Protein AF-A0A7M6DRA5-F1 (afdb_monomer_lite)

Organism: NCBI:txid252671

Structure (mmCIF, N/CA/C/O backbone):
data_AF-A0A7M6DRA5-F1
#
_entry.id   AF-A0A7M6DRA5-F1
#
loop_
_atom_site.group_PDB
_atom_site.id
_atom_site.type_symbol
_atom_site.label_atom_id
_atom_site.label_alt_id
_atom_site.label_comp_id
_atom_site.label_asym_id
_atom_site.label_entity_id
_atom_site.label_seq_id
_atom_site.pdbx_PDB_ins_code
_atom_site.Cartn_x
_atom_site.Cartn_y
_atom_site.Cartn_z
_atom_site.occupancy
_atom_site.B_iso_or_equiv
_atom_site.auth_seq_id
_atom_site.auth_comp_id
_atom_site.auth_asym_id
_atom_site.auth_atom_id
_atom_site.pdbx_PDB_model_num
ATOM 1 N N . MET A 1 1 ? 3.840 16.244 10.683 1.00 55.53 1 MET A N 1
ATOM 2 C CA . MET A 1 1 ? 4.469 17.326 9.919 1.00 55.53 1 MET A CA 1
ATOM 3 C C . MET A 1 1 ? 3.671 17.506 8.658 1.00 55.53 1 MET A C 1
ATOM 5 O O . MET A 1 1 ? 3.855 16.746 7.719 1.00 55.53 1 MET A O 1
ATOM 9 N N . ASN A 1 2 ? 2.695 18.404 8.737 1.00 60.50 2 ASN A N 1
ATOM 10 C CA . ASN A 1 2 ? 2.107 19.045 7.567 1.00 60.50 2 ASN A CA 1
ATOM 11 C C . ASN A 1 2 ? 3.083 20.134 7.062 1.00 60.50 2 ASN A C 1
ATOM 13 O O . ASN A 1 2 ? 4.109 20.373 7.701 1.00 60.50 2 ASN A O 1
ATOM 17 N N . LEU A 1 3 ? 2.779 20.778 5.933 1.00 65.69 3 LEU A N 1
ATOM 18 C CA . LEU A 1 3 ? 3.646 21.816 5.350 1.00 65.69 3 LEU A CA 1
ATOM 19 C C . LEU A 1 3 ? 3.944 22.973 6.318 1.00 65.69 3 LEU A C 1
ATOM 21 O O . LEU A 1 3 ? 5.100 23.322 6.493 1.00 65.69 3 LEU A O 1
ATOM 25 N N . GLU A 1 4 ? 2.938 23.472 7.036 1.00 67.94 4 GLU A N 1
ATOM 26 C CA . GLU A 1 4 ? 3.105 24.554 8.021 1.00 67.94 4 GLU A CA 1
ATOM 27 C C . GLU A 1 4 ? 4.068 24.164 9.156 1.00 67.94 4 GLU A C 1
ATOM 29 O O . GLU A 1 4 ? 4.905 24.948 9.575 1.00 67.94 4 GLU A O 1
ATOM 34 N N . GLN A 1 5 ? 4.028 22.907 9.604 1.00 73.56 5 GLN A N 1
ATOM 35 C CA . GLN A 1 5 ? 4.965 22.374 10.595 1.00 73.56 5 GLN A CA 1
ATOM 36 C C . GLN A 1 5 ? 6.394 22.235 10.053 1.00 73.56 5 GLN A C 1
ATOM 38 O O . GLN A 1 5 ? 7.348 22.266 10.828 1.00 73.56 5 GLN A O 1
ATOM 43 N N . VAL A 1 6 ? 6.547 22.017 8.744 1.00 76.88 6 VAL A N 1
ATOM 44 C CA . VAL A 1 6 ? 7.860 22.005 8.088 1.00 76.88 6 VAL A CA 1
ATOM 45 C C . VAL A 1 6 ? 8.382 23.434 7.959 1.00 76.88 6 VAL A C 1
ATOM 47 O O . VAL A 1 6 ? 9.545 23.664 8.274 1.00 76.88 6 VAL A O 1
ATOM 50 N N . ASP A 1 7 ? 7.522 24.390 7.611 1.00 76.62 7 ASP A N 1
ATOM 51 C CA . ASP A 1 7 ? 7.864 25.814 7.561 1.00 76.62 7 ASP A CA 1
ATOM 52 C C . ASP A 1 7 ? 8.242 26.345 8.956 1.00 76.62 7 ASP A C 1
ATOM 54 O O . ASP A 1 7 ? 9.268 27.011 9.103 1.00 76.62 7 ASP A O 1
ATOM 58 N N . ASP A 1 8 ? 7.496 25.963 10.002 1.00 81.12 8 ASP A N 1
ATOM 59 C CA . ASP A 1 8 ? 7.833 26.220 11.409 1.00 81.12 8 ASP A CA 1
ATOM 60 C C . ASP A 1 8 ? 9.238 25.697 11.732 1.00 81.12 8 ASP A C 1
ATOM 62 O O . ASP A 1 8 ? 10.050 26.392 12.343 1.00 81.12 8 ASP A O 1
ATOM 66 N N . MET A 1 9 ? 9.549 24.463 11.322 1.00 84.06 9 MET A N 1
ATOM 67 C CA . MET A 1 9 ? 10.863 23.864 11.543 1.00 84.06 9 MET A CA 1
ATOM 68 C C . MET A 1 9 ? 11.954 24.626 10.785 1.00 84.06 9 MET A C 1
ATOM 70 O O . MET A 1 9 ? 12.992 24.934 11.370 1.00 84.06 9 MET A O 1
ATOM 74 N N . PHE A 1 10 ? 11.728 24.956 9.511 1.00 85.88 10 PHE A N 1
ATOM 75 C CA . PHE A 1 10 ? 12.678 25.706 8.690 1.00 85.88 10 PHE A CA 1
ATOM 76 C C . PHE A 1 10 ? 12.960 27.080 9.285 1.00 85.88 10 PHE A C 1
ATOM 78 O O . PHE A 1 10 ? 14.121 27.480 9.378 1.00 85.88 10 PHE A O 1
ATOM 85 N N . PHE A 1 11 ? 11.923 27.763 9.764 1.00 83.44 11 PHE A N 1
ATOM 86 C CA . PHE A 1 11 ? 12.038 29.044 10.439 1.00 83.44 11 PHE A CA 1
ATOM 87 C C . PHE A 1 11 ? 12.798 28.924 11.768 1.00 83.44 11 PHE A C 1
ATOM 89 O O . PHE A 1 11 ? 13.783 29.633 11.989 1.00 83.44 11 PHE A O 1
ATOM 96 N N . MET A 1 12 ? 12.388 27.995 12.638 1.00 84.56 12 MET A N 1
ATOM 97 C CA . MET A 1 12 ? 12.963 27.826 13.977 1.00 84.56 12 MET A CA 1
ATOM 98 C C . MET A 1 12 ? 14.424 27.375 13.938 1.00 84.56 12 MET A C 1
ATOM 100 O O . MET A 1 12 ? 15.239 27.842 14.736 1.00 84.56 12 MET A O 1
ATOM 104 N N . LEU A 1 13 ? 14.769 26.495 12.996 1.00 87.06 13 LEU A N 1
ATOM 105 C CA . LEU A 1 13 ? 16.125 25.977 12.815 1.00 87.06 13 LEU A CA 1
ATOM 106 C C . LEU A 1 13 ? 16.954 26.792 11.811 1.00 87.06 13 LEU A C 1
ATOM 108 O O . LEU A 1 13 ? 18.117 26.464 11.583 1.00 87.06 13 LEU A O 1
ATOM 112 N N . LYS A 1 14 ? 16.385 27.864 11.237 1.00 86.19 14 LYS A N 1
ATOM 113 C CA . LYS A 1 14 ? 17.022 28.728 10.224 1.00 86.19 14 LYS A CA 1
ATOM 114 C C . LYS A 1 14 ? 17.593 27.924 9.049 1.00 86.19 14 LYS A C 1
ATOM 116 O O . LYS A 1 14 ? 18.722 28.160 8.615 1.00 86.19 14 LYS A O 1
ATOM 121 N N . MET A 1 15 ? 16.818 26.940 8.594 1.00 85.88 15 MET A N 1
ATOM 122 C CA . MET A 1 15 ? 17.247 25.978 7.577 1.00 85.88 15 MET A CA 1
ATOM 123 C C . MET A 1 15 ? 17.242 26.570 6.171 1.00 85.88 15 MET A C 1
ATOM 125 O O . MET A 1 15 ? 18.109 26.236 5.374 1.00 85.88 15 MET A O 1
ATOM 129 N N . ASP A 1 16 ? 16.280 27.447 5.905 1.00 84.94 16 ASP A N 1
ATOM 130 C CA . ASP A 1 16 ? 16.097 28.164 4.647 1.00 84.94 16 ASP A CA 1
ATOM 131 C C . ASP A 1 16 ? 16.639 29.596 4.828 1.00 84.94 16 ASP A C 1
ATOM 133 O O . ASP A 1 16 ? 16.008 30.456 5.455 1.00 84.94 16 ASP A O 1
ATOM 137 N N . GLN A 1 17 ? 17.882 29.830 4.392 1.00 83.56 17 GLN A N 1
ATOM 138 C CA . GLN A 1 17 ? 18.579 31.103 4.623 1.00 83.56 17 GLN A CA 1
ATOM 139 C C . GLN A 1 17 ? 18.180 32.151 3.590 1.00 83.56 17 GLN A C 1
ATOM 141 O O . GLN A 1 17 ? 18.135 33.345 3.907 1.00 83.56 17 GLN A O 1
ATOM 146 N N . ASN A 1 18 ? 17.939 31.708 2.358 1.00 86.12 18 ASN A N 1
ATOM 147 C CA . ASN A 1 18 ? 17.557 32.572 1.250 1.00 86.12 18 ASN A CA 1
ATOM 148 C C . ASN A 1 18 ? 16.042 32.887 1.242 1.00 86.12 18 ASN A C 1
ATOM 150 O O . ASN A 1 18 ? 15.636 33.826 0.555 1.00 86.12 18 ASN A O 1
ATOM 154 N N . LYS A 1 19 ? 15.254 32.198 2.082 1.00 82.62 19 LYS A N 1
ATOM 155 C CA . LYS A 1 19 ? 13.802 32.339 2.264 1.00 82.62 19 LYS A CA 1
ATOM 156 C C . LYS A 1 19 ? 13.018 32.052 0.989 1.00 82.62 19 LYS A C 1
ATOM 158 O O . LYS A 1 19 ? 12.016 32.720 0.719 1.00 82.62 19 LYS A O 1
ATOM 163 N N . ASP A 1 20 ? 13.491 31.104 0.189 1.00 82.81 20 ASP A N 1
ATOM 164 C CA . ASP A 1 20 ? 12.834 30.706 -1.055 1.00 82.81 20 ASP A CA 1
ATOM 165 C C . ASP A 1 20 ? 11.818 29.561 -0.869 1.00 82.81 20 ASP A C 1
ATOM 167 O O . ASP A 1 20 ? 11.164 29.141 -1.832 1.00 82.81 20 ASP A O 1
ATOM 171 N N . GLY A 1 21 ? 11.642 29.092 0.372 1.00 75.12 21 GLY A N 1
ATOM 172 C CA . GLY A 1 21 ? 10.752 27.997 0.743 1.00 75.12 21 GLY A CA 1
ATOM 173 C C . GLY A 1 21 ? 11.350 26.614 0.479 1.00 75.12 21 GLY A C 1
ATOM 174 O O . GLY A 1 21 ? 10.628 25.614 0.524 1.00 75.12 21 GLY A O 1
ATOM 175 N N . LYS A 1 22 ? 12.643 26.526 0.160 1.00 81.12 22 LYS A N 1
ATOM 176 C CA . LYS A 1 22 ? 13.377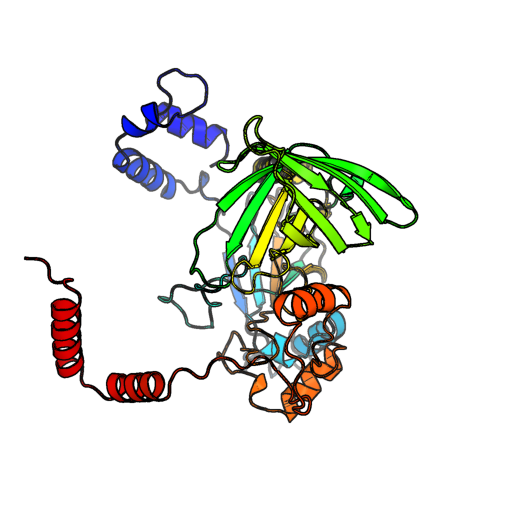 25.282 -0.073 1.00 81.12 22 LYS A CA 1
ATOM 177 C C . LYS A 1 22 ? 14.631 25.268 0.796 1.00 81.12 22 LYS A C 1
ATOM 179 O O . LYS A 1 22 ? 15.093 26.281 1.294 1.00 81.12 22 LYS A O 1
ATOM 184 N N . VAL A 1 23 ? 15.161 24.068 1.015 1.00 82.81 23 VAL A N 1
ATOM 185 C CA . VAL A 1 23 ? 16.450 23.886 1.689 1.00 82.81 23 VAL A CA 1
ATOM 186 C C . VAL A 1 23 ? 17.362 23.165 0.717 1.00 82.81 23 VAL A C 1
ATOM 188 O O . VAL A 1 23 ? 17.245 21.954 0.507 1.00 82.81 23 VAL A O 1
ATOM 191 N N . GLU A 1 24 ? 18.256 23.915 0.085 1.00 85.50 24 GLU A N 1
ATOM 192 C CA . GLU A 1 24 ? 19.232 23.347 -0.835 1.00 85.50 24 GLU A CA 1
ATOM 193 C C . GLU A 1 24 ? 20.341 22.603 -0.081 1.00 85.50 24 GLU A C 1
ATOM 195 O O . GLU A 1 24 ? 20.616 22.842 1.097 1.00 85.50 24 GLU A O 1
ATOM 200 N N . LEU A 1 25 ? 21.066 21.719 -0.775 1.00 84.44 25 LEU A N 1
ATOM 201 C CA . LEU A 1 25 ? 22.163 20.949 -0.174 1.00 84.44 25 LEU A CA 1
ATOM 202 C C . LEU A 1 25 ? 23.215 21.846 0.505 1.00 84.44 25 LEU A C 1
ATOM 204 O O . LEU A 1 25 ? 23.804 21.465 1.516 1.00 84.44 25 LEU A O 1
ATOM 208 N N . ASN A 1 26 ? 23.464 23.032 -0.051 1.00 86.31 26 ASN A N 1
ATOM 209 C CA . ASN A 1 26 ? 24.421 23.991 0.497 1.00 86.31 26 ASN A CA 1
ATOM 210 C C . ASN A 1 26 ? 23.925 24.666 1.779 1.00 86.31 26 ASN A C 1
ATOM 212 O O . ASN A 1 26 ? 24.745 25.033 2.618 1.00 86.31 26 ASN A O 1
ATOM 216 N N . GLU A 1 27 ? 22.615 24.825 1.943 1.00 85.94 27 GLU A N 1
ATOM 217 C CA . GLU A 1 27 ? 22.006 25.332 3.171 1.00 85.94 27 GLU A CA 1
ATOM 218 C C . GLU A 1 27 ? 21.953 24.231 4.223 1.00 85.94 27 GLU A C 1
ATOM 220 O O . GLU A 1 27 ? 22.410 24.442 5.344 1.00 85.94 27 GLU A O 1
ATOM 225 N N . LEU A 1 28 ? 21.554 23.016 3.828 1.00 86.19 28 LEU A N 1
ATOM 226 C CA . LEU A 1 28 ? 21.523 21.849 4.707 1.00 86.19 28 LEU A CA 1
ATOM 227 C C . LEU A 1 28 ? 22.889 21.562 5.345 1.00 86.19 28 LEU A C 1
ATOM 229 O O . LEU A 1 28 ? 22.969 21.267 6.533 1.00 86.19 28 LEU A O 1
ATOM 233 N N . LYS A 1 29 ? 23.977 21.706 4.579 1.00 85.81 29 LYS A N 1
ATOM 234 C CA . LYS A 1 29 ? 25.357 21.544 5.075 1.00 85.81 29 LYS A CA 1
ATOM 235 C C . LYS A 1 29 ? 25.753 22.544 6.164 1.00 85.81 29 LYS A C 1
ATOM 237 O O . LYS A 1 29 ? 26.705 22.280 6.891 1.00 85.81 29 LYS A O 1
ATOM 242 N N . LYS A 1 30 ? 25.081 23.694 6.252 1.00 86.06 30 LYS A N 1
ATOM 243 C CA . LYS A 1 30 ? 25.353 24.726 7.265 1.00 86.06 30 LYS A CA 1
ATOM 244 C C . LYS A 1 30 ? 24.576 24.492 8.561 1.00 86.06 30 LYS A C 1
ATOM 246 O O . LYS A 1 30 ? 24.815 25.198 9.537 1.00 86.06 30 LYS A O 1
ATOM 251 N N . ILE A 1 31 ? 23.642 23.545 8.564 1.00 83.88 31 ILE A N 1
ATOM 252 C CA . ILE A 1 31 ? 22.785 23.242 9.706 1.00 83.88 31 ILE A CA 1
ATOM 253 C C . ILE A 1 31 ? 23.450 22.154 10.538 1.00 83.88 31 ILE A C 1
ATOM 255 O O . ILE A 1 31 ? 23.893 21.129 10.021 1.00 83.88 31 ILE A O 1
ATOM 259 N N . ASP A 1 32 ? 23.470 22.351 11.851 1.00 85.75 32 ASP A N 1
ATOM 260 C CA . ASP A 1 32 ? 23.806 21.273 12.767 1.00 85.75 32 ASP A CA 1
ATOM 261 C C . ASP A 1 32 ? 22.642 20.274 12.824 1.00 85.75 32 ASP A C 1
ATOM 263 O O . ASP A 1 32 ? 21.576 20.576 13.361 1.00 85.75 32 ASP A O 1
ATOM 267 N N . LEU A 1 33 ? 22.840 19.067 12.292 1.00 84.62 33 LEU A N 1
ATOM 268 C CA . LEU A 1 33 ? 21.825 18.009 12.304 1.00 84.62 33 LEU A CA 1
ATOM 269 C C . LEU A 1 33 ? 21.374 17.634 13.728 1.00 84.62 33 LEU A C 1
ATOM 271 O O . LEU A 1 33 ? 20.251 17.153 13.902 1.00 84.62 33 LEU A O 1
ATOM 275 N N . SER A 1 34 ? 22.195 17.890 14.757 1.00 87.06 34 SER A N 1
ATOM 276 C CA . SER A 1 34 ? 21.809 17.670 16.156 1.00 87.06 34 SER A CA 1
ATOM 277 C C . SER A 1 34 ? 20.649 18.583 16.584 1.00 87.06 34 SER A C 1
ATOM 279 O O . SER A 1 34 ? 19.759 18.161 17.328 1.00 87.06 34 SER A O 1
ATOM 281 N N . SER A 1 35 ? 20.586 19.801 16.034 1.00 86.38 35 SER A N 1
ATOM 282 C CA . SER A 1 35 ? 19.512 20.763 16.303 1.00 86.38 35 SER A CA 1
ATOM 283 C C . SER A 1 35 ? 18.155 20.281 15.777 1.00 86.38 35 SER A C 1
ATOM 285 O O . SER A 1 35 ? 17.145 20.428 16.468 1.00 86.38 35 SER A O 1
ATOM 287 N N . ILE A 1 36 ? 18.142 19.601 14.622 1.00 85.81 36 ILE A N 1
ATOM 288 C CA . ILE A 1 36 ? 16.946 18.949 14.067 1.00 85.81 36 ILE A CA 1
ATOM 289 C C . ILE A 1 36 ? 16.474 17.842 15.016 1.00 85.81 36 ILE A C 1
ATOM 291 O O . ILE A 1 36 ? 15.292 17.772 15.355 1.00 85.81 36 ILE A O 1
ATOM 295 N N . GLY A 1 37 ? 17.400 17.004 15.496 1.00 84.94 37 GLY A N 1
ATOM 296 C CA . GLY A 1 37 ? 17.095 15.942 16.459 1.00 84.94 37 GLY A CA 1
ATOM 297 C C . GLY A 1 37 ? 16.479 16.472 17.758 1.00 84.94 37 GLY A C 1
ATOM 298 O O . GLY A 1 37 ? 15.483 15.926 18.241 1.00 84.94 37 GLY A O 1
ATOM 299 N N . ASN A 1 38 ? 17.016 17.572 18.290 1.00 87.69 38 ASN A N 1
ATOM 300 C CA . ASN A 1 38 ? 16.499 18.226 19.494 1.00 87.69 38 ASN A CA 1
ATOM 301 C C . ASN A 1 38 ? 15.099 18.815 19.275 1.00 87.69 38 ASN A C 1
ATOM 303 O O . ASN A 1 38 ? 14.209 18.587 20.094 1.00 87.69 38 ASN A O 1
ATOM 307 N N . TYR A 1 39 ? 14.879 19.506 18.153 1.00 86.56 39 TYR A N 1
ATOM 308 C CA . TYR A 1 39 ? 13.573 20.065 17.798 1.00 86.56 39 TYR A CA 1
ATOM 309 C C . TYR A 1 39 ? 12.499 18.978 17.677 1.00 86.56 39 TYR A C 1
ATOM 311 O O . TYR A 1 39 ? 11.447 19.057 18.311 1.00 86.56 39 TYR A O 1
ATOM 319 N N . VAL A 1 40 ? 12.792 17.897 16.946 1.00 84.62 40 VAL A N 1
ATOM 320 C CA . VAL A 1 40 ? 11.875 16.753 16.825 1.00 84.62 40 VAL A CA 1
ATOM 321 C C . VAL A 1 40 ? 11.613 16.116 18.192 1.00 84.62 40 VAL A C 1
ATOM 323 O O . VAL A 1 40 ? 10.478 15.749 18.489 1.00 84.62 40 VAL A O 1
ATOM 326 N N . THR A 1 41 ? 12.630 16.008 19.050 1.00 84.94 41 THR A N 1
ATOM 327 C CA . THR A 1 41 ? 12.470 15.459 20.405 1.00 84.94 41 THR A CA 1
ATOM 328 C C . THR A 1 41 ? 11.539 16.316 21.260 1.00 84.94 41 THR A C 1
ATOM 330 O O . THR A 1 41 ? 10.688 15.765 21.955 1.00 84.94 41 THR A O 1
ATOM 333 N N . GLN A 1 42 ? 11.627 17.644 21.172 1.00 83.94 42 GLN A N 1
ATOM 334 C CA . GLN A 1 42 ? 10.696 18.547 21.857 1.00 83.94 42 GLN A CA 1
ATOM 335 C C . GLN A 1 42 ? 9.262 18.371 21.342 1.00 83.94 42 GLN A C 1
ATOM 337 O O . GLN A 1 42 ? 8.349 18.196 22.146 1.00 83.94 42 GLN A O 1
ATOM 342 N N . LEU A 1 43 ? 9.067 18.291 20.019 1.00 80.56 43 LEU A N 1
ATOM 343 C CA . LEU A 1 43 ? 7.744 18.071 19.420 1.00 80.56 43 LEU A CA 1
ATOM 344 C C . LEU A 1 43 ? 7.079 16.759 19.857 1.00 80.56 43 LEU A C 1
ATOM 346 O O . LEU A 1 43 ? 5.857 16.694 19.943 1.00 80.56 43 LEU A O 1
ATOM 350 N N . ARG A 1 44 ? 7.854 15.708 20.158 1.00 76.38 44 ARG A N 1
ATOM 351 C CA . ARG A 1 44 ? 7.301 14.426 20.641 1.00 76.38 44 ARG A CA 1
ATOM 352 C C . ARG A 1 44 ? 6.568 14.542 21.978 1.00 76.38 44 ARG A C 1
ATOM 354 O O . ARG A 1 44 ? 5.788 13.649 22.295 1.00 76.38 44 ARG A O 1
ATOM 361 N N . HIS A 1 45 ? 6.833 15.595 22.747 1.00 78.12 45 HIS A N 1
ATOM 362 C CA . HIS A 1 45 ? 6.200 15.833 24.041 1.00 78.12 45 HIS A CA 1
ATOM 363 C C . HIS A 1 45 ? 4.907 16.651 23.928 1.00 78.12 45 HIS A C 1
ATOM 365 O O . HIS A 1 45 ? 4.225 16.803 24.935 1.00 78.12 45 HIS A O 1
ATOM 371 N N . ASP A 1 46 ? 4.559 17.156 22.737 1.00 70.94 46 ASP A N 1
ATOM 372 C CA . ASP A 1 46 ? 3.319 17.890 22.484 1.00 70.94 46 ASP A CA 1
ATOM 373 C C . ASP A 1 46 ? 2.233 16.933 21.948 1.00 70.94 46 ASP A C 1
ATOM 375 O O . ASP A 1 46 ? 2.294 16.524 20.781 1.00 70.94 46 ASP A O 1
ATOM 379 N N . PRO A 1 47 ? 1.213 16.575 22.756 1.00 64.56 47 PRO A N 1
ATOM 380 C CA . PRO A 1 47 ? 0.158 15.653 22.343 1.00 64.56 47 PRO A CA 1
ATOM 381 C C . PRO A 1 47 ? -0.660 16.155 21.149 1.00 64.56 47 PRO A C 1
ATOM 383 O O . PRO A 1 47 ? -1.168 15.339 20.383 1.00 64.56 47 PRO A O 1
ATOM 386 N N . SER A 1 48 ? -0.759 17.477 20.955 1.00 62.16 48 SER A N 1
ATOM 387 C CA . SER A 1 48 ? -1.490 18.083 19.832 1.00 62.16 48 SER A CA 1
ATOM 388 C C . SER A 1 48 ? -0.762 17.915 18.494 1.00 62.16 48 SER A C 1
ATOM 390 O O . SER A 1 48 ? -1.377 17.959 17.429 1.00 62.16 48 SER A O 1
ATOM 392 N N . ARG A 1 49 ? 0.555 17.676 18.538 1.00 64.75 49 ARG A N 1
ATOM 393 C CA . ARG A 1 49 ? 1.409 17.449 17.361 1.00 64.75 49 ARG A CA 1
ATOM 394 C C . ARG A 1 49 ? 1.541 15.959 17.022 1.00 64.75 49 ARG A C 1
ATOM 396 O O . ARG A 1 49 ? 2.163 15.614 16.010 1.00 64.75 49 ARG A O 1
ATOM 403 N N . LEU A 1 50 ? 0.974 15.061 17.836 1.00 64.50 50 LEU A N 1
ATOM 404 C CA . LEU A 1 50 ? 1.019 13.621 17.594 1.00 64.50 50 LEU A CA 1
ATOM 405 C C . LEU A 1 50 ? 0.066 13.219 16.463 1.00 64.50 50 LEU A C 1
ATOM 407 O O . LEU A 1 50 ? -1.085 13.630 16.397 1.00 64.50 50 LEU A O 1
ATOM 411 N N . ARG A 1 51 ? 0.544 12.326 15.589 1.00 60.84 51 ARG A N 1
ATOM 412 C CA . ARG A 1 51 ? -0.225 11.779 14.454 1.00 60.84 51 ARG A CA 1
ATOM 413 C C . ARG A 1 51 ? -1.457 10.956 14.864 1.00 60.84 51 ARG A C 1
ATOM 415 O O . ARG A 1 51 ? -2.282 10.649 14.010 1.00 60.84 51 ARG A O 1
ATOM 422 N N . ASN A 1 52 ? -1.549 10.558 16.130 1.00 61.50 52 ASN A N 1
ATOM 423 C CA . ASN A 1 52 ? -2.682 9.840 16.701 1.00 61.50 52 ASN A CA 1
ATOM 424 C C . ASN A 1 52 ? -3.032 10.522 18.022 1.00 61.50 52 ASN A C 1
ATOM 426 O O . ASN A 1 52 ? -2.291 10.380 18.997 1.00 61.50 52 ASN A O 1
ATOM 430 N N . VAL A 1 53 ? -4.150 11.240 18.060 1.00 58.09 53 VAL A N 1
ATOM 431 C CA . VAL A 1 53 ? -4.681 11.771 19.314 1.00 58.09 53 VAL A CA 1
ATOM 432 C C . VAL A 1 53 ? -5.354 10.610 20.052 1.00 58.09 53 VAL A C 1
ATOM 434 O O . VAL A 1 53 ? -6.414 10.145 19.647 1.00 58.09 53 VAL A O 1
ATOM 437 N N . THR A 1 54 ? -4.650 10.075 21.058 1.00 58.66 54 THR A N 1
ATOM 438 C CA . THR A 1 54 ? -5.163 9.252 22.179 1.00 58.66 54 THR A CA 1
ATOM 439 C C . THR A 1 54 ? -6.276 8.236 21.870 1.00 58.66 54 THR A C 1
ATOM 441 O O . THR A 1 54 ? -7.248 8.133 22.606 1.00 58.66 54 THR A O 1
ATOM 444 N N . VAL A 1 55 ? -6.125 7.413 20.830 1.00 67.25 55 VAL A N 1
ATOM 445 C CA . VAL A 1 55 ? -7.066 6.307 20.575 1.00 67.25 55 VAL A CA 1
ATOM 446 C C . VAL A 1 55 ? -6.821 5.180 21.581 1.00 67.25 55 VAL A C 1
ATOM 448 O O . VAL A 1 55 ? -5.753 4.562 21.583 1.00 67.25 55 VAL A O 1
ATOM 451 N N . GLU A 1 56 ? -7.817 4.884 22.412 1.00 86.06 56 GLU A N 1
ATOM 452 C CA . GLU A 1 56 ? -7.797 3.711 23.285 1.00 86.06 56 GLU A CA 1
ATOM 453 C C . GLU A 1 56 ? -8.005 2.454 22.438 1.00 86.06 56 GLU A C 1
ATOM 455 O O . GLU A 1 56 ? -8.903 2.391 21.590 1.00 86.06 56 GLU A O 1
ATOM 460 N N . SER A 1 57 ? -7.160 1.441 22.636 1.00 90.00 57 SER A N 1
ATOM 461 C CA . SER A 1 57 ? -7.269 0.194 21.884 1.00 90.00 57 SER A CA 1
ATOM 462 C C . SER A 1 57 ? -6.989 -1.034 22.734 1.00 90.00 57 SER A C 1
ATOM 464 O O . SER A 1 57 ? -6.150 -1.004 23.631 1.00 90.00 57 SER A O 1
ATOM 466 N N . GLY A 1 58 ? -7.686 -2.117 22.409 1.00 90.69 58 GLY A N 1
ATOM 467 C CA . GLY A 1 58 ? -7.493 -3.444 22.976 1.00 90.69 58 GLY A CA 1
ATOM 468 C C . GLY A 1 58 ? -7.445 -4.498 21.875 1.00 90.69 58 GLY A C 1
ATOM 469 O O . GLY A 1 58 ? -7.838 -4.241 20.735 1.00 90.69 58 GLY A O 1
ATOM 470 N N . TRP A 1 59 ? -6.961 -5.688 22.214 1.00 89.50 59 TRP A N 1
ATOM 471 C CA . TRP A 1 59 ? -6.915 -6.834 21.308 1.00 89.50 59 TRP A CA 1
ATOM 472 C C . TRP A 1 59 ? -7.688 -7.994 21.922 1.00 89.50 59 TRP A C 1
ATOM 474 O O . TRP A 1 59 ? -7.512 -8.291 23.101 1.00 89.50 59 TRP A O 1
ATOM 484 N N . VAL A 1 60 ? -8.534 -8.634 21.119 1.00 86.94 60 VAL A N 1
ATOM 485 C CA . VAL A 1 60 ? -9.388 -9.748 21.537 1.00 86.94 60 VAL A CA 1
ATOM 486 C C . VAL A 1 60 ? -9.075 -10.963 20.672 1.00 86.94 60 VAL A C 1
ATOM 488 O O . VAL A 1 60 ? -9.168 -10.906 19.442 1.00 86.94 60 VAL A O 1
ATOM 491 N N . TRP A 1 61 ? -8.697 -12.063 21.316 1.00 84.31 61 TRP A N 1
ATOM 492 C CA . TRP A 1 61 ? -8.534 -13.353 20.655 1.00 84.31 61 TRP A CA 1
ATOM 493 C C . TRP A 1 61 ? -9.905 -13.990 20.458 1.00 84.31 61 TRP A C 1
ATOM 495 O O . TRP A 1 61 ? -10.616 -14.255 21.422 1.00 84.31 61 TRP A O 1
ATOM 505 N N . ALA A 1 62 ? -10.278 -14.228 19.203 1.00 77.38 62 ALA A N 1
ATOM 506 C CA . ALA A 1 62 ? -11.581 -14.796 18.867 1.00 77.38 62 ALA A CA 1
ATOM 507 C C . ALA A 1 62 ? -11.688 -16.303 19.187 1.00 77.38 62 ALA A C 1
ATOM 509 O O . ALA A 1 62 ? -12.777 -16.862 19.096 1.00 77.38 62 ALA A O 1
ATOM 510 N N . ASP A 1 63 ? -10.575 -16.965 19.523 1.00 72.06 63 ASP A N 1
ATOM 511 C CA . ASP A 1 63 ? -10.463 -18.419 19.691 1.00 72.06 63 ASP A CA 1
ATOM 512 C C . ASP A 1 63 ? -9.984 -18.889 21.078 1.00 72.06 63 ASP A C 1
ATOM 514 O O . ASP A 1 63 ? -10.097 -20.077 21.380 1.00 72.06 63 ASP A O 1
ATOM 518 N N . GLU A 1 64 ? -9.452 -17.998 21.920 1.00 61.38 64 GLU A N 1
ATOM 519 C CA . GLU A 1 64 ? -8.846 -18.356 23.217 1.00 61.38 64 GLU A CA 1
ATOM 520 C C . GLU A 1 64 ? -9.701 -18.024 24.443 1.00 61.38 64 GLU A C 1
ATOM 522 O O . GLU A 1 64 ? -9.298 -18.344 25.560 1.00 61.38 64 GLU A O 1
ATOM 527 N N . ASP A 1 65 ? -10.874 -17.413 24.281 1.00 56.09 65 ASP A N 1
ATOM 528 C CA . ASP A 1 65 ? -11.645 -17.011 25.453 1.00 56.09 65 ASP A CA 1
ATOM 529 C C . ASP A 1 65 ? -12.443 -18.186 26.043 1.00 56.09 65 ASP A C 1
ATOM 531 O O . ASP A 1 65 ? -13.581 -18.474 25.660 1.00 56.09 65 ASP A O 1
ATOM 535 N N . ASP A 1 66 ? -11.823 -18.879 27.003 1.00 53.28 66 ASP A N 1
ATOM 536 C CA . ASP A 1 66 ? -12.452 -19.901 27.844 1.00 53.28 66 ASP A CA 1
ATOM 537 C C . ASP A 1 66 ? -13.719 -19.386 28.555 1.00 53.28 66 ASP A C 1
ATOM 539 O O . ASP A 1 66 ? -14.594 -20.191 28.884 1.00 53.28 66 ASP A O 1
ATOM 543 N N . LEU A 1 67 ? -13.862 -18.067 28.757 1.00 51.41 67 LEU A N 1
ATOM 544 C CA . LEU A 1 67 ? -15.052 -17.455 29.360 1.00 51.41 67 LEU A CA 1
ATOM 545 C C . LEU A 1 67 ? -16.216 -17.334 28.367 1.00 51.41 67 LEU A C 1
ATOM 547 O O . LEU A 1 67 ? -17.372 -17.356 28.785 1.00 51.41 67 LEU A O 1
ATOM 551 N N . LEU A 1 68 ? -15.936 -17.272 27.060 1.00 53.81 68 LEU A N 1
ATOM 552 C CA . LEU A 1 68 ? -16.957 -17.200 26.006 1.00 53.81 68 LEU A CA 1
ATOM 553 C C . LEU A 1 68 ? -17.435 -18.582 25.541 1.00 53.81 68 LEU A C 1
ATOM 555 O O . LEU A 1 68 ? -18.469 -18.681 24.882 1.00 53.81 68 LEU A O 1
ATOM 559 N N . LYS A 1 69 ? -16.741 -19.662 25.930 1.00 52.12 69 LYS A N 1
ATOM 560 C CA . LYS A 1 69 ? -17.141 -21.054 25.639 1.00 52.12 69 LYS A CA 1
ATOM 561 C C . LYS A 1 69 ? -18.480 -21.459 26.262 1.00 52.12 69 LYS A C 1
ATOM 563 O O . LYS A 1 69 ? -19.089 -22.423 25.805 1.00 52.12 69 LYS A O 1
ATOM 568 N N . TYR A 1 70 ? -18.920 -20.763 27.312 1.00 55.16 70 TYR A N 1
ATOM 569 C CA . TYR A 1 70 ? -20.154 -21.076 28.042 1.00 55.16 70 TYR A CA 1
ATOM 570 C C . TYR A 1 70 ? -21.367 -20.261 27.583 1.00 55.16 70 TYR A C 1
ATOM 572 O O . TYR A 1 70 ? -22.486 -20.528 28.028 1.00 55.16 70 TYR A O 1
ATOM 580 N N . GLU A 1 71 ? -21.186 -19.290 26.685 1.00 59.28 71 GLU A N 1
ATOM 581 C CA . GLU A 1 71 ? -22.320 -18.635 26.051 1.00 59.28 71 GLU A CA 1
ATOM 582 C C . GLU A 1 71 ? -22.894 -19.530 24.956 1.00 59.28 71 GLU A C 1
ATOM 584 O O . GLU A 1 71 ? -22.204 -19.974 24.043 1.00 59.28 71 GLU A O 1
ATOM 589 N N . LYS A 1 72 ? -24.201 -19.788 25.053 1.00 51.69 72 LYS A N 1
ATOM 590 C CA . LYS A 1 72 ? -24.931 -20.757 24.224 1.00 51.69 72 LYS A CA 1
ATOM 591 C C . LYS A 1 72 ? -24.939 -20.424 22.721 1.00 51.69 72 LYS A C 1
ATOM 593 O O . LYS A 1 72 ? -25.329 -21.293 21.957 1.00 51.69 72 LYS A O 1
ATOM 598 N N . ASN A 1 73 ? -24.531 -19.199 22.362 1.00 58.19 73 ASN A N 1
ATOM 599 C CA . ASN A 1 73 ? -24.312 -18.655 21.016 1.00 58.19 73 ASN A CA 1
ATOM 600 C C . ASN A 1 73 ? -23.172 -17.605 21.090 1.00 58.19 73 ASN A C 1
ATOM 602 O O . ASN A 1 73 ? -23.437 -16.404 20.976 1.00 58.19 73 ASN A O 1
ATOM 606 N N . GLY A 1 74 ? -21.950 -18.009 21.459 1.00 61.69 74 GLY A N 1
ATOM 607 C CA . GLY A 1 74 ? -20.872 -17.072 21.820 1.00 61.69 74 GLY A CA 1
ATOM 608 C C . GLY A 1 74 ? -20.628 -15.964 20.780 1.00 61.69 74 GLY A C 1
ATOM 609 O O . GLY A 1 74 ? -20.742 -16.186 19.577 1.00 61.69 74 GLY A O 1
ATOM 610 N N . TYR A 1 75 ? -20.255 -14.753 21.215 1.00 70.38 75 TYR A N 1
ATOM 611 C CA . TYR A 1 75 ? -20.106 -13.581 20.324 1.00 70.38 75 TYR A CA 1
ATOM 612 C C . TYR A 1 75 ? -19.174 -13.790 19.108 1.00 70.38 75 TYR A C 1
ATOM 614 O O . TYR A 1 75 ? -19.362 -13.153 18.066 1.00 70.38 75 TYR A O 1
ATOM 622 N N . PHE A 1 76 ? -18.182 -14.681 19.226 1.00 77.88 76 PHE A N 1
ATOM 623 C CA . PHE A 1 76 ? -17.236 -15.037 18.158 1.00 77.88 76 PHE A CA 1
ATOM 624 C C . PHE A 1 76 ? -17.535 -16.375 17.474 1.00 77.88 76 PHE A C 1
ATOM 626 O O . PHE A 1 76 ? -16.725 -16.841 16.669 1.00 77.88 76 PHE A O 1
ATOM 633 N N . GLU A 1 77 ? -18.697 -16.977 17.736 1.00 73.44 77 GLU A N 1
ATOM 634 C CA . GLU A 1 77 ? -19.131 -18.182 17.038 1.00 73.44 77 GLU A CA 1
ATOM 635 C C . GLU A 1 77 ? -19.079 -17.954 15.518 1.00 73.44 77 GLU A C 1
ATOM 637 O O . GLU A 1 77 ? -19.418 -16.881 14.991 1.00 73.44 77 GLU A O 1
ATOM 642 N N . ASP A 1 78 ? -18.508 -18.937 14.822 1.00 78.94 78 ASP A N 1
ATOM 643 C CA . ASP A 1 78 ? -18.266 -18.924 13.381 1.00 78.94 78 ASP A CA 1
ATOM 644 C C . ASP A 1 78 ? -17.519 -17.693 12.842 1.00 78.94 78 ASP A C 1
ATOM 646 O O . ASP A 1 78 ? -17.558 -17.425 11.642 1.00 78.94 78 ASP A O 1
ATOM 650 N N . TYR A 1 79 ? -16.817 -16.915 13.674 1.00 85.88 79 TYR A N 1
ATOM 651 C CA . TYR A 1 79 ? -16.107 -15.709 13.231 1.00 85.88 79 TYR A CA 1
ATOM 652 C C . TYR A 1 79 ? -15.126 -16.011 12.084 1.00 85.88 79 TYR A C 1
ATOM 654 O O . TYR A 1 79 ? -15.232 -15.430 11.001 1.00 85.88 79 TYR A O 1
ATOM 662 N N . HIS A 1 80 ? -14.236 -16.991 12.269 1.00 88.19 80 HIS A N 1
ATOM 663 C CA . HIS A 1 80 ? -13.288 -17.399 11.228 1.00 88.19 80 HIS A CA 1
ATOM 664 C C . HIS A 1 80 ? -13.975 -18.061 10.025 1.00 88.19 80 HIS A C 1
ATOM 666 O O . HIS A 1 80 ? -13.520 -17.892 8.895 1.00 88.19 80 HIS A O 1
ATOM 672 N N . ALA A 1 81 ? -15.086 -18.777 10.230 1.00 86.69 81 ALA A N 1
ATOM 673 C CA . ALA A 1 81 ? -15.845 -19.405 9.148 1.00 86.69 81 ALA A CA 1
ATOM 674 C C . ALA A 1 81 ? -16.559 -18.365 8.267 1.00 86.69 81 ALA A C 1
ATOM 676 O O . ALA A 1 81 ? -16.524 -18.467 7.039 1.00 86.69 81 ALA A O 1
ATOM 677 N N . ARG A 1 82 ? -17.138 -17.321 8.874 1.00 89.75 82 ARG A N 1
ATOM 678 C CA . ARG A 1 82 ? -17.740 -16.179 8.172 1.00 89.75 82 ARG A CA 1
ATOM 679 C C . ARG A 1 82 ? -16.699 -15.415 7.369 1.00 89.75 82 ARG A C 1
ATOM 681 O O . ARG A 1 82 ? -16.918 -15.173 6.187 1.00 89.75 82 ARG A O 1
ATOM 688 N N . LEU A 1 83 ? -15.547 -15.107 7.970 1.00 92.00 83 LEU A N 1
ATOM 689 C CA . LEU A 1 83 ? -14.440 -14.463 7.258 1.00 92.00 83 LEU A CA 1
ATOM 690 C C . LEU A 1 83 ? -13.917 -15.334 6.116 1.00 92.00 83 LEU A C 1
ATOM 692 O O . LEU A 1 83 ? -13.703 -14.836 5.013 1.00 92.00 83 LEU A O 1
ATOM 696 N N . SER A 1 84 ? -13.777 -16.639 6.347 1.00 90.44 84 SER A N 1
ATOM 697 C CA . SER A 1 84 ? -13.355 -17.590 5.319 1.00 90.44 84 SER A CA 1
ATOM 698 C C . SER A 1 84 ? -14.345 -17.695 4.161 1.00 90.44 84 SER A C 1
ATOM 700 O O . SER A 1 84 ? -13.936 -17.879 3.020 1.00 90.44 84 SER A O 1
ATOM 702 N N . THR A 1 85 ? -15.642 -17.588 4.441 1.00 90.56 85 THR A N 1
ATOM 703 C CA . THR A 1 85 ? -16.692 -17.622 3.415 1.00 90.56 85 THR A CA 1
ATOM 704 C C . THR A 1 85 ? -16.734 -16.314 2.633 1.00 90.56 85 THR A C 1
ATOM 706 O O . THR A 1 85 ? -16.816 -16.341 1.415 1.00 90.56 85 THR A O 1
ATOM 709 N N . LEU A 1 86 ? -16.629 -15.172 3.318 1.00 92.00 86 LEU A N 1
ATOM 710 C CA . LEU A 1 86 ? -16.673 -13.851 2.691 1.00 92.00 86 LEU A CA 1
ATOM 711 C C . LEU A 1 86 ? -15.445 -13.560 1.823 1.00 92.00 86 LEU A C 1
ATOM 713 O O . LEU A 1 86 ? -15.565 -12.927 0.784 1.00 92.00 86 LEU A O 1
ATOM 717 N N . THR A 1 87 ? -14.263 -13.966 2.284 1.00 90.88 87 THR A N 1
ATOM 718 C CA . THR A 1 87 ? -12.992 -13.652 1.608 1.00 90.88 87 THR A CA 1
ATOM 719 C C . THR A 1 87 ? -12.486 -14.775 0.718 1.00 90.88 87 THR A C 1
ATOM 721 O O . THR A 1 87 ? -11.455 -14.612 0.079 1.00 90.88 87 THR A O 1
ATOM 724 N N . GLU A 1 88 ? -13.157 -15.928 0.745 1.00 88.50 88 GLU A N 1
ATOM 725 C CA . GLU A 1 88 ? -12.736 -17.176 0.095 1.00 88.50 88 GLU A CA 1
ATOM 726 C C . GLU A 1 88 ? -11.358 -17.699 0.558 1.00 88.50 88 GLU A C 1
ATOM 728 O O . GLU A 1 88 ? -10.837 -18.696 0.063 1.00 88.50 88 GLU A O 1
ATOM 733 N N . VAL A 1 89 ? -10.784 -17.103 1.607 1.00 87.81 89 VAL A N 1
ATOM 734 C CA . VAL A 1 89 ? -9.516 -17.530 2.201 1.00 87.81 89 VAL A CA 1
ATOM 735 C C . VAL A 1 89 ? -9.758 -18.663 3.207 1.00 87.81 89 VAL A C 1
ATOM 737 O O . VAL A 1 89 ? -10.683 -18.576 4.014 1.00 87.81 89 VAL A O 1
ATOM 740 N N . PRO A 1 90 ? -8.938 -19.729 3.243 1.00 87.25 90 PRO A N 1
ATOM 741 C CA . PRO A 1 90 ? -9.047 -20.794 4.246 1.00 87.25 90 PRO A CA 1
ATOM 742 C C . PRO A 1 90 ? -9.073 -20.292 5.699 1.00 87.25 90 PRO A C 1
ATOM 744 O O . PRO A 1 90 ? -8.250 -19.460 6.083 1.00 87.25 90 PRO A O 1
ATOM 747 N N . SER A 1 91 ? -9.956 -20.860 6.534 1.00 86.69 91 SER A N 1
ATOM 748 C CA . SER A 1 91 ? -10.130 -20.448 7.942 1.00 86.69 91 SER A CA 1
ATOM 749 C C . SER A 1 91 ? -8.831 -20.490 8.746 1.00 86.69 91 SER A C 1
ATOM 751 O O . SER A 1 91 ? -8.565 -19.577 9.518 1.00 86.69 91 SER A O 1
ATOM 753 N N . ILE A 1 92 ? -7.966 -21.475 8.481 1.00 85.44 92 ILE A N 1
ATOM 754 C CA . ILE A 1 92 ? -6.668 -21.620 9.150 1.00 85.44 92 ILE A CA 1
ATOM 755 C C . ILE A 1 92 ? -5.764 -20.392 8.984 1.00 85.44 92 ILE A C 1
ATOM 757 O O . ILE A 1 92 ? -4.948 -20.116 9.855 1.00 85.44 92 ILE A O 1
ATOM 761 N N . LEU A 1 93 ? -5.878 -19.641 7.883 1.00 88.75 93 LEU A N 1
ATOM 762 C CA . LEU A 1 93 ? -5.095 -18.416 7.707 1.00 88.75 93 LEU A CA 1
ATOM 763 C C . LEU A 1 93 ? -5.651 -17.280 8.569 1.00 88.75 93 LEU A C 1
ATOM 765 O O . LEU A 1 93 ? -4.872 -16.523 9.142 1.00 88.75 93 LEU A O 1
ATOM 769 N N . TRP A 1 94 ? -6.972 -17.205 8.727 1.00 90.19 94 TRP A N 1
ATOM 770 C CA . TRP A 1 94 ? -7.626 -16.262 9.633 1.00 90.19 94 TRP A CA 1
ATOM 771 C C . TRP A 1 94 ? -7.343 -16.577 11.106 1.00 90.19 94 TRP A C 1
ATOM 773 O O . TRP A 1 94 ? -6.906 -15.692 11.832 1.00 90.19 94 TRP A O 1
ATOM 783 N N . GLU A 1 95 ? -7.485 -17.839 11.517 1.00 88.00 95 GLU A N 1
ATOM 784 C CA . GLU A 1 95 ? -7.196 -18.328 12.882 1.00 88.00 95 GLU A CA 1
ATOM 785 C C . GLU A 1 95 ? -5.754 -18.033 13.330 1.00 88.00 95 GLU A C 1
ATOM 787 O O . GLU A 1 95 ? -5.447 -17.893 14.515 1.00 88.00 95 GLU A O 1
ATOM 792 N N . MET A 1 96 ? -4.842 -17.966 12.361 1.00 88.94 96 MET A N 1
ATOM 793 C CA . MET A 1 96 ? -3.412 -17.810 12.589 1.00 88.94 96 MET A CA 1
ATOM 794 C C . MET A 1 96 ? -2.892 -16.391 12.319 1.00 88.94 96 MET A C 1
ATOM 796 O O . MET A 1 96 ? -1.673 -16.167 12.383 1.00 88.94 96 MET A O 1
ATOM 800 N N . SER A 1 97 ? -3.798 -15.466 12.005 1.00 91.88 97 SER A N 1
ATOM 801 C CA . SER A 1 97 ? -3.525 -14.041 11.830 1.00 91.88 97 SER A CA 1
ATOM 802 C C . SER A 1 97 ? -3.679 -13.270 13.146 1.00 91.88 97 SER A C 1
ATOM 804 O O . SER A 1 97 ? -3.886 -13.852 14.212 1.00 91.88 97 SER A O 1
ATOM 806 N N . GLU A 1 98 ? -3.491 -11.955 13.081 1.00 92.12 98 GLU A N 1
ATOM 807 C CA . GLU A 1 98 ? -3.603 -11.054 14.227 1.00 92.12 98 GLU A CA 1
ATOM 808 C C . GLU A 1 98 ? -4.990 -11.105 14.907 1.00 92.12 98 GLU A C 1
ATOM 810 O O . GLU A 1 98 ? -6.005 -11.239 14.216 1.00 92.12 98 GLU A O 1
ATOM 815 N N . PRO A 1 99 ? -5.059 -10.942 16.248 1.00 90.69 99 PRO A N 1
ATOM 816 C CA . PRO A 1 99 ? -6.329 -10.856 16.965 1.00 90.69 99 PRO A CA 1
ATOM 817 C C . PRO A 1 99 ? -7.164 -9.650 16.514 1.00 90.69 99 PRO A C 1
ATOM 819 O O . PRO A 1 99 ? -6.677 -8.728 15.854 1.00 90.69 99 PRO A O 1
ATOM 822 N N . LEU A 1 100 ? -8.442 -9.624 16.893 1.00 91.06 100 LEU A N 1
ATOM 823 C CA . LEU A 1 100 ? -9.323 -8.510 16.560 1.00 91.06 100 LEU A CA 1
ATOM 824 C C . LEU A 1 100 ? -8.933 -7.281 17.387 1.00 91.06 100 LEU A C 1
ATOM 826 O O . LEU A 1 100 ? -8.916 -7.329 18.616 1.00 91.06 100 LEU A O 1
ATOM 830 N N . GLN A 1 101 ? -8.632 -6.168 16.724 1.00 93.25 101 GLN A N 1
ATOM 831 C CA . GLN A 1 101 ? -8.304 -4.915 17.395 1.00 93.25 101 GLN A CA 1
ATOM 832 C C . GLN A 1 101 ? -9.574 -4.099 17.628 1.00 93.25 101 GLN A C 1
ATOM 834 O O . GLN A 1 101 ? -10.194 -3.641 16.669 1.00 93.25 101 GLN A O 1
ATOM 839 N N . ILE A 1 102 ? -9.926 -3.855 18.885 1.00 93.56 102 ILE A N 1
ATOM 840 C CA . ILE A 1 102 ? -11.012 -2.947 19.253 1.00 93.56 102 ILE A CA 1
ATOM 841 C C . ILE A 1 102 ? -10.426 -1.560 19.484 1.00 93.56 102 ILE A C 1
ATOM 843 O O . ILE A 1 102 ? -9.409 -1.424 20.164 1.00 93.56 102 ILE A O 1
ATOM 847 N N . ARG A 1 103 ? -11.045 -0.528 18.913 1.00 93.81 103 ARG A N 1
ATOM 848 C CA . ARG A 1 103 ? -10.648 0.869 19.122 1.00 93.81 103 ARG A CA 1
ATOM 849 C C . ARG A 1 103 ? -11.836 1.735 19.492 1.00 93.81 103 ARG A C 1
ATOM 851 O O . ARG A 1 103 ? -12.901 1.594 18.884 1.00 93.81 103 ARG A O 1
ATOM 858 N N . HIS A 1 104 ? -11.589 2.655 20.411 1.00 94.50 104 HIS A N 1
ATOM 859 C CA . HIS A 1 104 ? -12.498 3.703 20.842 1.00 94.50 104 HIS A CA 1
ATOM 860 C C . HIS A 1 104 ? -11.946 5.067 20.419 1.00 94.50 104 HIS A C 1
ATOM 862 O O . HIS A 1 104 ? -10.778 5.372 20.655 1.00 94.50 104 HIS A O 1
ATOM 868 N N . TYR A 1 105 ? -12.797 5.860 19.774 1.00 91.75 105 TYR A N 1
ATOM 869 C CA . TYR A 1 105 ? -12.538 7.252 19.436 1.00 91.75 105 TYR A CA 1
ATOM 870 C C . TYR A 1 105 ? -13.586 8.108 20.152 1.00 91.75 105 TYR A C 1
ATOM 872 O O . TYR A 1 105 ? -14.781 8.016 19.851 1.00 91.75 105 TYR A O 1
ATOM 880 N N . GLY A 1 106 ? -13.131 8.912 21.106 1.00 89.88 106 GLY A N 1
ATOM 881 C CA . GLY A 1 106 ? -13.916 9.966 21.735 1.00 89.88 106 GLY A CA 1
ATOM 882 C C . GLY A 1 106 ? -14.005 11.222 20.866 1.00 89.88 106 GLY A C 1
ATOM 883 O O . GLY A 1 106 ? -13.462 11.273 19.760 1.00 89.88 106 GLY A O 1
ATOM 884 N N . ALA A 1 107 ? -14.670 12.250 21.392 1.00 87.25 107 ALA A N 1
ATOM 885 C CA . ALA A 1 107 ? -14.783 13.546 20.730 1.00 87.25 107 ALA A CA 1
ATOM 886 C C . ALA A 1 107 ? -13.399 14.119 20.376 1.00 87.25 107 ALA A C 1
ATOM 888 O O . ALA A 1 107 ? -12.455 14.036 21.165 1.00 87.25 107 ALA A O 1
ATOM 889 N N . SER A 1 108 ? -13.288 14.675 19.173 1.00 83.56 108 SER A N 1
ATOM 890 C CA . SER A 1 108 ? -12.061 15.219 18.583 1.00 83.56 108 SER A CA 1
ATOM 891 C C . SER A 1 108 ? -10.902 14.237 18.367 1.00 83.56 108 SER A C 1
ATOM 893 O O . SER A 1 108 ? -9.803 14.636 17.976 1.00 83.56 108 SER A O 1
ATOM 895 N N . GLN A 1 109 ? -11.116 12.935 18.570 1.00 85.56 109 GLN A N 1
ATOM 896 C CA . GLN A 1 109 ? -10.101 11.922 18.285 1.00 85.56 109 GLN A CA 1
ATOM 897 C C . GLN A 1 109 ? -10.186 11.435 16.842 1.00 85.56 109 GLN A C 1
ATOM 899 O O . GLN A 1 109 ? -11.268 11.239 16.289 1.00 85.56 109 GLN A O 1
ATOM 904 N N . PHE A 1 110 ? -9.021 11.186 16.246 1.00 84.25 110 PHE A N 1
ATOM 905 C CA . PHE A 1 110 ? -8.870 10.746 14.862 1.00 84.25 110 PHE A CA 1
ATOM 906 C C . PHE A 1 110 ? -7.637 9.849 14.697 1.00 84.25 110 PHE A C 1
ATOM 908 O O . PHE A 1 110 ? -6.799 9.709 15.591 1.00 84.25 110 PHE A O 1
ATOM 915 N N . GLN A 1 111 ? -7.514 9.233 13.524 1.00 85.19 111 GLN A N 1
ATOM 916 C CA . GLN A 1 111 ? -6.320 8.513 13.094 1.00 85.19 111 GLN A CA 1
ATOM 917 C C . GLN A 1 111 ? -5.887 9.036 11.731 1.00 85.19 111 GLN A C 1
ATOM 919 O O . GLN A 1 111 ? -6.663 8.983 10.780 1.00 85.19 111 GLN A O 1
ATOM 924 N N . THR A 1 112 ? -4.630 9.468 11.636 1.00 81.50 112 THR A N 1
ATOM 925 C CA . THR A 1 112 ? -4.022 9.909 10.374 1.00 81.50 112 THR A CA 1
ATOM 926 C C . THR A 1 112 ? -3.850 8.778 9.364 1.00 81.50 112 THR A C 1
ATOM 928 O O . THR A 1 112 ? -3.916 7.588 9.686 1.00 81.50 112 THR A O 1
ATOM 931 N N . HIS A 1 113 ? -3.593 9.181 8.123 1.00 83.12 113 HIS A N 1
ATOM 932 C CA . HIS A 1 113 ? -3.420 8.300 6.983 1.00 83.12 113 HIS A CA 1
ATOM 933 C C . HIS A 1 113 ? -2.279 7.322 7.188 1.00 83.12 113 HIS A C 1
ATOM 935 O O . HIS A 1 113 ? -1.153 7.697 7.531 1.00 83.12 113 HIS A O 1
ATOM 941 N N . ARG A 1 114 ? -2.573 6.055 6.926 1.00 86.50 114 ARG A N 1
ATOM 942 C CA . ARG A 1 114 ? -1.598 4.976 7.001 1.00 86.50 114 ARG A CA 1
ATOM 943 C C . ARG A 1 114 ? -1.959 3.860 6.040 1.00 86.50 114 ARG A C 1
ATOM 945 O O . ARG A 1 114 ? -3.127 3.631 5.739 1.00 86.50 114 ARG A O 1
ATOM 952 N N . HIS A 1 115 ? -0.936 3.126 5.630 1.00 90.88 115 HIS A N 1
ATOM 953 C CA . HIS A 1 115 ? -1.131 1.769 5.153 1.00 90.88 115 HIS A CA 1
ATOM 954 C C . HIS A 1 115 ? -1.221 0.831 6.350 1.00 90.88 115 HIS A C 1
ATOM 956 O O . HIS A 1 115 ? -0.587 1.042 7.392 1.00 90.88 115 HIS A O 1
ATOM 962 N N . ASP A 1 116 ? -2.018 -0.222 6.205 1.00 93.12 116 ASP A N 1
ATOM 963 C CA . ASP A 1 116 ? -2.060 -1.265 7.219 1.00 93.12 116 ASP A CA 1
ATOM 964 C C . ASP A 1 116 ? -0.915 -2.266 7.064 1.00 93.12 116 ASP A C 1
ATOM 966 O O . ASP A 1 116 ? -0.616 -2.936 8.044 1.00 93.12 116 ASP A O 1
ATOM 970 N N . SER A 1 117 ? -0.240 -2.306 5.912 1.00 94.19 117 SER A N 1
ATOM 971 C CA . SER A 1 117 ? 0.888 -3.189 5.593 1.00 94.19 117 SER A CA 1
ATOM 972 C C . SER A 1 117 ? 2.085 -2.406 5.043 1.00 94.19 117 SER A C 1
ATOM 974 O O . SER A 1 117 ? 1.960 -1.236 4.685 1.00 94.19 117 SER A O 1
ATOM 976 N N . GLU A 1 118 ? 3.242 -3.056 4.958 1.00 89.50 118 GLU A N 1
ATOM 977 C CA . GLU A 1 118 ? 4.467 -2.491 4.392 1.00 89.50 118 GLU A CA 1
ATOM 978 C C . GLU A 1 118 ? 4.866 -3.186 3.086 1.00 89.50 118 GLU A C 1
ATOM 980 O O . GLU A 1 118 ? 4.665 -4.393 2.905 1.00 89.50 118 GLU A O 1
ATOM 985 N N . ALA A 1 119 ? 5.494 -2.426 2.184 1.00 83.38 119 ALA A N 1
ATOM 986 C CA . ALA A 1 119 ? 5.926 -2.921 0.882 1.00 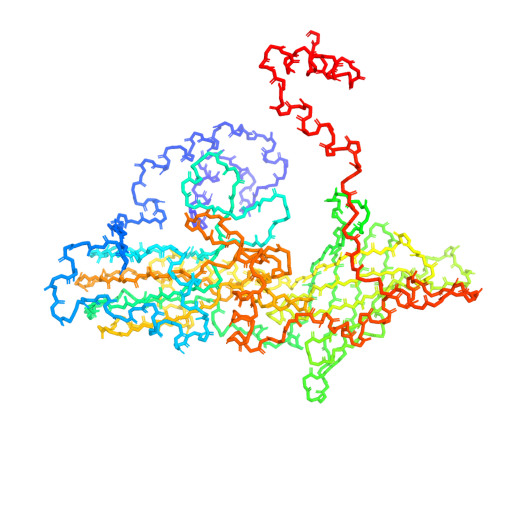83.38 119 ALA A CA 1
ATOM 987 C C . ALA A 1 119 ? 6.845 -4.160 1.002 1.00 83.38 119 ALA A C 1
ATOM 989 O O . ALA A 1 119 ? 7.680 -4.234 1.914 1.00 83.38 119 ALA A O 1
ATOM 990 N N . PRO A 1 120 ? 6.734 -5.142 0.085 1.00 81.38 120 PRO A N 1
ATOM 991 C CA . PRO A 1 120 ? 7.613 -6.304 0.081 1.00 81.38 120 PRO A CA 1
ATOM 992 C C . PRO A 1 120 ? 9.094 -5.925 0.024 1.00 81.38 120 PRO A C 1
ATOM 994 O O . PRO A 1 120 ? 9.538 -5.180 -0.848 1.00 81.38 120 PRO A O 1
ATOM 997 N N . ASN A 1 121 ? 9.880 -6.495 0.935 1.00 76.44 121 ASN A N 1
ATOM 998 C CA . ASN A 1 121 ? 11.325 -6.319 0.993 1.00 76.44 121 ASN A CA 1
ATOM 999 C C . ASN A 1 121 ? 12.000 -7.693 1.122 1.00 76.44 121 ASN A C 1
ATOM 1001 O O . ASN A 1 121 ? 11.542 -8.537 1.893 1.00 76.44 121 ASN A O 1
ATOM 1005 N N . LYS A 1 122 ? 13.063 -7.926 0.342 1.00 71.62 122 LYS A N 1
ATOM 1006 C CA . LYS A 1 122 ? 13.809 -9.196 0.342 1.00 71.62 122 LYS A CA 1
ATOM 1007 C C . LYS A 1 122 ? 14.716 -9.351 1.563 1.00 71.62 122 LYS A C 1
ATOM 1009 O O . LYS A 1 122 ? 14.929 -10.474 2.007 1.00 71.62 122 LYS A O 1
ATOM 1014 N N . ASP A 1 123 ? 15.202 -8.238 2.101 1.00 76.00 123 ASP A N 1
ATOM 1015 C CA . ASP A 1 123 ? 16.163 -8.196 3.204 1.00 76.00 123 ASP A CA 1
ATOM 1016 C C . ASP A 1 123 ? 15.470 -8.037 4.566 1.00 76.00 123 ASP A C 1
ATOM 1018 O O . ASP A 1 123 ? 16.075 -8.287 5.606 1.00 76.00 123 ASP A O 1
ATOM 1022 N N . ILE A 1 124 ? 14.195 -7.622 4.569 1.00 82.44 124 ILE A N 1
ATOM 1023 C CA . ILE A 1 124 ? 13.398 -7.402 5.782 1.00 82.44 124 ILE A CA 1
ATOM 1024 C C . ILE A 1 124 ? 12.191 -8.358 5.780 1.00 82.44 124 ILE A C 1
ATOM 1026 O O . ILE A 1 124 ? 11.245 -8.158 5.005 1.00 82.44 124 ILE A O 1
ATOM 1030 N N . PRO A 1 125 ? 12.201 -9.407 6.626 1.00 87.88 125 PRO A N 1
ATOM 1031 C CA . PRO A 1 125 ? 11.120 -10.384 6.691 1.00 87.88 125 PRO A CA 1
ATOM 1032 C C . PRO A 1 125 ? 9.870 -9.815 7.373 1.00 87.88 125 PRO A C 1
ATOM 1034 O O . PRO A 1 125 ? 9.919 -8.798 8.060 1.00 87.88 125 PRO A O 1
ATOM 1037 N N . CYS A 1 126 ? 8.742 -10.505 7.210 1.00 90.06 126 CYS A N 1
ATOM 1038 C CA . CYS A 1 126 ? 7.512 -10.189 7.931 1.00 90.06 126 CYS A CA 1
ATOM 1039 C C . CYS A 1 126 ? 7.654 -10.450 9.433 1.00 90.06 126 CYS A C 1
ATOM 1041 O O . CYS A 1 126 ? 8.225 -11.473 9.814 1.00 90.06 126 CYS A O 1
ATOM 1043 N N . CYS A 1 127 ? 7.091 -9.569 10.258 1.00 90.38 127 CYS A N 1
ATOM 1044 C CA . CYS A 1 127 ? 7.006 -9.773 11.700 1.00 90.38 127 CYS A CA 1
ATOM 1045 C C . CYS A 1 127 ? 6.088 -10.956 12.026 1.00 90.38 127 CYS A C 1
ATOM 1047 O O . CYS A 1 127 ? 5.012 -11.095 11.436 1.00 90.38 127 CYS A O 1
ATOM 1049 N N . LEU A 1 128 ? 6.507 -11.787 12.977 1.00 90.56 128 LEU A N 1
ATOM 1050 C CA . LEU A 1 128 ? 5.689 -12.828 13.588 1.00 90.56 128 LEU A CA 1
ATOM 1051 C C . LEU A 1 128 ? 5.279 -12.408 15.003 1.00 90.56 128 LEU A C 1
ATOM 1053 O O . LEU A 1 128 ? 5.834 -11.474 15.585 1.00 90.56 128 LEU A O 1
ATOM 1057 N N . TYR A 1 129 ? 4.296 -13.101 15.569 1.00 87.75 129 TYR A N 1
ATOM 1058 C CA . TYR A 1 129 ? 3.899 -12.879 16.954 1.00 87.75 129 TYR A CA 1
ATOM 1059 C C . TYR A 1 129 ? 5.091 -13.068 17.908 1.00 87.75 129 TYR A C 1
ATOM 1061 O O . TYR A 1 129 ? 5.798 -14.073 17.842 1.00 87.75 129 TYR A O 1
ATOM 1069 N N . GLY A 1 130 ? 5.308 -12.086 18.786 1.00 83.69 130 GLY A N 1
ATOM 1070 C CA . GLY A 1 130 ? 6.417 -12.073 19.744 1.00 83.69 130 GLY A CA 1
ATOM 1071 C C . GLY A 1 130 ? 7.749 -11.530 19.209 1.00 83.69 130 GLY A C 1
ATOM 1072 O O . GLY A 1 130 ? 8.700 -11.431 19.981 1.00 83.69 130 GLY A O 1
ATOM 1073 N N . ASP A 1 131 ? 7.847 -11.134 17.935 1.00 83.81 131 ASP A N 1
ATOM 1074 C CA . ASP A 1 131 ? 9.042 -10.455 17.418 1.00 83.81 131 ASP A CA 1
ATOM 1075 C C . ASP A 1 131 ? 9.088 -8.997 17.922 1.00 83.81 131 ASP A C 1
ATOM 1077 O O . ASP A 1 131 ? 8.476 -8.112 17.329 1.00 83.81 131 ASP A O 1
ATOM 1081 N N . GLN A 1 132 ? 9.795 -8.747 19.031 1.00 70.50 132 GLN A N 1
ATOM 1082 C CA . GLN A 1 132 ? 9.940 -7.402 19.620 1.00 70.50 132 GLN A CA 1
ATOM 1083 C C . GLN A 1 132 ? 11.213 -6.667 19.156 1.00 70.50 132 GLN A C 1
ATOM 1085 O O . GLN A 1 132 ? 11.143 -5.481 18.851 1.00 70.50 132 GLN A O 1
ATOM 1090 N N . ASP A 1 133 ? 12.340 -7.376 19.007 1.00 71.88 133 ASP A N 1
ATOM 1091 C CA . ASP A 1 133 ? 13.659 -6.764 18.729 1.00 71.88 133 ASP A CA 1
ATOM 1092 C C . ASP A 1 133 ? 14.256 -7.141 17.363 1.00 71.88 133 ASP A C 1
ATOM 1094 O O . ASP A 1 133 ? 15.418 -6.857 17.059 1.00 71.88 133 ASP A O 1
ATOM 1098 N N . LYS A 1 134 ? 13.481 -7.814 16.507 1.00 81.00 134 LYS A N 1
ATOM 1099 C CA . LYS A 1 134 ? 13.937 -8.182 15.163 1.00 81.00 134 LYS A CA 1
ATOM 1100 C C . LYS A 1 134 ? 13.562 -7.100 14.169 1.00 81.00 134 LYS A C 1
ATOM 1102 O O . LYS A 1 134 ? 12.420 -6.656 14.119 1.00 81.00 134 LYS A O 1
ATOM 1107 N N . LYS A 1 135 ? 14.505 -6.751 13.291 1.00 88.00 135 LYS A N 1
ATOM 1108 C CA . LYS A 1 135 ? 14.201 -5.942 12.109 1.00 88.00 135 LYS A CA 1
ATOM 1109 C C . LYS A 1 135 ? 13.246 -6.727 11.205 1.00 88.00 135 LYS A C 1
ATOM 1111 O O . LYS A 1 135 ? 13.664 -7.640 10.494 1.00 88.00 135 LYS A O 1
ATOM 1116 N N . CYS A 1 136 ? 11.973 -6.367 11.249 1.00 88.75 136 CYS A N 1
ATOM 1117 C CA . CYS A 1 136 ? 10.903 -6.974 10.474 1.00 88.75 136 CYS A CA 1
ATOM 1118 C C . CYS A 1 136 ? 9.923 -5.897 9.994 1.00 88.75 136 CYS A C 1
ATOM 1120 O O . CYS A 1 136 ? 10.009 -4.743 10.409 1.00 88.75 136 CYS A O 1
ATOM 1122 N N . ARG A 1 137 ? 9.020 -6.278 9.091 1.00 90.94 137 ARG A N 1
ATOM 1123 C CA . ARG A 1 137 ? 7.977 -5.409 8.532 1.00 90.94 137 ARG A CA 1
ATOM 1124 C C . ARG A 1 137 ? 6.590 -5.998 8.746 1.00 90.94 137 ARG A C 1
ATOM 1126 O O . ARG A 1 137 ? 6.427 -7.219 8.811 1.00 90.94 137 ARG A O 1
ATOM 1133 N N . VAL A 1 138 ? 5.574 -5.152 8.798 1.00 91.19 138 VAL A N 1
ATOM 1134 C CA . VAL A 1 138 ? 4.182 -5.595 8.897 1.00 91.19 138 VAL A CA 1
ATOM 1135 C C . VAL A 1 138 ? 3.704 -6.160 7.553 1.00 91.19 138 VAL A C 1
ATOM 1137 O O . VAL A 1 138 ? 3.861 -5.528 6.512 1.00 91.19 138 VAL A O 1
ATOM 1140 N N . CYS A 1 139 ? 3.103 -7.354 7.575 1.00 92.62 139 CYS A N 1
ATOM 1141 C CA . CYS A 1 139 ? 2.625 -8.056 6.379 1.00 92.62 139 CYS A CA 1
ATOM 1142 C C . CYS A 1 139 ? 1.162 -8.460 6.532 1.00 92.62 139 CYS A C 1
ATOM 1144 O O . CYS A 1 139 ? 0.853 -9.539 7.046 1.00 92.62 139 CYS A O 1
ATOM 1146 N N . ARG A 1 140 ? 0.259 -7.586 6.095 1.00 95.12 140 ARG A N 1
ATOM 1147 C CA . ARG A 1 140 ? -1.191 -7.788 6.160 1.00 95.12 140 ARG A CA 1
ATOM 1148 C C . ARG A 1 140 ? -1.740 -7.696 4.751 1.00 95.12 140 ARG A C 1
ATOM 1150 O O . ARG A 1 140 ? -1.731 -6.626 4.160 1.00 95.12 140 ARG A O 1
ATOM 1157 N N . TYR A 1 141 ? -2.197 -8.810 4.203 1.00 94.00 141 TYR A N 1
ATOM 1158 C CA . TYR A 1 141 ? -2.700 -8.861 2.835 1.00 94.00 141 TYR A CA 1
ATOM 1159 C C . TYR A 1 141 ? -4.067 -8.186 2.713 1.00 94.00 141 TYR A C 1
ATOM 1161 O O . TYR A 1 141 ? -4.270 -7.341 1.845 1.00 94.00 141 TYR A O 1
ATOM 1169 N N . LEU A 1 142 ? -4.967 -8.498 3.643 1.00 95.62 142 LEU A N 1
ATOM 1170 C CA . LEU A 1 142 ? -6.313 -7.944 3.708 1.00 95.62 142 LEU A CA 1
ATOM 1171 C C . LEU A 1 142 ? -6.538 -7.331 5.089 1.00 95.62 142 LEU A C 1
ATOM 1173 O O . LEU A 1 142 ? -6.114 -7.894 6.102 1.00 95.62 142 LEU A O 1
ATOM 1177 N N . SER A 1 143 ? -7.229 -6.199 5.122 1.00 97.12 143 SER A N 1
ATOM 1178 C CA . SER A 1 143 ? -7.706 -5.566 6.348 1.00 97.12 143 SER A CA 1
ATOM 1179 C C . SER A 1 143 ? -9.212 -5.366 6.271 1.00 97.12 143 SER A C 1
ATOM 1181 O O . SER A 1 143 ? -9.782 -5.186 5.193 1.00 97.12 143 SER A O 1
ATOM 1183 N N . PHE A 1 144 ? -9.861 -5.373 7.429 1.00 97.06 144 PHE A N 1
ATOM 1184 C CA . PHE A 1 144 ? -11.237 -4.921 7.535 1.00 97.06 144 PHE A CA 1
ATOM 1185 C C . PHE A 1 144 ? -11.466 -4.120 8.806 1.00 97.06 144 PHE A C 1
ATOM 1187 O O . PHE A 1 144 ? -10.760 -4.285 9.801 1.00 97.06 144 PHE A O 1
ATOM 1194 N N . THR A 1 145 ? -12.502 -3.289 8.775 1.00 96.88 145 THR A N 1
ATOM 1195 C CA . THR A 1 145 ? -13.029 -2.581 9.941 1.00 96.88 145 THR A CA 1
ATOM 1196 C C . THR A 1 145 ? -14.543 -2.723 9.974 1.00 96.88 145 THR A C 1
ATOM 1198 O O . THR A 1 145 ? -15.223 -2.422 8.995 1.00 96.88 145 THR A O 1
ATOM 1201 N N . MET A 1 146 ? -15.070 -3.146 11.119 1.00 96.50 146 MET A N 1
ATOM 1202 C CA . MET A 1 146 ? -16.492 -3.162 11.445 1.00 96.50 146 MET A CA 1
ATOM 1203 C C . MET A 1 146 ? -16.817 -2.031 12.419 1.00 96.50 146 MET A C 1
ATOM 1205 O O . MET A 1 146 ? -16.116 -1.845 13.416 1.00 96.50 146 MET A O 1
ATOM 1209 N N . PHE A 1 147 ? -17.886 -1.287 12.150 1.00 98.00 147 PHE A N 1
ATOM 1210 C CA . PHE A 1 147 ? -18.393 -0.265 13.064 1.00 98.00 147 PHE A CA 1
ATOM 1211 C C . PHE A 1 147 ? -19.318 -0.907 14.103 1.00 98.00 147 PHE A C 1
ATOM 1213 O O . PHE A 1 147 ? -20.282 -1.591 13.751 1.00 98.00 147 PHE A O 1
ATOM 1220 N N . LEU A 1 148 ? -19.025 -0.700 15.388 1.00 96.88 148 LEU A N 1
ATOM 1221 C CA . LEU A 1 148 ? -19.763 -1.322 16.497 1.00 96.88 148 LEU A CA 1
ATOM 1222 C C . LEU A 1 148 ? -20.957 -0.475 16.967 1.00 96.88 148 LEU A C 1
ATOM 1224 O O . LEU A 1 148 ? -21.839 -0.978 17.665 1.00 96.88 148 LEU A O 1
ATOM 1228 N N . ASN A 1 149 ? -21.020 0.785 16.541 1.00 97.88 149 ASN A N 1
ATOM 1229 C CA . ASN A 1 149 ? -22.113 1.713 16.798 1.00 97.88 149 ASN A CA 1
ATOM 1230 C C . ASN A 1 149 ? -22.295 2.702 15.634 1.00 97.88 149 ASN A C 1
ATOM 1232 O O . ASN A 1 149 ? -21.435 2.819 14.757 1.00 97.88 149 ASN A O 1
ATOM 1236 N N . ASP A 1 150 ? -23.430 3.398 15.644 1.00 98.00 150 ASP A N 1
ATOM 1237 C CA . ASP A 1 150 ? -23.657 4.581 14.814 1.00 98.00 150 ASP A CA 1
ATOM 1238 C C . ASP A 1 150 ? -22.945 5.786 15.447 1.00 98.00 150 ASP A C 1
ATOM 1240 O O . ASP A 1 150 ? -22.844 5.869 16.673 1.00 98.00 150 ASP A O 1
ATOM 1244 N N . VAL A 1 151 ? -22.454 6.705 14.615 1.00 96.25 151 VAL A N 1
ATOM 1245 C CA . VAL A 1 151 ? -21.812 7.958 15.045 1.00 96.25 151 VAL A CA 1
ATOM 1246 C C . VAL A 1 151 ? -22.696 9.120 14.610 1.00 96.25 151 VAL A C 1
ATOM 1248 O O . VAL A 1 151 ? -23.172 9.125 13.474 1.00 96.25 151 VAL A O 1
ATOM 1251 N N . GLU A 1 152 ? -22.929 10.074 15.511 1.00 93.81 152 GLU A N 1
ATOM 1252 C CA . GLU A 1 152 ? -23.832 11.207 15.276 1.00 93.81 152 GLU A CA 1
ATOM 1253 C C . GLU A 1 152 ? -23.260 12.157 14.219 1.00 93.81 152 GLU A C 1
ATOM 1255 O O . GLU A 1 152 ? -23.922 12.438 13.218 1.00 93.81 152 GLU A O 1
ATOM 1260 N N . GLU A 1 153 ? -22.008 12.587 14.401 1.00 92.50 153 GLU A N 1
ATOM 1261 C CA . GLU A 1 153 ? -21.315 13.456 13.452 1.00 92.50 153 GLU A CA 1
ATOM 1262 C C . GLU A 1 153 ? -19.811 13.146 13.373 1.00 92.50 153 GLU A C 1
ATOM 1264 O O . GLU A 1 153 ? -19.137 12.939 14.386 1.00 92.50 153 GLU A O 1
ATOM 1269 N N . GLY A 1 154 ? -19.274 13.148 12.151 1.00 91.06 154 GLY A N 1
ATOM 1270 C CA . GLY A 1 154 ? -17.878 12.833 11.864 1.00 91.06 154 GLY A CA 1
ATOM 1271 C C . GLY A 1 154 ? -17.570 11.336 11.954 1.00 91.06 154 GLY A C 1
ATOM 1272 O O . GLY A 1 154 ? -18.432 10.466 11.788 1.00 91.06 154 GLY A O 1
ATOM 1273 N N . GLY A 1 155 ? -16.305 11.015 12.216 1.00 91.38 155 GLY A N 1
ATOM 1274 C CA . GLY A 1 155 ? -15.849 9.649 12.428 1.00 91.38 155 GLY A CA 1
ATOM 1275 C C . GLY A 1 155 ? -15.847 8.777 11.171 1.00 91.38 155 GLY A C 1
ATOM 1276 O O . GLY A 1 155 ? -15.778 7.554 11.293 1.00 91.38 155 GLY A O 1
ATOM 1277 N N . GLU A 1 156 ? -15.914 9.326 9.960 1.00 93.62 156 GLU A N 1
ATOM 1278 C CA . GLU A 1 156 ? -15.841 8.548 8.720 1.00 93.62 156 GLU A CA 1
ATOM 1279 C C . GLU A 1 156 ? -14.555 7.708 8.609 1.00 93.62 156 GLU A C 1
ATOM 1281 O O . GLU A 1 156 ? -13.502 8.041 9.151 1.00 93.62 156 GLU A O 1
ATOM 1286 N N . LEU A 1 157 ? -14.644 6.575 7.908 1.00 93.81 157 LEU A N 1
ATOM 1287 C CA . LEU A 1 157 ? -13.480 5.888 7.344 1.00 93.81 157 LEU A CA 1
ATOM 1288 C C . LEU A 1 157 ? -13.263 6.433 5.933 1.00 93.81 157 LEU A C 1
ATOM 1290 O O . LEU A 1 157 ? -14.195 6.405 5.124 1.00 93.81 157 LEU A O 1
ATOM 1294 N N . VAL A 1 158 ? -12.064 6.924 5.637 1.00 92.50 158 VAL A N 1
ATOM 1295 C CA . VAL A 1 158 ? -11.773 7.593 4.363 1.00 92.50 158 VAL A CA 1
ATOM 1296 C C . VAL A 1 158 ? -10.601 6.957 3.636 1.00 92.50 158 VAL A C 1
ATOM 1298 O O . VAL A 1 158 ? -9.660 6.493 4.274 1.00 92.50 158 VAL A O 1
ATOM 1301 N N . PHE A 1 159 ? -10.673 6.967 2.303 1.00 93.12 159 PHE A N 1
ATOM 1302 C CA . PHE A 1 159 ? -9.613 6.524 1.395 1.00 93.12 159 PHE A CA 1
ATOM 1303 C C . PHE A 1 159 ? -9.297 7.681 0.434 1.00 93.12 159 PHE A C 1
ATOM 1305 O O . PHE A 1 159 ? -10.040 7.891 -0.531 1.00 93.12 159 PHE A O 1
ATOM 1312 N N . PRO A 1 160 ? -8.249 8.485 0.693 1.00 89.19 160 PRO A N 1
ATOM 1313 C CA . PRO A 1 160 ? -7.993 9.717 -0.056 1.00 89.19 160 PRO A CA 1
ATOM 1314 C C . PRO A 1 160 ? -7.539 9.479 -1.500 1.00 89.19 160 PRO A C 1
ATOM 1316 O O . PRO A 1 160 ? -7.662 10.383 -2.317 1.00 89.19 160 PRO A O 1
ATOM 1319 N N . LEU A 1 161 ? -7.018 8.289 -1.814 1.00 90.38 161 LEU A N 1
ATOM 1320 C CA . LEU A 1 161 ? -6.541 7.931 -3.155 1.00 90.38 161 LEU A CA 1
ATOM 1321 C C . LEU A 1 161 ? -7.539 7.081 -3.946 1.00 90.38 161 LEU A C 1
ATOM 1323 O O . LEU A 1 161 ? -7.297 6.778 -5.115 1.00 90.38 161 LEU A O 1
ATOM 1327 N N . ALA A 1 162 ? -8.674 6.719 -3.345 1.00 89.56 162 ALA A N 1
ATOM 1328 C CA . ALA A 1 162 ? -9.733 6.031 -4.065 1.00 89.56 162 ALA A CA 1
ATOM 1329 C C . ALA A 1 162 ? -10.268 6.925 -5.192 1.00 89.56 162 ALA A C 1
ATOM 1331 O O . ALA A 1 162 ? -10.435 8.127 -5.013 1.00 89.56 162 ALA A O 1
ATOM 1332 N N . ASN A 1 163 ? -10.585 6.335 -6.345 1.00 85.81 163 ASN A N 1
ATOM 1333 C CA . ASN A 1 163 ? -11.178 7.059 -7.485 1.00 85.81 163 ASN A CA 1
ATOM 1334 C C . ASN A 1 163 ? -10.352 8.268 -7.956 1.00 85.81 163 ASN A C 1
ATOM 1336 O O . ASN A 1 163 ? -10.911 9.258 -8.425 1.00 85.81 163 ASN A O 1
ATOM 1340 N N . ASN A 1 164 ? -9.026 8.179 -7.835 1.00 88.19 164 ASN A N 1
ATOM 1341 C CA . ASN A 1 164 ? -8.114 9.187 -8.357 1.00 88.19 164 ASN A CA 1
ATOM 1342 C C . ASN A 1 164 ? -8.229 9.310 -9.899 1.00 88.19 164 ASN A C 1
ATOM 1344 O O . ASN A 1 164 ? -8.665 8.369 -10.568 1.00 88.19 164 ASN A O 1
ATOM 1348 N N . PRO A 1 165 ? -7.848 10.458 -10.488 1.00 89.12 165 PRO A N 1
ATOM 1349 C CA . PRO A 1 165 ? -7.981 10.695 -11.927 1.00 89.12 165 PRO A CA 1
ATOM 1350 C C . PRO A 1 165 ? -6.971 9.917 -12.787 1.00 89.12 165 PRO A C 1
ATOM 1352 O O . PRO A 1 165 ? -7.085 9.945 -14.008 1.00 89.12 165 PRO A O 1
ATOM 1355 N N . PHE A 1 166 ? -6.015 9.214 -12.175 1.00 90.56 166 PHE A N 1
ATOM 1356 C CA . PHE A 1 166 ? -4.945 8.489 -12.861 1.00 90.56 166 PHE A CA 1
ATOM 1357 C C . PHE A 1 166 ? -5.300 7.021 -13.148 1.00 90.56 166 PHE A C 1
ATOM 1359 O O . PHE A 1 166 ? -4.440 6.252 -13.563 1.00 90.56 166 PHE A O 1
ATOM 1366 N N . LYS A 1 167 ? -6.570 6.627 -12.980 1.00 86.31 167 LYS A N 1
ATOM 1367 C CA . LYS A 1 167 ? -7.091 5.265 -13.211 1.00 86.31 167 LYS A CA 1
ATOM 1368 C C . LYS A 1 167 ? -7.064 4.777 -14.667 1.00 86.31 167 LYS A C 1
ATOM 1370 O O . LYS A 1 167 ? -7.601 3.715 -14.958 1.00 86.31 167 LYS A O 1
ATOM 1375 N N . ASP A 1 168 ? -6.470 5.540 -15.571 1.00 89.06 168 ASP A N 1
ATOM 1376 C CA . ASP A 1 168 ? -6.311 5.200 -16.980 1.00 89.06 168 ASP A CA 1
ATOM 1377 C C . ASP A 1 168 ? -4.894 5.586 -17.412 1.00 89.06 168 ASP A C 1
ATOM 1379 O O . ASP A 1 168 ? -4.590 6.775 -17.553 1.00 89.06 168 ASP A O 1
ATOM 1383 N N . ILE A 1 169 ? -4.024 4.588 -17.615 1.00 89.88 169 ILE A N 1
ATOM 1384 C CA . ILE A 1 169 ? -2.625 4.825 -17.991 1.00 89.88 169 ILE A CA 1
ATOM 1385 C C . ILE A 1 169 ? -2.499 5.632 -19.286 1.00 89.88 169 ILE A C 1
ATOM 1387 O O . ILE A 1 169 ? -1.568 6.425 -19.421 1.00 89.88 169 ILE A O 1
ATOM 1391 N N . MET A 1 170 ? -3.465 5.515 -20.206 1.00 90.62 170 MET A N 1
ATOM 1392 C CA . MET A 1 170 ? -3.437 6.226 -21.486 1.00 90.62 170 MET A CA 1
ATOM 1393 C C . MET A 1 170 ? -3.556 7.742 -21.305 1.00 90.62 170 MET A C 1
ATOM 1395 O O . MET A 1 170 ? -3.163 8.511 -22.182 1.00 90.62 170 MET A O 1
ATOM 1399 N N . LYS A 1 171 ? -4.060 8.193 -20.152 1.00 90.94 171 LYS A N 1
ATOM 1400 C CA . LYS A 1 171 ? -4.137 9.611 -19.778 1.00 90.94 171 LYS A CA 1
ATOM 1401 C C . LYS A 1 171 ? -2.933 10.083 -18.962 1.00 90.94 171 LYS A C 1
ATOM 1403 O O . LYS A 1 171 ? -2.795 11.283 -18.738 1.00 90.94 171 LYS A O 1
ATOM 1408 N N . ASN A 1 172 ? -2.028 9.183 -18.581 1.00 93.25 172 ASN A N 1
ATOM 1409 C CA . ASN A 1 172 ? -0.907 9.454 -17.678 1.00 93.25 172 ASN A CA 1
ATOM 1410 C C . ASN A 1 172 ? 0.400 9.764 -18.435 1.00 93.25 172 ASN A C 1
ATOM 1412 O O . ASN A 1 172 ? 1.483 9.298 -18.069 1.00 93.25 172 ASN A O 1
ATOM 1416 N N . SER A 1 173 ? 0.300 10.555 -19.507 1.00 94.31 173 SER A N 1
ATOM 1417 C CA . SER A 1 173 ? 1.468 11.050 -20.251 1.00 94.31 173 SER A CA 1
ATOM 1418 C C . SER A 1 173 ? 2.255 12.095 -19.448 1.00 94.31 173 SER A C 1
ATOM 1420 O O . SER A 1 173 ? 1.702 12.764 -18.576 1.00 94.31 173 SER A O 1
ATOM 1422 N N . GLY A 1 174 ? 3.539 12.257 -19.766 1.00 94.56 174 GLY A N 1
ATOM 1423 C CA . GLY A 1 174 ? 4.458 13.208 -19.142 1.00 94.56 174 GLY A CA 1
ATOM 1424 C C . GLY A 1 174 ? 5.684 12.518 -18.555 1.00 94.56 174 GLY A C 1
ATOM 1425 O O . GLY A 1 174 ? 6.142 11.496 -19.064 1.00 94.56 174 GLY A O 1
ATOM 1426 N N . GLU A 1 175 ? 6.208 13.063 -17.461 1.00 95.44 175 GLU A N 1
ATOM 1427 C CA . GLU A 1 175 ? 7.459 12.600 -16.863 1.00 95.44 175 GLU A CA 1
ATOM 1428 C C . GLU A 1 175 ? 7.265 11.331 -16.017 1.00 95.44 175 GLU A C 1
ATOM 1430 O O . GLU A 1 175 ? 6.478 11.291 -15.065 1.00 95.44 175 GLU A O 1
ATOM 1435 N N . TRP A 1 176 ? 8.036 10.298 -16.344 1.00 94.94 176 TRP A N 1
ATOM 1436 C CA . TRP A 1 176 ? 8.133 9.050 -15.600 1.00 94.94 176 TRP A CA 1
ATOM 1437 C C . TRP A 1 176 ? 9.548 8.863 -15.069 1.00 94.94 176 TRP A C 1
ATOM 1439 O O . TRP A 1 176 ? 10.552 9.116 -15.744 1.00 94.94 176 TRP A O 1
ATOM 1449 N N . HIS A 1 177 ? 9.634 8.399 -13.830 1.00 93.06 177 HIS A N 1
ATOM 1450 C CA . HIS A 1 177 ? 10.888 8.041 -13.179 1.00 93.06 177 HIS A CA 1
ATOM 1451 C C . HIS A 1 177 ? 10.984 6.537 -13.091 1.00 93.06 177 HIS A C 1
ATOM 1453 O O . HIS A 1 177 ? 9.982 5.848 -12.941 1.00 93.06 177 HIS A O 1
ATOM 1459 N N . GLY A 1 178 ? 12.191 6.003 -13.166 1.00 89.44 178 GLY A N 1
ATOM 1460 C CA . GLY A 1 178 ? 12.382 4.578 -13.015 1.00 89.44 178 GLY A CA 1
ATOM 1461 C C . GLY A 1 178 ? 13.771 4.216 -12.558 1.00 89.44 178 GLY A C 1
ATOM 1462 O O . GLY A 1 178 ? 14.682 5.039 -12.492 1.00 89.44 178 GLY A O 1
ATOM 1463 N N . TYR A 1 179 ? 13.928 2.946 -12.223 1.00 87.88 179 TYR A N 1
ATOM 1464 C CA . TYR A 1 179 ? 15.227 2.343 -12.024 1.00 87.88 179 TYR A CA 1
ATOM 1465 C C . TYR A 1 179 ? 15.237 0.908 -12.526 1.00 87.88 179 TYR A C 1
ATOM 1467 O O . TYR A 1 179 ? 14.208 0.234 -12.603 1.00 87.88 179 TYR A O 1
ATOM 1475 N N . TYR A 1 180 ? 16.433 0.414 -12.815 1.00 84.25 180 TYR A N 1
ATOM 1476 C CA . TYR A 1 180 ? 16.660 -0.997 -13.076 1.00 84.25 180 TYR A CA 1
ATOM 1477 C C . TYR A 1 180 ? 17.702 -1.588 -12.122 1.00 84.25 180 TYR A C 1
ATOM 1479 O O . TYR A 1 180 ? 18.547 -0.898 -11.550 1.00 84.25 180 TYR A O 1
ATOM 1487 N N . LEU A 1 181 ? 17.577 -2.895 -11.912 1.00 82.50 181 LEU A N 1
ATOM 1488 C CA . LEU A 1 181 ? 18.389 -3.745 -11.049 1.00 82.50 181 LEU A CA 1
ATOM 1489 C C . LEU A 1 181 ? 18.931 -4.887 -11.899 1.00 82.50 181 LEU A C 1
ATOM 1491 O O . LEU A 1 181 ? 18.149 -5.507 -12.616 1.00 82.50 181 LEU A O 1
ATOM 1495 N N . TYR A 1 182 ? 20.211 -5.229 -11.779 1.00 82.12 182 TYR A N 1
ATOM 1496 C CA . TYR A 1 182 ? 20.763 -6.417 -12.437 1.00 82.12 182 TYR A CA 1
ATOM 1497 C C . TYR A 1 182 ? 20.431 -7.685 -11.651 1.00 82.12 182 TYR A C 1
ATOM 1499 O O . TYR A 1 182 ? 20.472 -7.698 -10.422 1.00 82.12 182 TYR A O 1
ATOM 1507 N N . SER A 1 183 ? 20.197 -8.796 -12.351 1.00 77.44 183 SER A N 1
ATOM 1508 C CA . SER A 1 183 ? 19.924 -10.095 -11.719 1.00 77.44 183 SER A CA 1
ATOM 1509 C C . SER A 1 183 ? 21.071 -10.605 -10.838 1.00 77.44 183 SER A C 1
ATOM 1511 O O . SER A 1 183 ? 20.836 -11.372 -9.907 1.00 77.44 183 SER A O 1
ATOM 1513 N N . LYS A 1 184 ? 22.317 -10.213 -11.139 1.00 69.12 184 LYS A N 1
ATOM 1514 C CA . LYS A 1 184 ? 23.525 -10.713 -10.459 1.00 69.12 184 LYS A CA 1
ATOM 1515 C C . LYS A 1 184 ? 24.146 -9.742 -9.458 1.00 69.12 184 LYS A C 1
ATOM 1517 O O . LYS A 1 184 ? 25.048 -10.159 -8.737 1.00 69.12 184 LYS A O 1
ATOM 1522 N N . THR A 1 185 ? 23.708 -8.484 -9.403 1.00 57.22 185 THR A N 1
ATOM 1523 C CA . THR A 1 185 ? 24.230 -7.527 -8.419 1.00 57.22 185 THR A CA 1
ATOM 1524 C C . THR A 1 185 ? 23.263 -7.401 -7.251 1.00 57.22 185 THR A C 1
ATOM 1526 O O . THR A 1 185 ? 22.044 -7.336 -7.408 1.00 57.22 185 THR A O 1
ATOM 1529 N N . THR A 1 186 ? 23.807 -7.381 -6.040 1.00 52.62 186 THR A N 1
ATOM 1530 C CA . THR A 1 186 ? 23.029 -7.113 -4.835 1.00 52.62 186 THR A CA 1
ATOM 1531 C C . THR A 1 186 ? 22.838 -5.605 -4.701 1.00 52.62 186 THR A C 1
ATOM 1533 O O . THR A 1 186 ? 23.714 -4.900 -4.213 1.00 52.62 186 THR A O 1
ATOM 1536 N N . GLY A 1 187 ? 21.690 -5.105 -5.159 1.00 54.47 187 GLY A N 1
ATOM 1537 C CA . GLY A 1 187 ? 21.110 -3.858 -4.649 1.00 54.47 187 GLY A CA 1
ATOM 1538 C C . GLY A 1 187 ? 21.510 -2.540 -5.321 1.00 54.47 187 GLY A C 1
ATOM 1539 O O . GLY A 1 187 ? 20.951 -1.514 -4.943 1.00 54.47 187 GLY A O 1
ATOM 1540 N N . SER A 1 188 ? 22.400 -2.522 -6.320 1.00 65.75 188 SER A N 1
ATOM 1541 C CA . SER A 1 188 ? 22.677 -1.280 -7.062 1.00 65.75 188 SER A CA 1
ATOM 1542 C C . SER A 1 188 ? 21.509 -0.945 -7.995 1.00 65.75 188 SER A C 1
ATOM 1544 O O . SER A 1 188 ? 21.191 -1.725 -8.895 1.00 65.75 188 SER A O 1
ATOM 1546 N N . ARG A 1 189 ? 20.852 0.194 -7.738 1.00 77.19 189 ARG A N 1
ATOM 1547 C CA . ARG A 1 189 ? 19.783 0.763 -8.569 1.00 77.19 189 ARG A CA 1
ATOM 1548 C C . ARG A 1 189 ? 20.379 1.809 -9.498 1.00 77.19 189 ARG A C 1
ATOM 1550 O O . ARG A 1 189 ? 21.019 2.746 -9.023 1.00 77.19 189 ARG A O 1
ATOM 1557 N N . THR A 1 190 ? 20.119 1.679 -10.792 1.00 82.00 190 THR A N 1
ATOM 1558 C CA . THR A 1 190 ? 20.423 2.734 -11.763 1.00 82.00 190 THR A CA 1
ATOM 1559 C C . THR A 1 190 ? 19.132 3.438 -12.133 1.00 82.00 190 THR A C 1
ATOM 1561 O O . THR A 1 190 ? 18.227 2.798 -12.664 1.00 82.00 190 THR A O 1
ATOM 1564 N N . PHE A 1 191 ? 19.041 4.725 -11.801 1.00 84.75 191 PHE A N 1
ATOM 1565 C CA . PHE A 1 191 ? 17.855 5.546 -12.029 1.00 84.75 191 PHE A CA 1
ATOM 1566 C C . PHE A 1 191 ? 17.873 6.185 -13.416 1.00 84.75 191 PHE A C 1
ATOM 1568 O O . PHE A 1 191 ? 18.939 6.507 -13.939 1.00 84.75 191 PHE A O 1
ATOM 1575 N N . PHE A 1 192 ? 16.688 6.390 -13.977 1.00 86.50 192 PHE A N 1
ATOM 1576 C CA . PHE A 1 192 ? 16.475 7.092 -15.232 1.00 86.50 192 PHE A CA 1
ATOM 1577 C C . PHE A 1 192 ? 15.181 7.907 -15.175 1.00 86.50 192 PHE A C 1
ATOM 1579 O O . PHE A 1 192 ? 14.250 7.581 -14.435 1.00 86.50 192 PHE A O 1
ATOM 1586 N N . THR A 1 193 ? 15.130 8.944 -16.003 1.00 90.81 193 THR A N 1
ATOM 1587 C CA . THR A 1 193 ? 13.937 9.754 -16.246 1.00 90.81 193 THR A CA 1
ATOM 1588 C C . THR A 1 193 ? 13.595 9.656 -17.723 1.00 90.81 193 THR A C 1
ATOM 1590 O O . THR A 1 193 ? 14.485 9.683 -18.579 1.00 90.81 193 THR A O 1
ATOM 1593 N N . VAL A 1 194 ? 12.312 9.505 -18.018 1.00 93.81 194 VAL A N 1
ATOM 1594 C CA . VAL A 1 194 ? 11.800 9.361 -19.375 1.00 93.81 194 VAL A CA 1
ATOM 1595 C C . VAL A 1 194 ? 10.486 10.119 -19.494 1.00 93.81 194 VAL A C 1
ATOM 1597 O O . VAL A 1 194 ? 9.628 10.018 -18.624 1.00 93.81 194 VAL A O 1
ATOM 1600 N N . ASP A 1 195 ? 10.334 10.889 -20.561 1.00 96.00 195 ASP A N 1
ATOM 1601 C CA . ASP A 1 195 ? 9.058 11.497 -20.912 1.00 96.00 195 ASP A CA 1
ATOM 1602 C C . ASP A 1 195 ? 8.281 10.522 -21.804 1.00 96.00 195 ASP A C 1
ATOM 1604 O O . ASP A 1 195 ? 8.827 10.031 -22.797 1.00 96.00 195 ASP A O 1
ATOM 1608 N N . MET A 1 196 ? 7.058 10.172 -21.400 1.00 95.50 196 MET A N 1
ATOM 1609 C CA . MET A 1 196 ? 6.207 9.169 -22.043 1.00 95.50 196 MET A CA 1
ATOM 1610 C C . MET A 1 196 ? 4.922 9.805 -22.574 1.00 95.50 196 MET A C 1
ATOM 1612 O O . MET A 1 196 ? 4.227 10.531 -21.864 1.00 95.50 196 MET A O 1
ATOM 1616 N N . HIS A 1 197 ? 4.553 9.460 -23.802 1.00 95.62 197 HIS A N 1
ATOM 1617 C CA . HIS A 1 197 ? 3.319 9.888 -24.450 1.00 95.62 197 HIS A CA 1
ATOM 1618 C C . HIS A 1 197 ? 2.521 8.674 -24.907 1.00 95.62 197 HIS A C 1
ATOM 1620 O O . HIS A 1 197 ? 2.904 7.999 -25.864 1.00 95.62 197 HIS A O 1
ATOM 1626 N N . PHE A 1 198 ? 1.413 8.406 -24.223 1.00 93.81 198 PHE A N 1
ATOM 1627 C CA . PHE A 1 198 ? 0.527 7.287 -24.520 1.00 93.81 198 PHE A CA 1
ATOM 1628 C C . PHE A 1 198 ? -0.479 7.655 -25.611 1.00 93.81 198 PHE A C 1
ATOM 1630 O O . PHE A 1 198 ? -0.988 8.773 -25.669 1.00 93.81 198 PHE A O 1
ATOM 1637 N N . THR A 1 199 ? -0.764 6.693 -26.481 1.00 92.94 199 THR A N 1
ATOM 1638 C CA . THR A 1 199 ? -1.757 6.785 -27.548 1.00 92.94 199 THR A CA 1
ATOM 1639 C C . THR A 1 199 ? -2.739 5.622 -27.388 1.00 92.94 199 THR A C 1
ATOM 1641 O O . THR A 1 199 ? -2.328 4.465 -27.518 1.00 92.94 199 THR A O 1
ATOM 1644 N N . PRO A 1 200 ? -4.022 5.897 -27.091 1.00 90.00 200 PRO A N 1
ATOM 1645 C CA . PRO A 1 200 ? -5.014 4.851 -26.879 1.00 90.00 200 PRO A CA 1
ATOM 1646 C C . PRO A 1 200 ? -5.328 4.102 -28.180 1.00 90.00 200 PRO A C 1
ATOM 1648 O O . PRO A 1 200 ? -5.405 4.702 -29.254 1.00 90.00 200 PRO A O 1
ATOM 1651 N N . GLY A 1 201 ? -5.527 2.791 -28.066 1.00 84.75 201 GLY A N 1
ATOM 1652 C CA . GLY A 1 201 ? -6.041 1.902 -29.106 1.00 84.75 201 GLY A CA 1
ATOM 1653 C C . GLY A 1 201 ? -7.419 1.335 -28.740 1.00 84.75 201 GLY A C 1
ATOM 1654 O O . GLY A 1 201 ? -8.127 1.872 -27.891 1.00 84.75 201 GLY A O 1
ATOM 1655 N N . GLU A 1 202 ? -7.819 0.247 -29.400 1.00 78.62 202 GLU A N 1
ATOM 1656 C CA . GLU A 1 202 ? -9.068 -0.466 -29.093 1.00 78.62 202 GLU A CA 1
ATOM 1657 C C . GLU A 1 202 ? -8.884 -1.468 -27.937 1.00 78.62 202 GLU A C 1
ATOM 1659 O O . GLU A 1 202 ? -7.839 -2.108 -27.836 1.00 78.62 202 GLU A O 1
ATOM 1664 N N . ASN A 1 203 ? -9.924 -1.662 -27.112 1.00 71.31 203 ASN A N 1
ATOM 1665 C CA . ASN A 1 203 ? -9.994 -2.673 -26.039 1.00 71.31 203 ASN A CA 1
ATOM 1666 C C . ASN A 1 203 ? -8.836 -2.616 -25.019 1.00 71.31 203 ASN A C 1
ATOM 1668 O O . ASN A 1 203 ? -8.136 -3.607 -24.833 1.00 71.31 203 ASN A O 1
ATOM 1672 N N . ASP A 1 204 ? -8.623 -1.459 -24.382 1.00 70.88 204 ASP A N 1
ATOM 1673 C CA . ASP A 1 204 ? -7.559 -1.200 -23.386 1.00 70.88 204 ASP A CA 1
ATOM 1674 C C . ASP A 1 204 ? -6.115 -1.370 -23.900 1.00 70.88 204 ASP A C 1
ATOM 1676 O O . ASP A 1 204 ? -5.151 -1.186 -23.155 1.00 70.88 204 ASP A O 1
ATOM 1680 N N . ASN A 1 205 ? -5.943 -1.650 -25.192 1.00 84.94 205 ASN A N 1
ATOM 1681 C CA . ASN A 1 205 ? -4.639 -1.672 -25.833 1.00 84.94 205 ASN A CA 1
ATOM 1682 C C . ASN A 1 205 ? -4.204 -0.258 -26.216 1.00 84.94 205 ASN A C 1
ATOM 1684 O O . ASN A 1 205 ? -5.011 0.663 -26.347 1.00 84.94 205 ASN A O 1
ATOM 1688 N N . GLY A 1 206 ? -2.912 -0.083 -26.457 1.00 89.94 206 GLY A N 1
ATOM 1689 C CA . GLY A 1 206 ? -2.386 1.182 -26.947 1.00 89.94 206 GLY A CA 1
ATOM 1690 C C . GLY A 1 206 ? -0.910 1.111 -27.275 1.00 89.94 206 GLY A C 1
ATOM 1691 O O . GLY A 1 206 ? -0.270 0.064 -27.194 1.00 89.94 206 GLY A O 1
ATOM 1692 N N . THR A 1 207 ? -0.363 2.251 -27.659 1.00 93.25 207 THR A N 1
ATOM 1693 C CA . THR A 1 207 ? 1.068 2.419 -27.902 1.00 93.25 207 THR A CA 1
ATOM 1694 C C . THR A 1 207 ? 1.575 3.609 -27.111 1.00 93.25 207 THR A C 1
ATOM 1696 O O . THR A 1 207 ? 0.797 4.420 -26.610 1.00 93.25 207 THR A O 1
ATOM 1699 N N . PHE A 1 208 ? 2.887 3.729 -26.961 1.00 93.44 208 PHE A N 1
ATOM 1700 C CA . PHE A 1 208 ? 3.466 4.936 -26.388 1.00 93.44 208 PHE A CA 1
ATOM 1701 C C . PHE A 1 208 ? 4.786 5.270 -27.051 1.00 93.44 208 PHE A C 1
ATOM 1703 O O . PHE A 1 208 ? 5.553 4.392 -27.423 1.00 93.44 208 PHE A O 1
ATOM 1710 N N . ASN A 1 209 ? 5.065 6.558 -27.173 1.00 92.94 209 ASN A N 1
ATOM 1711 C CA . ASN A 1 209 ? 6.385 7.039 -27.540 1.00 92.94 209 ASN A CA 1
ATOM 1712 C C . ASN A 1 209 ? 7.061 7.559 -26.286 1.00 92.94 209 ASN A C 1
ATOM 1714 O O . ASN A 1 209 ? 6.407 8.159 -25.435 1.00 92.94 209 ASN A O 1
ATOM 1718 N N . ALA A 1 210 ? 8.366 7.346 -26.165 1.00 93.31 210 ALA A N 1
ATOM 1719 C CA . ALA A 1 210 ? 9.088 7.869 -25.024 1.00 93.31 210 ALA A CA 1
ATOM 1720 C C . ALA A 1 210 ? 10.520 8.248 -25.371 1.00 93.31 210 ALA A C 1
ATOM 1722 O O . ALA A 1 210 ? 11.167 7.599 -26.200 1.00 93.31 210 ALA A O 1
ATOM 1723 N N . SER A 1 211 ? 11.024 9.283 -24.709 1.00 92.69 211 SER A N 1
ATOM 1724 C CA . SER A 1 211 ? 12.407 9.724 -24.856 1.00 92.69 211 SER A CA 1
ATOM 1725 C C . SER A 1 211 ? 12.978 10.182 -23.524 1.00 92.69 211 SER A C 1
ATOM 1727 O O . SER A 1 211 ? 12.267 10.705 -22.670 1.00 92.69 211 SER A O 1
ATOM 1729 N N . GLY A 1 212 ? 14.267 9.947 -23.324 1.00 88.75 212 GLY A N 1
ATOM 1730 C CA . GLY A 1 212 ? 14.934 10.285 -22.077 1.00 88.75 212 GLY A CA 1
ATOM 1731 C C . GLY A 1 212 ? 16.427 10.474 -22.266 1.00 88.75 212 GLY A C 1
ATOM 1732 O O . GLY A 1 212 ? 16.980 10.281 -23.353 1.00 88.75 212 GLY A O 1
ATOM 1733 N N . ARG A 1 213 ? 17.088 10.870 -21.182 1.00 82.38 213 ARG A N 1
ATOM 1734 C CA . ARG A 1 213 ? 18.537 11.047 -21.134 1.00 82.38 213 ARG A CA 1
ATOM 1735 C C . ARG A 1 213 ? 19.067 10.488 -19.824 1.00 82.38 213 ARG A C 1
ATOM 1737 O O . ARG A 1 213 ? 18.503 10.723 -18.761 1.00 82.38 213 ARG A O 1
ATOM 1744 N N . GLU A 1 214 ? 20.177 9.774 -19.910 1.00 79.69 214 GLU A N 1
ATOM 1745 C CA . GLU A 1 214 ? 20.923 9.276 -18.755 1.00 79.69 214 GLU A CA 1
ATOM 1746 C C . GLU A 1 214 ? 22.433 9.356 -19.025 1.00 79.69 214 GLU A C 1
ATOM 1748 O O . GLU A 1 214 ? 22.856 9.848 -20.071 1.00 79.69 214 GLU A O 1
ATOM 1753 N N . ASN A 1 215 ? 23.260 8.847 -18.106 1.00 71.38 215 ASN A N 1
ATOM 1754 C CA . ASN A 1 215 ? 24.724 8.879 -18.234 1.00 71.38 215 ASN A CA 1
ATOM 1755 C C . ASN A 1 215 ? 25.252 8.211 -19.520 1.00 71.38 215 ASN A C 1
ATOM 1757 O O . ASN A 1 215 ? 26.339 8.550 -19.973 1.00 71.38 215 ASN A O 1
ATOM 1761 N N . GLY A 1 216 ? 24.496 7.271 -20.096 1.00 67.56 216 GLY A N 1
ATOM 1762 C CA . GLY A 1 216 ? 24.814 6.605 -21.364 1.00 67.56 216 GLY A CA 1
ATOM 1763 C C . GLY A 1 216 ? 24.410 7.380 -22.625 1.00 67.56 216 GLY A C 1
ATOM 1764 O O . GLY A 1 216 ? 24.679 6.902 -23.719 1.00 67.56 216 GLY A O 1
ATOM 1765 N N . GLY A 1 217 ? 23.771 8.548 -22.497 1.00 78.50 217 GLY A N 1
ATOM 1766 C CA . GLY A 1 217 ? 23.321 9.377 -23.617 1.00 78.50 217 GLY A CA 1
ATOM 1767 C C . GLY A 1 217 ? 21.801 9.522 -23.708 1.00 78.50 217 GLY A C 1
ATOM 1768 O O . GLY A 1 217 ? 21.051 9.143 -22.803 1.00 78.50 217 GLY A O 1
ATOM 1769 N N . GLU A 1 218 ? 21.342 10.118 -24.808 1.00 85.94 218 GLU A N 1
ATOM 1770 C CA . GLU A 1 218 ? 19.916 10.180 -25.136 1.00 85.94 218 GLU A CA 1
ATOM 1771 C C . GLU A 1 218 ? 19.414 8.829 -25.638 1.00 85.94 218 GLU A C 1
ATOM 1773 O O . GLU A 1 218 ? 20.100 8.141 -26.392 1.00 85.94 218 GLU A O 1
ATOM 1778 N N . PHE A 1 219 ? 18.192 8.467 -25.266 1.00 89.38 219 PHE A N 1
ATOM 1779 C CA . PHE A 1 219 ? 17.553 7.235 -25.707 1.00 89.38 219 PHE A CA 1
ATOM 1780 C C . PHE A 1 219 ? 16.084 7.459 -26.056 1.00 89.38 219 PHE A C 1
ATOM 1782 O O . PHE A 1 219 ? 15.458 8.434 -25.632 1.00 89.38 219 PHE A O 1
ATOM 1789 N N . VAL A 1 220 ? 15.535 6.523 -26.823 1.00 91.81 220 VAL A N 1
ATOM 1790 C CA . VAL A 1 220 ? 14.113 6.452 -27.169 1.00 91.81 220 VAL A CA 1
ATOM 1791 C C . VAL A 1 220 ? 13.579 5.050 -26.917 1.00 91.81 220 VAL A C 1
ATOM 1793 O O . VAL A 1 220 ? 14.331 4.073 -26.975 1.00 91.81 220 VAL A O 1
ATOM 1796 N N . PHE A 1 221 ? 12.280 4.950 -26.650 1.00 92.62 221 PHE A N 1
ATOM 1797 C CA . PHE A 1 221 ? 11.572 3.675 -26.652 1.00 92.62 221 PHE A CA 1
ATOM 1798 C C . PHE A 1 221 ? 10.957 3.431 -28.033 1.00 92.62 221 PHE A C 1
ATOM 1800 O O . PHE A 1 221 ? 10.297 4.304 -28.593 1.00 92.62 221 PHE A O 1
ATOM 1807 N N . ARG A 1 222 ? 11.211 2.247 -28.590 1.00 88.62 222 ARG A N 1
ATOM 1808 C CA . ARG A 1 222 ? 10.655 1.740 -29.850 1.00 88.62 222 ARG A CA 1
ATOM 1809 C C . ARG A 1 222 ? 9.788 0.518 -29.563 1.00 88.62 222 ARG A C 1
ATOM 1811 O O . ARG A 1 222 ? 9.924 -0.099 -28.508 1.00 88.62 222 ARG A O 1
ATOM 1818 N N . ASN A 1 223 ? 8.921 0.162 -30.513 1.00 87.19 223 ASN A N 1
ATOM 1819 C CA . ASN A 1 223 ? 8.054 -1.023 -30.424 1.00 87.19 223 ASN A CA 1
ATOM 1820 C C . ASN A 1 223 ? 7.258 -1.072 -29.108 1.00 87.19 223 ASN A C 1
ATOM 1822 O O . ASN A 1 223 ? 7.084 -2.125 -28.501 1.00 87.19 223 ASN A O 1
ATOM 1826 N N . ALA A 1 224 ? 6.847 0.108 -28.645 1.00 92.62 224 ALA A N 1
ATOM 1827 C CA . ALA A 1 224 ? 6.255 0.322 -27.342 1.00 92.62 224 ALA A CA 1
ATOM 1828 C C . ALA A 1 224 ? 4.736 0.127 -27.408 1.00 92.62 224 ALA A C 1
ATOM 1830 O O . ALA A 1 224 ? 4.016 0.941 -27.992 1.00 92.62 224 ALA A O 1
ATOM 1831 N N . VAL A 1 225 ? 4.269 -0.982 -26.836 1.00 92.25 225 VAL A N 1
ATOM 1832 C CA . VAL A 1 225 ? 2.881 -1.451 -26.914 1.00 92.25 225 VAL A CA 1
ATOM 1833 C C . VAL A 1 225 ? 2.338 -1.814 -25.536 1.00 92.25 225 VAL A C 1
ATOM 1835 O O . VAL A 1 225 ? 3.083 -2.248 -24.650 1.00 92.25 225 VAL A O 1
ATOM 1838 N N . ILE A 1 226 ? 1.029 -1.636 -25.382 1.00 91.00 226 ILE A N 1
ATOM 1839 C CA . ILE A 1 226 ? 0.233 -2.016 -24.217 1.00 91.00 226 ILE A CA 1
ATOM 1840 C C . ILE A 1 226 ? -0.858 -2.978 -24.687 1.00 91.00 226 ILE A C 1
ATOM 1842 O O . ILE A 1 226 ? -1.601 -2.657 -25.615 1.00 91.00 226 ILE A O 1
ATOM 1846 N N . GLU A 1 227 ? -0.935 -4.142 -24.046 1.00 87.81 227 GLU A N 1
ATOM 1847 C CA . GLU A 1 227 ? -1.913 -5.201 -24.306 1.00 87.81 227 GLU A CA 1
ATOM 1848 C C . GLU A 1 227 ? -2.588 -5.585 -22.979 1.00 87.81 227 GLU A C 1
ATOM 1850 O O . GLU A 1 227 ? -2.036 -6.356 -22.183 1.00 87.81 227 GLU A O 1
ATOM 1855 N N . GLY A 1 228 ? -3.751 -4.989 -22.698 1.00 85.69 228 GLY A N 1
ATOM 1856 C CA . GLY A 1 228 ? -4.362 -5.018 -21.366 1.00 85.69 228 GLY A CA 1
ATOM 1857 C C . GLY A 1 228 ? -3.421 -4.436 -20.302 1.00 85.69 228 GLY A C 1
ATOM 1858 O O . GLY A 1 228 ? -3.030 -3.276 -20.367 1.00 85.69 228 GLY A O 1
ATOM 1859 N N . GLU A 1 229 ? -3.011 -5.247 -19.325 1.00 85.12 229 GLU A N 1
ATOM 1860 C CA . GLU A 1 229 ? -2.046 -4.832 -18.291 1.00 85.12 229 GLU A CA 1
ATOM 1861 C C . GLU A 1 229 ? -0.582 -5.039 -18.704 1.00 85.12 229 GLU A C 1
ATOM 1863 O O . GLU A 1 229 ? 0.329 -4.691 -17.956 1.00 85.12 229 GLU A O 1
ATOM 1868 N N . THR A 1 230 ? -0.328 -5.638 -19.865 1.00 87.31 230 THR A N 1
ATOM 1869 C CA . THR A 1 230 ? 1.017 -6.017 -20.307 1.00 87.31 230 THR A CA 1
ATOM 1870 C C . THR A 1 230 ? 1.670 -4.891 -21.099 1.00 87.31 230 THR A C 1
ATOM 1872 O O . THR A 1 230 ? 1.037 -4.296 -21.964 1.00 87.31 230 THR A O 1
ATOM 1875 N N . VAL A 1 231 ? 2.953 -4.622 -20.848 1.00 90.56 231 VAL A N 1
ATOM 1876 C CA . VAL A 1 231 ? 3.729 -3.562 -21.510 1.00 90.56 231 VAL A CA 1
ATOM 1877 C C . VAL A 1 231 ? 5.010 -4.134 -22.092 1.00 90.56 231 VAL A C 1
ATOM 1879 O O . VAL A 1 231 ? 5.780 -4.792 -21.389 1.00 90.56 231 VAL A O 1
ATOM 1882 N N . LYS A 1 232 ? 5.279 -3.827 -23.360 1.00 91.94 232 LYS A N 1
ATOM 1883 C CA . LYS A 1 232 ? 6.505 -4.216 -24.072 1.00 91.94 232 LYS A CA 1
ATOM 1884 C C . LYS A 1 232 ? 7.121 -2.990 -24.720 1.00 91.94 232 LYS A C 1
ATOM 1886 O O . LYS A 1 232 ? 6.385 -2.171 -25.259 1.00 91.94 232 LYS A O 1
ATOM 1891 N N . PHE A 1 233 ? 8.443 -2.859 -24.671 1.00 93.12 233 PHE A N 1
ATOM 1892 C CA . PHE A 1 233 ? 9.171 -1.820 -25.404 1.00 93.12 233 PHE A CA 1
ATOM 1893 C C . PHE A 1 233 ? 10.661 -2.149 -25.530 1.00 93.12 233 PHE A C 1
ATOM 1895 O O . PHE A 1 233 ? 11.217 -2.944 -24.771 1.00 93.12 233 PHE A O 1
ATOM 1902 N N . GLU A 1 234 ? 11.328 -1.496 -26.476 1.00 91.19 234 GLU A N 1
ATOM 1903 C CA . GLU A 1 234 ? 12.771 -1.586 -26.687 1.00 91.19 234 GLU A CA 1
ATOM 1904 C C . GLU A 1 234 ? 13.417 -0.215 -26.480 1.00 91.19 234 GLU A C 1
ATOM 1906 O O . GLU A 1 234 ? 13.055 0.758 -27.136 1.00 91.19 234 GLU A O 1
ATOM 1911 N N . LYS A 1 235 ? 14.398 -0.119 -25.582 1.00 90.75 235 LYS A N 1
ATOM 1912 C CA . LYS A 1 235 ? 15.208 1.087 -25.390 1.00 90.75 235 LYS A CA 1
ATOM 1913 C C . LYS A 1 235 ? 16.405 1.059 -26.330 1.00 90.75 235 LYS A C 1
ATOM 1915 O O . LYS A 1 235 ? 17.214 0.131 -26.281 1.00 90.75 235 LYS A O 1
ATOM 1920 N N . VAL A 1 236 ? 16.550 2.112 -27.126 1.00 88.94 236 VAL A N 1
ATOM 1921 C CA . VAL A 1 236 ? 17.666 2.296 -28.062 1.00 88.94 236 VAL A CA 1
ATOM 1922 C C . VAL A 1 236 ? 18.295 3.664 -27.815 1.00 88.94 236 VAL A C 1
ATOM 1924 O O . VAL A 1 236 ? 17.582 4.667 -27.731 1.00 88.94 236 VAL A O 1
ATOM 1927 N N . TYR A 1 237 ? 19.621 3.713 -27.670 1.00 86.44 237 TYR A N 1
ATOM 1928 C CA . TYR A 1 237 ? 20.348 4.980 -27.578 1.00 86.44 237 TYR A CA 1
ATOM 1929 C C . TYR A 1 237 ? 20.388 5.648 -28.947 1.00 86.44 237 TYR A C 1
ATOM 1931 O O . TYR A 1 237 ? 20.575 4.977 -29.962 1.00 86.44 237 TYR A O 1
ATOM 1939 N N . LYS A 1 238 ? 20.207 6.968 -28.986 1.00 80.50 238 LYS A N 1
ATOM 1940 C CA . LYS A 1 238 ? 20.420 7.717 -30.223 1.00 80.50 238 LYS A CA 1
ATOM 1941 C C . LYS A 1 238 ? 21.909 7.644 -30.574 1.00 80.50 238 LYS A C 1
ATOM 1943 O O . LYS A 1 238 ? 22.730 7.795 -29.663 1.00 80.50 238 LYS A O 1
ATOM 1948 N N . PRO A 1 239 ? 22.266 7.428 -31.850 1.00 69.38 239 PRO A N 1
ATOM 1949 C CA . PRO A 1 239 ? 23.661 7.440 -32.254 1.00 69.38 239 PRO A CA 1
ATOM 1950 C C . PRO A 1 239 ? 24.275 8.783 -31.856 1.00 69.38 239 PRO A C 1
ATOM 1952 O O . PRO A 1 239 ? 23.731 9.846 -32.160 1.00 69.38 239 PRO A O 1
ATOM 1955 N N . SER A 1 240 ? 25.391 8.729 -31.130 1.00 56.56 240 SER A N 1
ATOM 1956 C CA . SER A 1 240 ? 26.257 9.899 -31.028 1.00 56.56 240 SER A CA 1
ATOM 1957 C C . SER A 1 240 ? 26.819 10.181 -32.424 1.00 56.56 240 SER A C 1
ATOM 1959 O O . SER A 1 240 ? 27.007 9.240 -33.197 1.00 56.56 240 SER A O 1
ATOM 1961 N N . GLU A 1 241 ? 27.127 11.438 -32.750 1.00 51.38 241 GLU A N 1
ATOM 1962 C CA . GLU A 1 241 ? 27.736 11.829 -34.039 1.00 51.38 241 GLU A CA 1
ATOM 1963 C C . GLU A 1 241 ? 29.059 11.078 -34.362 1.00 51.38 241 GLU A C 1
ATOM 1965 O O . GLU A 1 241 ? 29.629 11.278 -35.429 1.00 51.38 241 GLU A O 1
ATOM 1970 N N . ALA A 1 242 ? 29.552 10.203 -33.471 1.00 44.59 242 ALA A N 1
ATOM 1971 C CA . ALA A 1 242 ? 30.814 9.479 -33.576 1.00 44.59 242 ALA A CA 1
ATOM 1972 C C . ALA A 1 242 ? 30.719 7.952 -33.821 1.00 44.59 242 ALA A C 1
ATOM 1974 O O . ALA A 1 242 ? 31.766 7.339 -34.017 1.00 44.59 242 ALA A O 1
ATOM 1975 N N . GLU A 1 243 ? 29.542 7.309 -33.839 1.00 48.59 243 GLU A N 1
ATOM 1976 C CA . GLU A 1 243 ? 29.456 5.840 -34.016 1.00 48.59 243 GLU A CA 1
ATOM 1977 C C . GLU A 1 243 ? 28.338 5.402 -34.984 1.00 48.59 243 GLU A C 1
ATOM 1979 O O . GLU A 1 243 ? 27.343 4.789 -34.603 1.00 48.59 243 GLU A O 1
ATOM 1984 N N . GLU A 1 244 ? 28.535 5.652 -36.282 1.00 46.19 244 GLU A N 1
ATOM 1985 C CA . GLU A 1 244 ? 27.825 4.954 -37.365 1.00 46.19 244 GLU A CA 1
ATOM 1986 C C . GLU A 1 244 ? 28.478 3.587 -37.633 1.00 46.19 244 GLU A C 1
ATOM 1988 O O . GLU A 1 244 ? 29.109 3.362 -38.664 1.00 46.19 244 GLU A O 1
ATOM 1993 N N . THR A 1 245 ? 28.366 2.638 -36.703 1.00 41.84 245 THR A N 1
ATOM 1994 C CA . THR A 1 245 ? 28.660 1.233 -37.034 1.00 41.84 245 THR A CA 1
ATOM 1995 C C . THR A 1 245 ? 27.544 0.332 -36.540 1.00 41.84 245 THR A C 1
ATOM 1997 O O . THR A 1 245 ? 27.200 0.291 -35.363 1.00 41.84 245 THR A O 1
ATOM 2000 N N . GLY A 1 246 ? 26.913 -0.339 -37.503 1.00 46.38 246 GLY A N 1
ATOM 2001 C CA . GLY A 1 246 ? 25.679 -1.082 -37.323 1.00 46.38 246 GLY A CA 1
ATOM 2002 C C . GLY A 1 246 ? 25.811 -2.247 -36.349 1.00 46.38 246 GLY A C 1
ATOM 2003 O O . GLY A 1 246 ? 26.392 -3.280 -36.667 1.00 46.38 246 GLY A O 1
ATOM 2004 N N . ASN A 1 247 ? 25.198 -2.079 -35.184 1.00 46.28 247 ASN A N 1
ATOM 2005 C CA . ASN A 1 247 ? 24.326 -3.057 -34.543 1.00 46.28 247 ASN A CA 1
ATOM 2006 C C . ASN A 1 247 ? 23.622 -2.314 -33.397 1.00 46.28 247 ASN A C 1
ATOM 2008 O O . ASN A 1 247 ? 24.128 -2.274 -32.277 1.00 46.28 247 ASN A O 1
ATOM 2012 N N . GLU A 1 248 ? 22.480 -1.672 -33.675 1.00 55.25 248 GLU A N 1
ATOM 2013 C CA . GLU A 1 248 ? 21.616 -1.092 -32.634 1.00 55.25 248 GLU A CA 1
ATOM 2014 C C . GLU A 1 248 ? 21.025 -2.238 -31.791 1.00 55.25 248 GLU A C 1
ATOM 2016 O O . GLU A 1 248 ? 19.887 -2.664 -31.982 1.00 55.25 248 GLU A O 1
ATOM 2021 N N . GLN A 1 249 ? 21.815 -2.810 -30.883 1.00 66.62 249 GLN A N 1
ATOM 2022 C CA . GLN A 1 249 ? 21.359 -3.873 -29.998 1.00 66.62 249 GLN A CA 1
ATOM 2023 C C . GLN A 1 249 ? 20.506 -3.244 -28.890 1.00 66.62 249 GLN A C 1
ATOM 2025 O O . GLN A 1 249 ? 21.010 -2.823 -27.850 1.00 66.62 249 GLN A O 1
ATOM 2030 N N . GLY A 1 250 ? 19.205 -3.120 -29.160 1.00 79.44 250 GLY A N 1
ATOM 2031 C CA . GLY A 1 250 ? 18.227 -2.547 -28.239 1.00 79.44 250 GLY A CA 1
ATOM 2032 C C . GLY A 1 250 ? 18.090 -3.358 -26.950 1.00 79.44 250 GLY A C 1
ATOM 2033 O O . GLY A 1 250 ? 18.166 -4.589 -26.948 1.00 79.44 250 GLY A O 1
ATOM 2034 N N . ILE A 1 251 ? 17.876 -2.657 -25.838 1.00 89.06 251 ILE A N 1
ATOM 2035 C CA . ILE A 1 251 ? 17.560 -3.274 -24.548 1.00 89.06 251 ILE A CA 1
ATOM 2036 C C . ILE A 1 251 ? 16.055 -3.534 -24.527 1.00 89.06 251 ILE A C 1
ATOM 2038 O O . ILE A 1 251 ? 15.267 -2.602 -24.681 1.00 89.06 251 ILE A O 1
ATOM 2042 N N . ARG A 1 252 ? 15.647 -4.783 -24.325 1.00 90.69 252 ARG A N 1
ATOM 2043 C CA . ARG A 1 252 ? 14.239 -5.181 -24.291 1.00 90.69 252 ARG A CA 1
ATOM 2044 C C . ARG A 1 252 ? 13.672 -5.066 -22.895 1.00 90.69 252 ARG A C 1
ATOM 2046 O O . ARG A 1 252 ? 14.356 -5.373 -21.918 1.00 90.69 252 ARG A O 1
ATOM 2053 N N . TYR A 1 253 ? 12.417 -4.647 -22.829 1.00 91.62 253 TYR A N 1
ATOM 2054 C CA . TYR A 1 253 ? 11.655 -4.507 -21.605 1.00 91.62 253 TYR A CA 1
ATOM 2055 C C . TYR A 1 253 ? 10.302 -5.173 -21.764 1.00 91.62 253 TYR A C 1
ATOM 2057 O O . TYR A 1 253 ? 9.614 -5.013 -22.773 1.00 91.62 253 TYR A O 1
ATOM 2065 N N . HIS A 1 254 ? 9.924 -5.886 -20.714 1.00 90.31 254 HIS A N 1
ATOM 2066 C CA . HIS A 1 254 ? 8.627 -6.512 -20.596 1.00 90.31 254 HIS A CA 1
ATOM 2067 C C . HIS A 1 254 ? 8.126 -6.347 -19.167 1.00 90.31 254 HIS A C 1
ATOM 2069 O O . HIS A 1 254 ? 8.808 -6.780 -18.238 1.00 90.31 254 HIS A O 1
ATOM 2075 N N . GLY A 1 255 ? 6.947 -5.765 -18.968 1.00 88.69 255 GLY A N 1
ATOM 2076 C CA . GLY A 1 255 ? 6.375 -5.596 -17.638 1.00 88.69 255 GLY A CA 1
ATOM 2077 C C . GLY A 1 255 ? 4.856 -5.592 -17.593 1.00 88.69 255 GLY A C 1
ATOM 2078 O O . GLY A 1 255 ? 4.183 -5.793 -18.598 1.00 88.69 255 GLY A O 1
ATOM 2079 N N . LYS A 1 256 ? 4.340 -5.353 -16.390 1.00 86.00 256 LYS A N 1
ATOM 2080 C CA . LYS A 1 256 ? 2.920 -5.190 -16.091 1.00 86.00 256 LYS A CA 1
ATOM 2081 C C . LYS A 1 256 ? 2.662 -3.798 -15.530 1.00 86.00 256 LYS A C 1
ATOM 2083 O O . LYS A 1 256 ? 3.489 -3.267 -14.778 1.00 86.00 256 LYS A O 1
ATOM 2088 N N . ILE A 1 257 ? 1.516 -3.239 -15.885 1.00 87.88 257 ILE A N 1
ATOM 2089 C CA . ILE A 1 257 ? 0.968 -2.012 -15.313 1.00 87.88 257 ILE A CA 1
ATOM 2090 C C . ILE A 1 257 ? 0.474 -2.318 -13.901 1.00 87.88 257 ILE A C 1
ATOM 2092 O O . ILE A 1 257 ? -0.201 -3.314 -13.666 1.00 87.88 257 ILE A O 1
ATOM 2096 N N . ILE A 1 258 ? 0.812 -1.450 -12.954 1.00 84.94 258 ILE A N 1
ATOM 2097 C CA . ILE A 1 258 ? 0.371 -1.505 -11.562 1.00 84.94 258 ILE A CA 1
ATOM 2098 C C . ILE A 1 258 ? -0.289 -0.164 -11.259 1.00 84.94 258 ILE A C 1
ATOM 2100 O O . ILE A 1 258 ? 0.306 0.890 -11.485 1.00 84.94 258 ILE A O 1
ATOM 2104 N N . GLU A 1 259 ? -1.540 -0.199 -10.796 1.00 83.06 259 GLU A N 1
ATOM 2105 C CA . GLU A 1 259 ? -2.321 1.001 -10.445 1.00 83.06 259 GLU A CA 1
ATOM 2106 C C . GLU A 1 259 ? -2.367 2.073 -11.541 1.00 83.06 259 GLU A C 1
ATOM 2108 O O . GLU A 1 259 ? -2.495 3.259 -11.245 1.00 83.06 259 GLU A O 1
ATOM 2113 N N . GLN A 1 260 ? -2.208 1.677 -12.810 1.00 88.06 260 GLN A N 1
ATOM 2114 C CA . GLN A 1 260 ? -2.249 2.570 -13.977 1.00 88.06 260 GLN A CA 1
ATOM 2115 C C . GLN A 1 260 ? -1.169 3.673 -13.989 1.00 88.06 260 GLN A C 1
ATOM 2117 O O . GLN A 1 260 ? -1.091 4.477 -14.914 1.00 88.06 260 GLN A O 1
ATOM 2122 N N . THR A 1 261 ? -0.293 3.700 -12.986 1.00 88.81 261 THR A N 1
ATOM 2123 C CA . THR A 1 261 ? 0.670 4.779 -12.710 1.00 88.81 261 THR A CA 1
ATOM 2124 C C . THR A 1 261 ? 2.073 4.253 -12.457 1.00 88.81 261 THR A C 1
ATOM 2126 O O . THR A 1 261 ? 3.012 5.032 -12.301 1.00 88.81 261 THR A O 1
ATOM 2129 N N . GLN A 1 262 ? 2.231 2.933 -12.421 1.00 90.75 262 GLN A N 1
ATOM 2130 C CA . GLN A 1 262 ? 3.492 2.242 -12.231 1.00 90.75 262 GLN A CA 1
ATOM 2131 C C . GLN A 1 262 ? 3.616 1.121 -13.263 1.00 90.75 262 GLN A C 1
ATOM 2133 O O . GLN A 1 262 ? 2.620 0.550 -13.702 1.00 90.75 262 GLN A O 1
ATOM 2138 N N . ILE A 1 263 ? 4.845 0.787 -13.646 1.00 90.31 263 ILE A N 1
ATOM 2139 C CA . ILE A 1 263 ? 5.143 -0.362 -14.503 1.00 90.31 263 ILE A CA 1
ATOM 2140 C C . ILE A 1 263 ? 6.321 -1.112 -13.890 1.00 90.31 263 ILE A C 1
ATOM 2142 O O . ILE A 1 263 ? 7.352 -0.519 -13.563 1.00 90.31 263 ILE A O 1
ATOM 2146 N N . MET A 1 264 ? 6.185 -2.428 -13.743 1.00 87.38 264 MET A N 1
ATOM 2147 C CA . MET A 1 264 ? 7.239 -3.291 -13.210 1.00 87.38 264 MET A CA 1
ATOM 2148 C C . MET A 1 264 ? 7.448 -4.506 -14.101 1.00 87.38 264 MET A C 1
ATOM 2150 O O . MET A 1 264 ? 6.486 -5.095 -14.584 1.00 87.38 264 MET A O 1
ATOM 2154 N N . GLY A 1 265 ? 8.697 -4.934 -14.268 1.00 86.94 265 GLY A N 1
ATOM 2155 C CA . GLY A 1 265 ? 8.975 -6.116 -15.072 1.00 86.94 265 GLY A CA 1
ATOM 2156 C C . GLY A 1 265 ? 10.445 -6.483 -15.194 1.00 86.94 265 GLY A C 1
ATOM 2157 O O . GLY A 1 265 ? 11.259 -6.179 -14.315 1.00 86.94 265 GLY A O 1
ATOM 2158 N N . TYR A 1 266 ? 10.774 -7.141 -16.300 1.00 87.25 266 TYR A N 1
ATOM 2159 C CA . TYR A 1 266 ? 12.107 -7.599 -16.665 1.00 87.25 266 TYR A CA 1
ATOM 2160 C C . TYR A 1 266 ? 12.709 -6.766 -17.790 1.00 87.25 266 TYR A C 1
ATOM 2162 O O . TYR A 1 266 ? 12.005 -6.248 -18.655 1.00 87.25 266 TYR A O 1
ATOM 2170 N N . TRP A 1 267 ? 14.035 -6.670 -17.781 1.00 89.62 267 TRP A N 1
ATOM 2171 C CA . TRP A 1 267 ? 14.805 -6.095 -18.876 1.00 89.62 267 TRP A CA 1
ATOM 2172 C C . TRP A 1 267 ? 15.963 -7.017 -19.256 1.00 89.62 267 TRP A C 1
ATOM 2174 O O . TRP A 1 267 ? 16.498 -7.730 -18.396 1.00 89.62 267 TRP A O 1
ATOM 2184 N N . TRP A 1 268 ? 16.360 -7.009 -20.528 1.00 90.31 268 TRP A N 1
ATOM 2185 C CA . TRP A 1 268 ? 17.502 -7.777 -21.014 1.00 90.31 268 TRP A CA 1
ATOM 2186 C C . TRP A 1 268 ? 18.115 -7.225 -22.295 1.00 90.31 268 TRP A C 1
ATOM 2188 O O . TRP A 1 268 ? 17.476 -6.514 -23.063 1.00 90.31 268 TRP A O 1
ATOM 2198 N N . VAL A 1 269 ? 19.372 -7.593 -22.537 1.00 87.31 269 VAL A N 1
ATOM 2199 C CA . VAL A 1 269 ? 20.040 -7.396 -23.826 1.00 87.31 269 VAL A CA 1
ATOM 2200 C C . VAL A 1 269 ? 20.016 -8.729 -24.584 1.00 87.31 269 VAL A C 1
ATOM 2202 O O . VAL A 1 269 ? 20.620 -9.696 -24.099 1.00 87.31 269 VAL A O 1
ATOM 2205 N N . PRO A 1 270 ? 19.345 -8.819 -25.749 1.00 83.31 270 PRO A N 1
ATOM 2206 C CA . PRO A 1 270 ? 19.278 -10.048 -26.541 1.00 83.31 270 PRO A CA 1
ATOM 2207 C C . PRO A 1 270 ? 20.667 -10.631 -26.806 1.00 83.31 270 PRO A C 1
ATOM 2209 O O . PRO A 1 270 ? 21.596 -9.897 -27.126 1.00 83.31 270 PRO A O 1
ATOM 2212 N N . GLY A 1 271 ? 20.848 -11.944 -26.650 1.00 79.31 271 GLY A N 1
ATOM 2213 C CA . GLY A 1 271 ? 22.149 -12.599 -26.847 1.00 79.31 271 GLY A CA 1
ATOM 2214 C C . GLY A 1 271 ? 23.177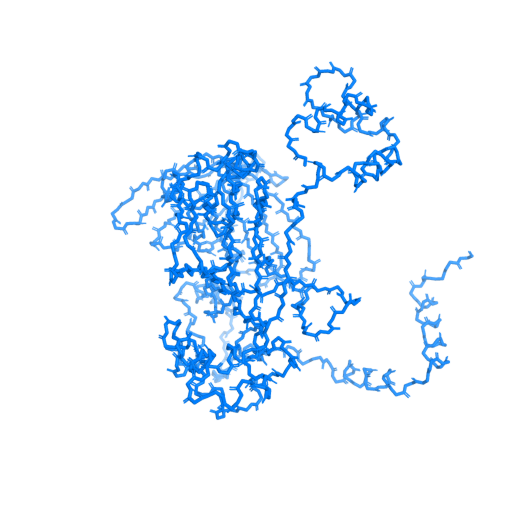 -12.388 -25.724 1.00 79.31 271 GLY A C 1
ATOM 2215 O O . GLY A 1 271 ? 24.266 -12.962 -25.788 1.00 79.31 271 GLY A O 1
ATOM 2216 N N . ASN A 1 272 ? 22.858 -11.632 -24.664 1.00 79.94 272 ASN A N 1
ATOM 2217 C CA . ASN A 1 272 ? 23.747 -11.434 -23.518 1.00 79.94 272 ASN A CA 1
ATOM 2218 C C . ASN A 1 272 ? 23.162 -12.004 -22.214 1.00 79.94 272 ASN A C 1
ATOM 2220 O O . ASN A 1 272 ? 22.433 -11.350 -21.469 1.00 79.94 272 ASN A O 1
ATOM 2224 N N . GLN A 1 273 ? 23.594 -13.217 -21.859 1.00 77.69 273 GLN A N 1
ATOM 2225 C CA . GLN A 1 273 ? 23.092 -13.958 -20.690 1.00 77.69 273 GLN A CA 1
ATOM 2226 C C . GLN A 1 273 ? 23.377 -13.303 -19.326 1.00 77.69 273 GLN A C 1
ATOM 2228 O O . GLN A 1 273 ? 22.872 -13.759 -18.296 1.00 77.69 273 GLN A O 1
ATOM 2233 N N . ARG A 1 274 ? 24.255 -12.293 -19.271 1.00 80.12 274 ARG A N 1
ATOM 2234 C CA . ARG A 1 274 ? 24.620 -11.599 -18.025 1.00 80.12 274 ARG A CA 1
ATOM 2235 C C . ARG A 1 274 ? 23.946 -10.234 -17.889 1.00 80.12 274 ARG A C 1
ATOM 2237 O O . ARG A 1 274 ? 23.868 -9.741 -16.766 1.00 80.12 274 ARG A O 1
ATOM 2244 N N . MET A 1 275 ? 23.460 -9.663 -18.988 1.00 84.44 275 MET A N 1
ATOM 2245 C CA . MET A 1 275 ? 22.827 -8.346 -19.038 1.00 84.44 275 MET A CA 1
ATOM 2246 C C . MET A 1 275 ? 21.311 -8.502 -19.002 1.00 84.44 275 MET A C 1
ATOM 2248 O O . MET A 1 275 ? 20.632 -8.424 -20.021 1.00 84.44 275 MET A O 1
ATOM 2252 N N . ASN A 1 276 ? 20.796 -8.787 -17.811 1.00 86.50 276 ASN A N 1
ATOM 2253 C CA . ASN A 1 276 ? 19.367 -8.854 -17.548 1.00 86.50 276 ASN A CA 1
ATOM 2254 C C . ASN A 1 276 ? 19.066 -8.493 -16.099 1.00 86.50 276 ASN A C 1
ATOM 2256 O O . ASN A 1 276 ? 19.953 -8.485 -15.232 1.00 86.50 276 ASN A O 1
ATOM 2260 N N . GLY A 1 277 ? 17.794 -8.234 -15.834 1.00 85.62 277 GLY A N 1
ATOM 2261 C CA . GLY A 1 277 ? 17.361 -7.854 -14.512 1.00 85.62 277 GLY A CA 1
ATOM 2262 C C . GLY A 1 277 ? 15.903 -7.454 -14.433 1.00 85.62 277 GLY A C 1
ATOM 2263 O O . GLY A 1 277 ? 15.087 -7.856 -15.256 1.00 85.62 277 GLY A O 1
ATOM 2264 N N . ARG A 1 278 ? 15.583 -6.668 -13.405 1.00 84.81 278 ARG A N 1
ATOM 2265 C CA . ARG A 1 278 ? 14.237 -6.142 -13.157 1.00 84.81 278 ARG A CA 1
ATOM 2266 C C . ARG A 1 278 ? 14.228 -4.631 -13.272 1.00 84.81 278 ARG A C 1
ATOM 2268 O O . ARG A 1 278 ? 15.227 -4.001 -12.930 1.00 84.81 278 ARG A O 1
ATOM 2275 N N . PHE A 1 279 ? 13.118 -4.062 -13.710 1.00 88.12 279 PHE A N 1
ATOM 2276 C CA . PHE A 1 279 ? 12.909 -2.620 -13.729 1.00 88.12 279 PHE A CA 1
ATOM 2277 C C . PHE A 1 279 ? 11.608 -2.256 -13.020 1.00 88.12 279 PHE A C 1
ATOM 2279 O O . PHE A 1 279 ? 10.704 -3.083 -12.880 1.00 88.12 279 PHE A O 1
ATOM 2286 N N . PHE A 1 280 ? 11.549 -1.015 -12.561 1.00 87.69 280 PHE A N 1
ATOM 2287 C CA . PHE A 1 280 ? 10.363 -0.391 -12.003 1.00 87.69 280 PHE A CA 1
ATOM 2288 C C . PHE A 1 280 ? 10.341 1.066 -12.453 1.00 87.69 280 PHE A C 1
ATOM 2290 O O . PHE A 1 280 ? 11.375 1.731 -12.390 1.00 87.69 280 PHE A O 1
ATOM 2297 N N . MET A 1 281 ? 9.191 1.554 -12.897 1.00 91.50 281 MET A N 1
ATOM 2298 C CA . MET A 1 281 ? 8.969 2.959 -13.223 1.00 91.50 281 MET A CA 1
ATOM 2299 C C . MET A 1 281 ? 7.612 3.432 -12.706 1.00 91.50 281 MET A C 1
ATOM 2301 O O . MET A 1 281 ? 6.708 2.619 -12.520 1.00 91.50 281 MET A O 1
ATOM 2305 N N . TRP A 1 282 ? 7.483 4.730 -12.457 1.00 93.00 282 TRP A N 1
ATOM 2306 C CA . TRP A 1 282 ? 6.281 5.370 -11.937 1.00 93.00 282 TRP A CA 1
ATOM 2307 C C . TRP A 1 282 ? 6.088 6.766 -12.531 1.00 93.00 282 TRP A C 1
ATOM 2309 O O . TRP A 1 282 ? 7.047 7.442 -12.909 1.00 93.00 282 TRP A O 1
ATOM 2319 N N . ASN A 1 283 ? 4.832 7.193 -12.597 1.00 94.75 283 ASN A N 1
ATOM 2320 C CA . ASN A 1 283 ? 4.435 8.508 -13.070 1.00 94.75 283 ASN A CA 1
ATOM 2321 C C . ASN A 1 283 ? 4.694 9.581 -11.996 1.00 94.75 283 ASN A C 1
ATOM 2323 O O . ASN A 1 283 ? 4.229 9.465 -10.857 1.00 94.75 283 ASN A O 1
ATOM 2327 N N . ARG A 1 284 ? 5.406 10.651 -12.365 1.00 93.12 284 ARG A N 1
ATOM 2328 C CA . ARG A 1 284 ? 5.781 11.727 -11.435 1.00 93.12 284 ARG A CA 1
ATOM 2329 C C . ARG A 1 284 ? 4.587 12.572 -10.988 1.00 93.12 284 ARG A C 1
ATOM 2331 O O . ARG A 1 284 ? 4.507 12.965 -9.826 1.00 93.12 284 ARG A O 1
ATOM 2338 N N . GLU A 1 285 ? 3.648 12.849 -11.887 1.00 92.69 285 GLU A N 1
ATOM 2339 C CA . GLU A 1 285 ? 2.459 13.643 -11.555 1.00 92.69 285 GLU A CA 1
ATOM 2340 C C . GLU A 1 285 ? 1.569 12.916 -10.539 1.00 92.69 285 GLU A C 1
ATOM 2342 O O . GLU A 1 285 ? 1.081 13.533 -9.590 1.00 92.69 285 GLU A O 1
ATOM 2347 N N . PHE A 1 286 ? 1.433 11.594 -10.662 1.00 90.62 286 PHE A N 1
ATOM 2348 C CA . PHE A 1 286 ? 0.747 10.774 -9.670 1.00 90.62 286 PHE A CA 1
ATOM 2349 C C . PHE A 1 286 ? 1.472 10.758 -8.319 1.00 90.62 286 PHE A C 1
ATOM 2351 O O . PHE A 1 286 ? 0.823 10.851 -7.276 1.00 90.62 286 PHE A O 1
ATOM 2358 N N . GLU A 1 287 ? 2.806 10.682 -8.300 1.00 87.94 287 GLU A N 1
ATOM 2359 C CA . GLU A 1 287 ? 3.589 10.784 -7.059 1.00 87.94 287 GLU A CA 1
ATOM 2360 C C . GLU A 1 287 ? 3.290 12.104 -6.326 1.00 87.94 287 GLU A C 1
ATOM 2362 O O . GLU A 1 287 ? 2.967 12.109 -5.136 1.00 87.94 287 GLU A O 1
ATOM 2367 N N . ILE A 1 288 ? 3.299 13.226 -7.050 1.00 86.06 288 ILE A N 1
ATOM 2368 C CA . ILE A 1 288 ? 2.984 14.547 -6.491 1.00 86.06 288 ILE A CA 1
ATOM 2369 C C . ILE A 1 288 ? 1.520 14.616 -6.034 1.00 86.06 288 ILE A C 1
ATOM 2371 O O . ILE A 1 288 ? 1.231 15.100 -4.934 1.00 86.06 288 ILE A O 1
ATOM 2375 N N . TYR A 1 289 ? 0.588 14.149 -6.868 1.00 89.75 289 TYR A N 1
ATOM 2376 C CA . TYR A 1 289 ? -0.840 14.122 -6.559 1.00 89.75 289 TYR A CA 1
ATOM 2377 C C . TYR A 1 289 ? -1.123 13.308 -5.296 1.00 89.75 289 TYR A C 1
ATOM 2379 O O . TYR A 1 289 ? -1.796 13.797 -4.388 1.00 89.75 289 TYR A O 1
ATOM 2387 N N . SER A 1 290 ? -0.585 12.092 -5.217 1.00 86.38 290 SER A N 1
ATOM 2388 C CA . SER A 1 290 ? -0.826 11.175 -4.107 1.00 86.38 290 SER A CA 1
ATOM 2389 C C . SER A 1 290 ? -0.271 11.729 -2.795 1.00 86.38 290 SER A C 1
ATOM 2391 O O . SER A 1 290 ? -0.986 11.750 -1.792 1.00 86.38 290 SER A O 1
ATOM 2393 N N . ALA A 1 291 ? 0.942 12.291 -2.809 1.00 82.19 291 ALA A N 1
ATOM 2394 C CA . ALA A 1 291 ? 1.520 12.963 -1.650 1.00 82.19 291 ALA A CA 1
ATOM 2395 C C . ALA A 1 291 ? 0.647 14.136 -1.166 1.00 82.19 291 ALA A C 1
ATOM 2397 O O . ALA A 1 291 ? 0.378 14.261 0.032 1.00 82.19 291 ALA A O 1
ATOM 2398 N N . ARG A 1 292 ? 0.147 14.969 -2.091 1.00 82.38 292 ARG A N 1
ATOM 2399 C CA . ARG A 1 292 ? -0.748 16.094 -1.769 1.00 82.38 292 ARG A CA 1
ATOM 2400 C C . ARG A 1 292 ? -2.091 15.630 -1.220 1.00 82.38 292 ARG A C 1
ATOM 2402 O O . ARG A 1 292 ? -2.557 16.200 -0.239 1.00 82.38 292 ARG A O 1
ATOM 2409 N N . ALA A 1 293 ? -2.706 14.618 -1.826 1.00 81.62 293 ALA A N 1
ATOM 2410 C CA . ALA A 1 293 ? -3.986 14.080 -1.375 1.00 81.62 293 ALA A CA 1
ATOM 2411 C C . ALA A 1 293 ? -3.883 13.532 0.058 1.00 81.62 293 ALA A C 1
ATOM 2413 O O . ALA A 1 293 ? -4.751 13.797 0.890 1.00 81.62 293 ALA A O 1
ATOM 2414 N N . VAL A 1 294 ? -2.785 12.842 0.377 1.00 79.38 294 VAL A N 1
ATOM 2415 C CA . VAL A 1 294 ? -2.512 12.332 1.727 1.00 79.38 294 VAL A CA 1
ATOM 2416 C C . VAL A 1 294 ? -2.241 13.464 2.724 1.00 79.38 294 VAL A C 1
ATOM 2418 O O . VAL A 1 294 ? -2.793 13.438 3.825 1.00 79.38 294 VAL A O 1
ATOM 2421 N N . ASP A 1 295 ? -1.439 14.475 2.369 1.00 74.88 295 ASP A N 1
ATOM 2422 C CA . ASP A 1 295 ? -1.194 15.631 3.250 1.00 74.88 295 ASP A CA 1
ATOM 2423 C C . ASP A 1 295 ? -2.475 16.424 3.525 1.00 74.88 295 ASP A C 1
ATOM 2425 O O . ASP A 1 295 ? -2.787 16.716 4.680 1.00 74.88 295 ASP A O 1
ATOM 2429 N N . GLN A 1 296 ? -3.255 16.721 2.481 1.00 72.38 296 GLN A N 1
ATOM 2430 C CA . GLN A 1 296 ? -4.540 17.405 2.620 1.00 72.38 296 GLN A CA 1
ATOM 2431 C C . GLN A 1 296 ? -5.477 16.622 3.526 1.00 72.38 296 GLN A C 1
ATOM 2433 O O . GLN A 1 296 ? -6.110 17.215 4.396 1.00 72.38 296 GLN A O 1
ATOM 2438 N N . SER A 1 297 ? -5.539 15.300 3.353 1.00 68.50 297 SER A N 1
ATOM 2439 C CA . SER A 1 297 ? -6.444 14.462 4.125 1.00 68.50 297 SER A CA 1
ATOM 2440 C C . SER A 1 297 ? -6.015 14.304 5.596 1.00 68.50 297 SER A C 1
ATOM 2442 O O . SER A 1 297 ? -6.861 14.107 6.461 1.00 68.50 297 SER A O 1
ATOM 2444 N N . ASN A 1 298 ? -4.727 14.476 5.920 1.00 66.69 298 ASN A N 1
ATOM 2445 C CA . ASN A 1 298 ? -4.218 14.483 7.301 1.00 66.69 298 ASN A CA 1
ATOM 2446 C C . ASN A 1 298 ? -4.579 15.736 8.122 1.00 66.69 298 ASN A C 1
ATOM 2448 O O . ASN A 1 298 ? -4.295 15.763 9.319 1.00 66.69 298 ASN A O 1
ATOM 2452 N N . ARG A 1 299 ? -5.163 16.772 7.511 1.00 66.00 299 ARG A N 1
ATOM 2453 C CA . ARG A 1 299 ? -5.675 17.965 8.213 1.00 66.00 299 ARG A CA 1
ATOM 2454 C C . ARG A 1 299 ? -7.119 17.705 8.667 1.00 66.00 299 ARG A C 1
ATOM 2456 O O . ARG A 1 299 ? -7.809 16.941 8.000 1.00 66.00 299 ARG A O 1
ATOM 2463 N N . ASN A 1 300 ? -7.614 18.358 9.727 1.00 56.72 300 ASN A N 1
ATOM 2464 C CA . ASN A 1 300 ? -8.994 18.145 10.220 1.00 56.72 300 ASN A CA 1
ATOM 2465 C C . ASN A 1 300 ? -10.054 18.338 9.110 1.00 56.72 300 ASN A C 1
ATOM 2467 O O . ASN A 1 300 ? -11.004 17.569 8.999 1.00 56.72 300 ASN A O 1
ATOM 2471 N N . GLU A 1 301 ? -9.842 19.290 8.195 1.00 56.69 301 GLU A N 1
ATOM 2472 C CA . GLU A 1 301 ? -10.705 19.515 7.019 1.00 56.69 301 GLU A CA 1
ATOM 2473 C C . GLU A 1 301 ? -10.570 18.451 5.912 1.00 56.69 301 GLU A C 1
ATOM 2475 O O . GLU A 1 301 ? -11.416 18.328 5.021 1.00 56.69 301 GLU A O 1
ATOM 2480 N N . GLY A 1 302 ? -9.477 17.697 5.936 1.00 58.75 302 GLY A N 1
ATOM 2481 C CA . GLY A 1 302 ? -9.065 16.737 4.923 1.00 58.75 302 GLY A CA 1
ATOM 2482 C C . GLY A 1 302 ? -10.009 15.553 4.755 1.00 58.75 302 GLY A C 1
ATOM 2483 O O . GLY A 1 302 ? -10.158 15.005 3.660 1.00 58.75 302 GLY A O 1
ATOM 2484 N N . CYS A 1 303 ? -10.713 15.214 5.828 1.00 69.94 303 CYS A N 1
ATOM 2485 C CA . CYS A 1 303 ? -11.766 14.215 5.848 1.00 69.94 303 CYS A CA 1
ATOM 2486 C C . CYS A 1 303 ? -12.959 14.565 4.960 1.00 69.94 303 CYS A C 1
ATOM 2488 O O . CYS A 1 303 ? -13.533 13.684 4.323 1.00 69.94 303 CYS A O 1
ATOM 2490 N N . LEU A 1 304 ? -13.310 15.849 4.843 1.00 68.00 304 LEU A N 1
ATOM 2491 C CA . LEU A 1 304 ? -14.438 16.287 4.019 1.00 68.00 304 LEU A CA 1
ATOM 2492 C C . LEU A 1 304 ? -14.145 16.159 2.520 1.00 68.00 304 LEU A C 1
ATOM 2494 O O . LEU A 1 304 ? -15.073 15.943 1.737 1.00 68.00 304 LEU A O 1
ATOM 2498 N N . LYS A 1 305 ? -12.872 16.266 2.126 1.00 76.12 305 LYS A N 1
ATOM 2499 C CA . LYS A 1 305 ? -12.425 16.315 0.724 1.00 76.12 305 LYS A CA 1
ATOM 2500 C C . LYS A 1 305 ? -11.982 14.959 0.169 1.00 76.12 305 LYS A C 1
ATOM 2502 O O . LYS A 1 305 ? -11.735 14.861 -1.029 1.00 76.12 305 LYS A O 1
ATOM 2507 N N . ALA A 1 306 ? -11.899 13.921 1.005 1.00 83.19 306 ALA A N 1
ATOM 2508 C CA . ALA A 1 306 ? -11.536 12.585 0.547 1.00 83.19 306 ALA A CA 1
ATOM 2509 C C . ALA A 1 306 ? -12.550 12.062 -0.499 1.00 83.19 306 ALA A C 1
ATOM 2511 O O . ALA A 1 306 ? -13.762 12.192 -0.276 1.00 83.19 306 ALA A O 1
ATOM 2512 N N . PRO A 1 307 ? -12.096 11.450 -1.612 1.00 87.38 307 PRO A N 1
ATOM 2513 C CA . PRO A 1 307 ? -12.991 10.972 -2.669 1.00 87.38 307 PRO A CA 1
ATOM 2514 C C . PRO A 1 307 ? -13.938 9.858 -2.215 1.00 87.38 307 PRO A C 1
ATOM 2516 O O . PRO A 1 307 ? -15.100 9.828 -2.618 1.00 87.38 307 PRO A O 1
ATOM 2519 N N . LEU A 1 308 ? -13.461 8.946 -1.360 1.00 91.88 308 LEU A N 1
ATOM 2520 C CA . LEU A 1 308 ? -14.272 7.886 -0.767 1.00 91.88 308 LEU A CA 1
ATOM 2521 C C . LEU A 1 308 ? -14.367 8.079 0.744 1.00 91.88 308 LEU A C 1
ATOM 2523 O O . LEU A 1 308 ? -13.359 8.066 1.454 1.00 91.88 308 LEU A O 1
ATOM 2527 N N . LYS A 1 309 ? -15.605 8.216 1.225 1.00 91.56 309 LYS A N 1
ATOM 2528 C CA . LYS A 1 309 ? -15.939 8.427 2.635 1.00 91.56 309 LYS A CA 1
ATOM 2529 C C . LYS A 1 309 ? -17.035 7.466 3.048 1.00 91.56 309 LYS A C 1
ATOM 2531 O O . LYS A 1 309 ? -18.088 7.395 2.415 1.00 91.56 309 LYS A O 1
ATOM 2536 N N . ILE A 1 310 ? -16.796 6.735 4.125 1.00 95.31 310 ILE A N 1
ATOM 2537 C CA . ILE A 1 310 ? -17.711 5.720 4.624 1.00 95.31 310 ILE A CA 1
ATOM 2538 C C . ILE A 1 310 ? -18.159 6.129 6.019 1.00 95.31 310 ILE A C 1
ATOM 2540 O O . ILE A 1 310 ? -17.391 6.061 6.979 1.00 95.31 310 ILE A O 1
ATOM 2544 N N . LYS A 1 311 ? -19.430 6.527 6.121 1.00 95.25 311 LYS A N 1
ATOM 2545 C CA . LYS A 1 311 ? -20.052 6.850 7.405 1.00 95.25 311 LYS A CA 1
ATOM 2546 C C . LYS A 1 311 ? -20.155 5.607 8.297 1.00 95.25 311 LYS A C 1
ATOM 2548 O O . LYS A 1 311 ? -20.574 4.554 7.789 1.00 95.25 311 LYS A O 1
ATOM 2553 N N . PRO A 1 312 ? -19.808 5.714 9.593 1.00 96.88 312 PRO A N 1
ATOM 2554 C CA . PRO A 1 312 ? -20.007 4.641 10.552 1.00 96.88 312 PRO A CA 1
ATOM 2555 C C . PRO A 1 312 ? -21.486 4.301 10.672 1.00 96.88 312 PRO A C 1
ATOM 2557 O O . PRO A 1 312 ? -22.325 5.176 10.871 1.00 96.88 312 PRO A O 1
ATOM 2560 N N . LYS A 1 313 ? -21.794 3.016 10.538 1.00 97.44 313 LYS A N 1
ATOM 2561 C CA . LYS A 1 313 ? -23.124 2.479 10.805 1.00 97.44 313 LYS A CA 1
ATOM 2562 C C . LYS A 1 313 ? -22.966 1.128 11.474 1.00 97.44 313 LYS A C 1
ATOM 2564 O O . LYS A 1 313 ? -22.252 0.278 10.942 1.00 97.44 313 LYS A O 1
ATOM 2569 N N . LYS A 1 314 ? -23.618 0.923 12.612 1.00 97.81 314 LYS A N 1
ATOM 2570 C CA . LYS A 1 314 ? -23.530 -0.292 13.415 1.00 97.81 314 LYS A CA 1
ATOM 2571 C C . LYS A 1 314 ? -23.718 -1.539 12.548 1.00 97.81 314 LYS A C 1
ATOM 2573 O O . LYS A 1 314 ? -24.676 -1.646 11.786 1.00 97.81 314 LYS A O 1
ATOM 2578 N N . GLY A 1 315 ? -22.781 -2.477 12.667 1.00 94.88 315 GLY A N 1
ATOM 2579 C CA . GLY A 1 315 ? -22.772 -3.743 11.931 1.00 94.88 315 GLY A CA 1
ATOM 2580 C C . GLY A 1 315 ? -22.246 -3.652 10.495 1.00 94.88 315 GLY A C 1
ATOM 2581 O O . GLY A 1 315 ? -22.024 -4.687 9.871 1.00 94.88 315 GLY A O 1
ATOM 2582 N N . LYS A 1 316 ? -21.995 -2.451 9.955 1.00 97.50 316 LYS A N 1
ATOM 2583 C CA . LYS A 1 316 ? -21.348 -2.303 8.647 1.00 97.50 316 LYS A CA 1
ATOM 2584 C C . LYS A 1 316 ? -19.865 -2.646 8.771 1.00 97.50 316 LYS A C 1
ATOM 2586 O O . LYS A 1 316 ? -19.157 -2.064 9.593 1.00 97.50 316 LYS A O 1
ATOM 2591 N N . ALA A 1 317 ? -19.402 -3.553 7.916 1.00 95.88 317 ALA A N 1
ATOM 2592 C CA . ALA A 1 317 ? -17.999 -3.909 7.770 1.00 95.88 317 ALA A CA 1
ATOM 2593 C C . ALA A 1 317 ? -17.473 -3.477 6.397 1.00 95.88 317 ALA A C 1
ATOM 2595 O O . ALA A 1 317 ? -18.181 -3.559 5.393 1.00 95.88 317 ALA A O 1
ATOM 2596 N N . VAL A 1 318 ? -16.237 -2.991 6.369 1.00 97.56 318 VAL A N 1
ATOM 2597 C CA . VAL A 1 318 ? -15.528 -2.554 5.162 1.00 97.56 318 VAL A CA 1
ATOM 2598 C C . VAL A 1 318 ? -14.254 -3.373 5.057 1.00 97.56 318 VAL A C 1
ATOM 2600 O O . VAL A 1 318 ? -13.498 -3.420 6.023 1.00 97.56 318 VAL A O 1
ATOM 2603 N N . PHE A 1 319 ? -14.029 -3.990 3.900 1.00 97.06 319 PHE A N 1
ATOM 2604 C CA . PHE A 1 319 ? -12.867 -4.821 3.594 1.00 97.06 319 PHE A CA 1
ATOM 2605 C C . PHE A 1 319 ? -12.062 -4.170 2.473 1.00 97.06 319 PHE A C 1
ATOM 2607 O O . PHE A 1 319 ? -12.647 -3.583 1.561 1.00 97.06 319 PHE A O 1
ATOM 2614 N N . TRP A 1 320 ? -10.738 -4.279 2.531 1.00 96.56 320 TRP A N 1
ATOM 2615 C CA . TRP A 1 320 ? -9.852 -3.832 1.459 1.00 96.56 320 TRP A CA 1
ATOM 2616 C C . TRP A 1 320 ? -8.557 -4.650 1.432 1.00 96.56 320 TRP A C 1
ATOM 2618 O O . TRP A 1 320 ? -8.095 -5.168 2.454 1.00 96.56 320 TRP A O 1
ATOM 2628 N N . TYR A 1 321 ? -7.958 -4.750 0.246 1.00 95.25 321 TYR A N 1
ATOM 2629 C CA . TYR A 1 321 ? -6.672 -5.409 0.033 1.00 95.25 321 TYR A CA 1
ATOM 2630 C C . TYR A 1 321 ? -5.543 -4.385 0.123 1.00 95.25 321 TYR A C 1
ATOM 2632 O O . TYR A 1 321 ? -5.549 -3.381 -0.587 1.00 95.25 321 TYR A O 1
ATOM 2640 N N . ASN A 1 322 ? -4.560 -4.643 0.985 1.00 95.50 322 ASN A N 1
ATOM 2641 C CA . ASN A 1 322 ? -3.400 -3.766 1.164 1.00 95.50 322 ASN A CA 1
ATOM 2642 C C . ASN A 1 322 ? -2.307 -4.014 0.113 1.00 95.50 322 ASN A C 1
ATOM 2644 O O . ASN A 1 322 ? -1.345 -3.254 0.056 1.00 95.50 322 ASN A O 1
ATOM 2648 N N . HIS A 1 323 ? -2.414 -5.082 -0.676 1.00 91.81 323 HIS A N 1
ATOM 2649 C CA . HIS A 1 323 ? -1.446 -5.458 -1.702 1.00 91.81 323 HIS A CA 1
ATOM 2650 C C . HIS A 1 323 ? -2.159 -5.910 -2.970 1.00 91.81 323 HIS A C 1
ATOM 2652 O O . HIS A 1 323 ? -3.207 -6.552 -2.893 1.00 91.81 323 HIS A O 1
ATOM 2658 N N . HIS A 1 324 ? -1.535 -5.637 -4.111 1.00 86.50 324 HIS A N 1
ATOM 2659 C CA . HIS A 1 324 ? -1.875 -6.282 -5.377 1.00 86.50 324 HIS A CA 1
ATOM 2660 C C . HIS A 1 324 ? -1.379 -7.726 -5.386 1.00 86.50 324 HIS A C 1
ATOM 2662 O O . HIS A 1 324 ? -0.555 -8.118 -4.553 1.00 86.50 324 HIS A O 1
ATOM 2668 N N . LEU A 1 325 ? -1.863 -8.523 -6.332 1.00 82.19 325 LEU A N 1
ATOM 2669 C CA . LEU A 1 325 ? -1.261 -9.822 -6.607 1.00 82.19 325 LEU A CA 1
ATOM 2670 C C . LEU A 1 325 ? 0.087 -9.624 -7.300 1.00 82.19 325 LEU A C 1
ATOM 2672 O O . LEU A 1 325 ? 0.292 -8.691 -8.076 1.00 82.19 325 LEU A O 1
ATOM 2676 N N . ASN A 1 326 ? 1.041 -10.485 -6.976 1.00 73.00 326 ASN A N 1
ATOM 2677 C CA . ASN A 1 326 ? 2.277 -10.580 -7.721 1.00 73.00 326 ASN A CA 1
ATOM 2678 C C . ASN A 1 326 ? 1.985 -11.354 -9.013 1.00 73.00 326 ASN A C 1
ATOM 2680 O O . ASN A 1 326 ? 1.689 -12.544 -8.913 1.00 73.00 326 ASN A O 1
ATOM 2684 N N . PRO A 1 327 ? 2.136 -10.743 -10.200 1.00 63.00 327 PRO A N 1
ATOM 2685 C CA . PRO A 1 327 ? 1.818 -11.413 -11.462 1.00 63.00 327 PRO A CA 1
ATOM 2686 C C . PRO A 1 327 ? 2.686 -12.655 -11.719 1.00 63.00 327 PRO A C 1
ATOM 2688 O O . PRO A 1 327 ? 2.322 -13.518 -12.496 1.00 63.00 327 PRO A O 1
ATOM 2691 N N . LEU A 1 328 ? 3.838 -12.783 -11.050 1.00 60.94 328 LEU A N 1
ATOM 2692 C CA . LEU A 1 328 ? 4.763 -13.899 -11.276 1.00 60.94 328 LEU A CA 1
ATOM 2693 C C . LEU A 1 328 ? 4.351 -15.203 -10.582 1.00 60.94 328 LEU A C 1
ATOM 2695 O O . LEU A 1 328 ? 4.869 -16.265 -10.927 1.00 60.94 328 LEU A O 1
ATOM 2699 N N . ASN A 1 329 ? 3.556 -15.121 -9.512 1.00 66.81 329 ASN A N 1
ATOM 2700 C CA . ASN A 1 329 ? 3.261 -16.286 -8.674 1.00 66.81 329 ASN A CA 1
ATOM 2701 C C . ASN A 1 329 ? 1.916 -16.232 -7.939 1.00 66.81 329 ASN A C 1
ATOM 2703 O O . ASN A 1 329 ? 1.716 -17.031 -7.028 1.00 66.81 329 ASN A O 1
ATOM 2707 N N . ASP A 1 330 ? 1.042 -15.279 -8.267 1.00 72.25 330 ASP A N 1
ATOM 2708 C CA . ASP A 1 330 ? -0.286 -15.087 -7.663 1.00 72.25 330 ASP A CA 1
ATOM 2709 C C . ASP A 1 330 ? -0.289 -14.944 -6.131 1.00 72.25 330 ASP A C 1
ATOM 2711 O O . ASP A 1 330 ? -1.300 -15.146 -5.457 1.00 72.25 330 ASP A O 1
ATOM 2715 N N . MET A 1 331 ? 0.854 -14.564 -5.553 1.00 80.44 331 MET A N 1
ATOM 2716 C CA . MET A 1 331 ? 0.997 -14.299 -4.121 1.00 80.44 331 MET A CA 1
ATOM 2717 C C . MET A 1 331 ? 0.970 -12.796 -3.829 1.00 80.44 331 MET A C 1
ATOM 2719 O O . MET A 1 331 ? 0.651 -11.975 -4.681 1.00 80.44 331 MET A O 1
ATOM 2723 N N . VAL A 1 332 ? 1.311 -12.408 -2.598 1.00 83.69 332 VAL A N 1
ATOM 2724 C CA . VAL A 1 332 ? 1.362 -11.001 -2.177 1.00 83.69 332 VAL A CA 1
ATOM 2725 C C . VAL A 1 332 ? 2.372 -10.218 -3.023 1.00 83.69 332 VAL A C 1
ATOM 2727 O O . VAL A 1 332 ? 3.579 -10.468 -2.962 1.00 83.69 332 VAL A O 1
ATOM 2730 N N . GLY A 1 333 ? 1.870 -9.254 -3.787 1.00 82.06 333 GLY A N 1
ATOM 2731 C CA . GLY A 1 333 ? 2.631 -8.361 -4.649 1.00 82.06 333 GLY A CA 1
ATOM 2732 C C . GLY A 1 333 ? 2.905 -6.988 -4.028 1.00 82.06 333 GLY A C 1
ATOM 2733 O O . GLY A 1 333 ? 2.965 -6.844 -2.797 1.00 82.06 333 GLY A O 1
ATOM 2734 N N . PRO A 1 334 ? 3.136 -5.968 -4.875 1.00 83.06 334 PRO A N 1
ATOM 2735 C CA . PRO A 1 334 ? 3.363 -4.590 -4.448 1.00 83.06 334 PRO A CA 1
ATOM 2736 C C . PRO A 1 334 ? 2.271 -4.068 -3.507 1.00 83.06 334 PRO A C 1
ATOM 2738 O O . PRO A 1 334 ? 1.141 -4.557 -3.501 1.00 83.06 334 PRO A O 1
ATOM 2741 N N . LEU A 1 335 ? 2.633 -3.087 -2.679 1.00 88.31 335 LEU A N 1
ATOM 2742 C CA . LEU A 1 335 ? 1.678 -2.402 -1.809 1.00 88.31 335 LEU A CA 1
ATOM 2743 C C . LEU A 1 335 ? 0.617 -1.704 -2.672 1.00 88.31 335 LEU A C 1
ATOM 2745 O O . LEU A 1 335 ? 0.967 -1.103 -3.681 1.00 88.31 335 LEU A O 1
ATOM 2749 N N . ASN A 1 336 ? -0.647 -1.775 -2.261 1.00 90.50 336 ASN A N 1
ATOM 2750 C CA . ASN A 1 336 ? -1.729 -1.024 -2.883 1.00 90.50 336 ASN A CA 1
ATOM 2751 C C . ASN A 1 336 ? -1.753 0.401 -2.304 1.00 90.50 336 ASN A C 1
ATOM 2753 O O . ASN A 1 336 ? -2.100 0.591 -1.132 1.00 90.50 336 ASN A O 1
ATOM 2757 N N . HIS A 1 337 ? -1.370 1.401 -3.094 1.00 87.88 337 HIS A N 1
ATOM 2758 C CA . HIS A 1 337 ? -1.363 2.797 -2.677 1.00 87.88 337 HIS A CA 1
ATOM 2759 C C . HIS A 1 337 ? -2.786 3.342 -2.492 1.00 87.88 337 HIS A C 1
ATOM 2761 O O . HIS A 1 337 ? -3.019 4.101 -1.550 1.00 87.88 337 HIS A O 1
ATOM 2767 N N . GLU A 1 338 ? -3.770 2.886 -3.280 1.00 90.00 338 GLU A N 1
ATOM 2768 C CA . GLU A 1 338 ? -5.179 3.282 -3.105 1.00 90.00 338 GLU A CA 1
ATOM 2769 C C . GLU A 1 338 ? -5.777 2.808 -1.768 1.00 90.00 338 GLU A C 1
ATOM 2771 O O . GLU A 1 338 ? -6.753 3.382 -1.284 1.00 90.00 338 GLU A O 1
ATOM 2776 N N . ALA A 1 339 ? -5.166 1.800 -1.132 1.00 92.62 339 ALA A N 1
ATOM 2777 C CA . ALA A 1 339 ? -5.578 1.271 0.167 1.00 92.62 339 ALA A CA 1
ATOM 2778 C C . ALA A 1 339 ? -5.115 2.113 1.369 1.00 92.62 339 ALA A C 1
ATOM 2780 O O . ALA A 1 339 ? -5.322 1.702 2.515 1.00 92.62 339 ALA A O 1
ATOM 2781 N N . ILE A 1 340 ? -4.470 3.265 1.152 1.00 90.75 340 ILE A N 1
ATOM 2782 C CA . ILE A 1 340 ? -4.197 4.192 2.252 1.00 90.75 340 ILE A CA 1
ATOM 2783 C C . ILE A 1 340 ? -5.522 4.691 2.835 1.00 90.75 340 ILE A C 1
ATOM 2785 O O . ILE A 1 340 ? -6.432 5.069 2.099 1.00 90.75 340 ILE A O 1
ATOM 2789 N N . PHE A 1 341 ? -5.643 4.689 4.161 1.00 91.69 341 PHE A N 1
ATOM 2790 C CA . PHE A 1 341 ? -6.890 5.059 4.825 1.00 91.69 341 PHE A CA 1
ATOM 2791 C C . PHE A 1 341 ? -6.649 5.827 6.122 1.00 91.69 341 PHE A C 1
ATOM 2793 O O . PHE A 1 341 ? -5.557 5.780 6.695 1.00 91.69 341 PHE A O 1
ATOM 2800 N N . ALA A 1 342 ? -7.694 6.502 6.597 1.00 88.88 342 ALA A N 1
ATOM 2801 C CA . ALA A 1 342 ? -7.725 7.215 7.870 1.00 88.88 342 ALA A CA 1
ATOM 2802 C C . ALA A 1 342 ? -9.093 7.093 8.551 1.00 88.88 342 ALA A C 1
ATOM 2804 O O . ALA A 1 342 ? -10.106 6.807 7.907 1.00 88.88 342 ALA A O 1
ATOM 2805 N N . HIS A 1 343 ? -9.123 7.331 9.864 1.00 89.81 343 HIS A N 1
ATOM 2806 C CA . HIS A 1 343 ? -10.372 7.520 10.601 1.00 89.81 343 HIS A CA 1
ATOM 2807 C C . HIS A 1 343 ? -10.494 8.998 10.946 1.00 89.81 343 HIS A C 1
ATOM 2809 O O . HIS A 1 343 ? -9.633 9.537 11.639 1.00 89.81 343 HIS A O 1
ATOM 2815 N N . CYS A 1 344 ? -11.564 9.624 10.479 1.00 88.81 344 CYS A N 1
ATOM 2816 C CA . CYS A 1 344 ? -11.825 11.034 10.697 1.00 88.81 344 CYS A CA 1
ATOM 2817 C C . CYS A 1 344 ? -12.120 11.371 12.149 1.00 88.81 344 CYS A C 1
ATOM 2819 O O . CYS A 1 344 ? -12.473 10.495 12.943 1.00 88.81 344 CYS A O 1
ATOM 2821 N N . GLU A 1 345 ? -11.977 12.659 12.449 1.00 87.75 345 GLU A N 1
ATOM 2822 C CA . GLU A 1 345 ? -12.349 13.246 13.728 1.00 87.75 345 GLU A CA 1
ATOM 2823 C C . GLU A 1 345 ? -13.814 12.947 14.048 1.00 87.75 345 GLU A C 1
ATOM 2825 O O . GLU A 1 345 ? -14.689 13.079 13.189 1.00 87.75 345 GLU A O 1
ATOM 2830 N N . VAL A 1 346 ? -14.078 12.490 15.271 1.00 89.88 346 VAL A N 1
ATOM 2831 C CA . VAL A 1 346 ? -15.443 12.362 15.789 1.00 89.88 346 VAL A CA 1
ATOM 2832 C C . VAL A 1 346 ? -15.879 13.733 16.295 1.00 89.88 346 VAL A C 1
ATOM 2834 O O . VAL A 1 346 ? -15.408 14.183 17.338 1.00 89.88 346 VAL A O 1
ATOM 2837 N N . ASN A 1 347 ? -16.780 14.386 15.565 1.00 90.12 347 ASN A N 1
ATOM 2838 C CA . ASN A 1 347 ? -17.282 15.712 15.930 1.00 90.12 347 ASN A CA 1
ATOM 2839 C C . ASN A 1 347 ? -18.315 15.614 17.060 1.00 90.12 347 ASN A C 1
ATOM 2841 O O . ASN A 1 347 ? -18.329 16.448 17.962 1.00 90.12 347 ASN A O 1
ATOM 2845 N N . GLN A 1 348 ? -19.162 14.578 17.027 1.00 92.56 348 GLN A N 1
ATOM 2846 C CA . GLN A 1 348 ? -20.205 14.363 18.025 1.00 92.56 348 GLN A CA 1
ATOM 2847 C C . GLN A 1 348 ? -20.413 12.870 18.324 1.00 92.56 348 GLN A C 1
ATOM 2849 O O . GLN A 1 348 ? -20.521 12.037 17.419 1.00 92.56 348 GLN A O 1
ATOM 2854 N N . GLY A 1 349 ? -20.493 12.539 19.617 1.00 93.38 349 GLY A N 1
ATOM 2855 C CA . GLY A 1 349 ? -20.667 11.176 20.120 1.00 93.38 349 GLY A CA 1
ATOM 2856 C C . GLY A 1 349 ? -19.345 10.429 20.319 1.00 93.38 349 GLY A C 1
ATOM 2857 O O . GLY A 1 349 ? -18.316 11.019 20.644 1.00 93.38 349 GLY A O 1
ATOM 2858 N N . VAL A 1 350 ? -19.387 9.107 20.154 1.00 95.00 350 VAL A N 1
ATOM 2859 C CA . VAL A 1 350 ? -18.220 8.215 20.254 1.00 95.00 350 VAL A CA 1
ATOM 2860 C C . VAL A 1 350 ? -18.235 7.218 19.106 1.00 95.00 350 VAL A C 1
ATOM 2862 O O . VAL A 1 350 ? -19.300 6.851 18.613 1.00 95.00 350 VAL A O 1
ATOM 2865 N N . LYS A 1 351 ? -17.068 6.726 18.697 1.00 95.56 351 LYS A N 1
ATOM 2866 C CA . LYS A 1 351 ? -16.940 5.702 17.657 1.00 95.56 351 LYS A CA 1
ATOM 2867 C C . LYS A 1 351 ? -16.192 4.492 18.190 1.00 95.56 351 LYS A C 1
ATOM 2869 O O . LYS A 1 351 ? -15.048 4.591 18.621 1.00 95.56 351 LYS A O 1
ATOM 2874 N N . TRP A 1 352 ? -16.815 3.331 18.052 1.00 97.19 352 TRP A N 1
ATOM 2875 C CA . TRP A 1 352 ? -16.227 2.033 18.332 1.00 97.19 352 TRP A CA 1
ATOM 2876 C C . TRP A 1 352 ? -16.031 1.252 17.041 1.00 97.19 352 TRP A C 1
ATOM 2878 O O . TRP A 1 352 ? -16.932 1.133 16.204 1.00 97.19 352 TRP A O 1
ATOM 2888 N N . THR A 1 353 ? -14.837 0.694 16.877 1.00 96.75 353 THR A N 1
ATOM 2889 C CA . THR A 1 353 ? -14.497 -0.133 15.717 1.00 96.75 353 THR A CA 1
ATOM 2890 C C . THR A 1 353 ? -13.827 -1.424 16.135 1.00 96.75 353 THR A C 1
ATOM 2892 O O . THR A 1 353 ? -13.061 -1.433 17.094 1.00 96.75 353 THR A O 1
ATOM 2895 N N . ALA A 1 354 ? -14.088 -2.483 15.379 1.00 95.31 354 ALA A N 1
ATOM 2896 C CA . ALA A 1 354 ? -13.367 -3.741 15.449 1.00 95.31 354 ALA A CA 1
ATOM 2897 C C . ALA A 1 354 ? -12.650 -3.981 14.118 1.00 95.31 354 ALA A C 1
ATOM 2899 O O . ALA A 1 354 ? -13.306 -4.088 13.081 1.00 95.31 354 ALA A O 1
ATOM 2900 N N . SER A 1 355 ? -11.322 -4.058 14.137 1.00 95.38 355 SER A N 1
ATOM 2901 C CA . SER A 1 355 ? -10.505 -4.230 12.936 1.00 95.38 355 SER A CA 1
ATOM 2902 C C . SER A 1 355 ? -9.742 -5.546 12.973 1.00 95.38 355 SER A C 1
ATOM 2904 O O . SER A 1 355 ? -9.011 -5.810 13.927 1.00 95.38 355 SER A O 1
ATOM 2906 N N . GLY A 1 356 ? -9.870 -6.347 11.920 1.00 94.81 356 GLY A N 1
ATOM 2907 C CA . GLY A 1 356 ? -9.118 -7.588 11.742 1.00 94.81 356 GLY A CA 1
ATOM 2908 C C . GLY A 1 356 ? -8.175 -7.494 10.550 1.00 94.81 356 GLY A C 1
ATOM 2909 O O . GLY A 1 356 ? -8.412 -6.728 9.611 1.00 94.81 356 GLY A O 1
ATOM 2910 N N . ARG A 1 357 ? -7.091 -8.271 10.592 1.00 95.69 357 ARG A N 1
ATOM 2911 C CA . ARG A 1 357 ? -6.118 -8.366 9.501 1.00 95.69 357 ARG A CA 1
ATOM 2912 C C . ARG A 1 357 ? -5.834 -9.811 9.166 1.00 95.69 357 ARG A C 1
ATOM 2914 O O . ARG A 1 357 ? -5.671 -10.625 10.063 1.00 95.69 357 ARG A O 1
ATOM 2921 N N . LEU A 1 358 ? -5.721 -10.086 7.876 1.00 94.69 358 LEU A N 1
ATOM 2922 C CA . LEU A 1 358 ? -5.246 -11.353 7.353 1.00 94.69 358 LEU A CA 1
ATOM 2923 C C . LEU A 1 358 ? -3.762 -11.230 7.011 1.00 94.69 358 LEU A C 1
ATOM 2925 O O . LEU A 1 358 ? -3.376 -10.431 6.152 1.00 94.69 358 LEU A O 1
ATOM 2929 N N . ASN A 1 359 ? -2.927 -12.049 7.638 1.00 92.88 359 ASN A N 1
ATOM 2930 C CA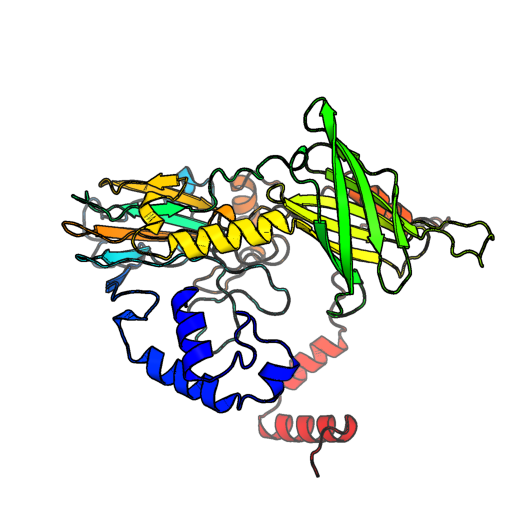 . ASN A 1 359 ? -1.502 -12.118 7.347 1.00 92.88 359 ASN A CA 1
ATOM 2931 C C . ASN A 1 359 ? -1.228 -13.242 6.338 1.00 92.88 359 ASN A C 1
ATOM 2933 O O . ASN A 1 359 ? -1.450 -14.416 6.626 1.00 92.88 359 ASN A O 1
ATOM 2937 N N . ILE A 1 360 ? -0.683 -12.892 5.170 1.00 89.00 360 ILE A N 1
ATOM 2938 C CA . ILE A 1 360 ? -0.133 -13.861 4.211 1.00 89.00 360 ILE A CA 1
ATOM 2939 C C . ILE A 1 360 ? 1.373 -13.620 4.137 1.00 89.00 360 ILE A C 1
ATOM 2941 O O . ILE A 1 360 ? 1.824 -12.568 3.685 1.00 89.00 360 ILE A O 1
ATOM 2945 N N . ILE A 1 361 ? 2.157 -14.579 4.638 1.00 87.69 361 ILE A N 1
ATOM 2946 C CA . ILE A 1 361 ? 3.609 -14.443 4.784 1.00 87.69 361 ILE A CA 1
ATOM 2947 C C . ILE A 1 361 ? 4.309 -15.545 3.993 1.00 87.69 361 ILE A C 1
ATOM 2949 O O . ILE A 1 361 ? 4.349 -16.695 4.422 1.00 87.69 361 ILE A O 1
ATOM 2953 N N . GLY A 1 362 ? 4.939 -15.187 2.879 1.00 80.62 362 GLY A N 1
ATOM 2954 C CA . GLY A 1 362 ? 5.792 -16.094 2.114 1.00 80.62 362 GLY A CA 1
ATOM 2955 C C . GLY A 1 362 ? 5.574 -16.008 0.608 1.00 80.62 362 GLY A C 1
ATOM 2956 O O . GLY A 1 362 ? 4.943 -15.074 0.124 1.00 80.62 362 GLY A O 1
ATOM 2957 N N . ASP A 1 363 ? 6.164 -16.958 -0.112 1.00 71.38 363 ASP A N 1
ATOM 2958 C CA . ASP A 1 363 ? 6.210 -17.023 -1.578 1.00 71.38 363 ASP A CA 1
ATOM 2959 C C . ASP A 1 363 ? 5.176 -17.984 -2.174 1.00 71.38 363 ASP A C 1
ATOM 2961 O O . ASP A 1 363 ? 5.145 -18.154 -3.389 1.00 71.38 363 ASP A O 1
ATOM 2965 N N . GLY A 1 364 ? 4.345 -18.610 -1.338 1.00 66.81 364 GLY A N 1
ATOM 2966 C CA . GLY A 1 364 ? 3.327 -19.565 -1.764 1.00 66.81 364 GLY A CA 1
ATOM 2967 C C . GLY A 1 364 ? 3.903 -20.945 -2.039 1.00 66.81 364 GLY A C 1
ATOM 2968 O O . GLY A 1 364 ? 3.328 -21.917 -1.590 1.00 66.81 364 GLY A O 1
ATOM 2969 N N . GLU A 1 365 ? 5.072 -21.054 -2.667 1.00 64.50 365 GLU A N 1
ATOM 2970 C CA . GLU A 1 365 ? 5.648 -22.337 -3.091 1.00 64.50 365 GLU A CA 1
ATOM 2971 C C . GLU A 1 365 ? 6.426 -23.067 -1.987 1.00 64.50 365 GLU A C 1
ATOM 2973 O O . GLU A 1 365 ? 6.213 -24.248 -1.710 1.00 64.50 365 GLU A O 1
ATOM 2978 N N . LEU A 1 366 ? 7.369 -22.372 -1.350 1.00 65.44 366 LEU A N 1
ATOM 2979 C CA . LEU A 1 366 ? 8.251 -22.943 -0.332 1.00 65.44 366 LEU A CA 1
ATOM 2980 C C . LEU A 1 366 ? 7.827 -22.505 1.064 1.00 65.44 366 LEU A C 1
ATOM 2982 O O . LEU A 1 366 ? 8.116 -23.189 2.053 1.00 65.44 366 LEU A O 1
ATOM 2986 N N . LYS A 1 367 ? 7.180 -21.341 1.164 1.00 76.75 367 LYS A N 1
ATOM 2987 C CA . LYS A 1 367 ? 6.821 -20.692 2.417 1.00 76.75 367 LYS A CA 1
ATOM 2988 C C . LYS A 1 367 ? 5.412 -20.119 2.340 1.00 76.75 367 LYS A C 1
ATOM 2990 O O . LYS A 1 367 ? 5.132 -19.219 1.558 1.00 76.75 367 LYS A O 1
ATOM 2995 N N . LEU A 1 368 ? 4.585 -20.562 3.277 1.00 83.88 368 LEU A N 1
ATOM 2996 C CA . LEU A 1 368 ? 3.356 -19.903 3.696 1.00 83.88 368 LEU A CA 1
ATOM 2997 C C . LEU A 1 368 ? 3.312 -19.977 5.223 1.00 83.88 368 LEU A C 1
ATOM 2999 O O . LEU A 1 368 ? 2.842 -20.953 5.807 1.00 83.88 368 LEU A O 1
ATOM 3003 N N . ARG A 1 369 ? 3.931 -18.994 5.876 1.00 86.12 369 ARG A N 1
ATOM 3004 C CA . ARG A 1 369 ? 4.071 -18.937 7.329 1.00 86.12 369 ARG A CA 1
ATOM 3005 C C . ARG A 1 369 ? 2.862 -18.272 7.962 1.00 86.12 369 ARG A C 1
ATOM 3007 O O . ARG A 1 369 ? 2.384 -17.240 7.509 1.00 86.12 369 ARG A O 1
ATOM 3014 N N . THR A 1 370 ? 2.421 -18.840 9.069 1.00 85.94 370 THR A N 1
ATOM 3015 C CA . THR A 1 370 ? 1.420 -18.224 9.938 1.00 85.94 370 THR A CA 1
ATOM 3016 C C . THR A 1 370 ? 2.030 -17.105 10.774 1.00 85.94 370 THR A C 1
ATOM 3018 O O . THR A 1 370 ? 3.111 -17.316 11.327 1.00 85.94 370 THR A O 1
ATOM 3021 N N . TRP A 1 371 ? 1.327 -15.988 10.968 1.00 91.06 371 TRP A N 1
ATOM 3022 C CA . TRP A 1 371 ? 1.795 -14.898 11.832 1.00 91.06 371 TRP A CA 1
ATOM 3023 C C . TRP A 1 371 ? 1.968 -15.342 13.294 1.00 91.06 371 TRP A C 1
ATOM 3025 O O . TRP A 1 371 ? 3.032 -15.132 13.875 1.00 91.06 371 TRP A O 1
ATOM 3035 N N . ARG A 1 372 ? 0.978 -16.043 13.866 1.00 85.38 372 ARG A N 1
ATOM 3036 C CA . ARG A 1 372 ? 0.948 -16.389 15.301 1.00 85.38 372 ARG A CA 1
ATOM 3037 C C . ARG A 1 372 ? 2.030 -17.368 15.771 1.00 85.38 372 ARG A C 1
ATOM 3039 O O . ARG A 1 372 ? 2.518 -17.255 16.887 1.00 85.38 372 ARG A O 1
ATOM 3046 N N . ARG A 1 373 ? 2.382 -18.370 14.958 1.00 77.44 373 ARG A N 1
ATOM 3047 C CA . ARG A 1 373 ? 3.336 -19.439 15.343 1.00 77.44 373 ARG A CA 1
ATOM 3048 C C . ARG A 1 373 ? 4.554 -19.553 14.429 1.00 77.44 373 ARG A C 1
ATOM 3050 O O . ARG A 1 373 ? 5.403 -20.410 14.647 1.00 77.44 373 ARG A O 1
ATOM 3057 N N . GLY A 1 374 ? 4.615 -18.778 13.345 1.00 80.06 374 GLY A N 1
ATOM 3058 C CA . GLY A 1 374 ? 5.658 -18.915 12.322 1.00 80.06 374 GLY A CA 1
ATOM 3059 C C . GLY A 1 374 ? 5.657 -20.247 11.562 1.00 80.06 374 GLY A C 1
ATOM 3060 O O . GLY A 1 374 ? 6.544 -20.477 10.738 1.00 80.06 374 GLY A O 1
ATOM 3061 N N . THR A 1 375 ? 4.684 -21.130 11.816 1.00 82.25 375 THR A N 1
ATOM 3062 C CA . THR A 1 375 ? 4.589 -22.456 11.206 1.00 82.25 375 THR A CA 1
ATOM 3063 C C . THR A 1 375 ? 4.436 -22.328 9.699 1.00 82.25 375 THR A C 1
ATOM 3065 O O . THR A 1 375 ? 3.559 -21.613 9.219 1.00 82.25 375 THR A O 1
ATOM 3068 N N . ASN A 1 376 ? 5.281 -23.036 8.950 1.00 84.38 376 ASN A N 1
ATOM 3069 C CA . ASN A 1 376 ? 5.173 -23.096 7.502 1.00 84.38 376 ASN A CA 1
ATOM 3070 C C . ASN A 1 376 ? 4.119 -24.131 7.093 1.00 84.38 376 ASN A C 1
ATOM 3072 O O . ASN A 1 376 ? 4.345 -25.336 7.218 1.00 84.38 376 ASN A O 1
ATOM 3076 N N . LEU A 1 377 ? 2.985 -23.660 6.579 1.00 80.94 377 LEU A N 1
ATOM 3077 C CA . LEU A 1 377 ? 1.875 -24.503 6.135 1.00 80.94 377 LEU A CA 1
ATOM 3078 C C . LEU A 1 377 ? 2.229 -25.346 4.899 1.00 80.94 377 LEU A C 1
ATOM 3080 O O . LEU A 1 377 ? 1.571 -26.353 4.648 1.00 80.94 377 LEU A O 1
ATOM 3084 N N . MET A 1 378 ? 3.308 -25.000 4.188 1.00 75.62 378 MET A N 1
ATOM 3085 C CA . MET A 1 378 ? 3.779 -25.726 3.003 1.00 75.62 378 MET A CA 1
ATOM 3086 C C . MET A 1 378 ? 4.492 -27.050 3.311 1.00 75.62 378 MET A C 1
ATOM 3088 O O . MET A 1 378 ? 4.713 -27.847 2.403 1.00 75.62 378 MET A O 1
ATOM 3092 N N . HIS A 1 379 ? 4.843 -27.335 4.571 1.00 77.50 379 HIS A N 1
ATOM 3093 C CA . HIS A 1 379 ? 5.474 -28.616 4.926 1.00 77.50 379 HIS A CA 1
ATOM 3094 C C . HIS A 1 379 ? 4.507 -29.810 4.910 1.00 77.50 379 HIS A C 1
ATOM 3096 O O . HIS A 1 379 ? 4.946 -30.946 4.739 1.00 77.50 379 HIS A O 1
ATOM 3102 N N . ASP A 1 380 ? 3.201 -29.578 5.048 1.00 74.75 380 ASP A N 1
ATOM 3103 C CA . ASP A 1 380 ? 2.181 -30.627 5.008 1.00 74.75 380 ASP A CA 1
ATOM 3104 C C . ASP A 1 380 ? 1.451 -30.592 3.659 1.00 74.75 380 ASP A C 1
ATOM 3106 O O . ASP A 1 380 ? 0.560 -29.770 3.438 1.00 74.75 380 ASP A O 1
ATOM 3110 N N . ARG A 1 381 ? 1.799 -31.520 2.756 1.00 70.44 381 ARG A N 1
ATOM 3111 C CA . ARG A 1 381 ? 1.209 -31.604 1.405 1.00 70.44 381 ARG A CA 1
ATOM 3112 C C . ARG A 1 381 ? -0.319 -31.724 1.412 1.00 70.44 381 ARG A C 1
ATOM 3114 O O . ARG A 1 381 ? -0.976 -31.225 0.502 1.00 70.44 381 ARG A O 1
ATOM 3121 N N . LYS A 1 382 ? -0.915 -32.371 2.421 1.00 75.19 382 LYS A N 1
ATOM 3122 C CA . LYS A 1 382 ? -2.373 -32.557 2.494 1.00 75.19 382 LYS A CA 1
ATOM 3123 C C . LYS A 1 382 ? -3.074 -31.261 2.894 1.00 75.19 382 LYS A C 1
ATOM 3125 O O . LYS A 1 382 ? -4.142 -30.968 2.356 1.00 75.19 382 LYS A O 1
ATOM 3130 N N . LYS A 1 383 ? -2.490 -30.493 3.822 1.00 70.44 383 LYS A N 1
ATOM 3131 C CA . LYS A 1 383 ? -2.976 -29.148 4.178 1.00 70.44 383 LYS A CA 1
ATOM 3132 C C . LYS A 1 383 ? -2.775 -28.168 3.032 1.00 70.44 383 LYS A C 1
ATOM 3134 O O . LYS A 1 383 ? -3.713 -27.456 2.696 1.00 70.44 383 LYS A O 1
ATOM 3139 N N . MET A 1 384 ? -1.607 -28.208 2.400 1.00 72.00 384 MET A N 1
ATOM 3140 C CA . MET A 1 384 ? -1.272 -27.403 1.231 1.00 72.00 384 MET A CA 1
ATOM 3141 C C . MET A 1 384 ? -2.321 -27.576 0.127 1.00 72.00 384 MET A C 1
ATOM 3143 O O . MET A 1 384 ? -2.980 -26.608 -0.239 1.00 72.00 384 MET A O 1
ATOM 3147 N N . ARG A 1 385 ? -2.615 -28.814 -0.289 1.00 72.06 385 ARG A N 1
ATOM 3148 C CA . ARG A 1 385 ? -3.618 -29.068 -1.336 1.00 72.06 385 ARG A CA 1
ATOM 3149 C C . ARG A 1 385 ? -5.006 -28.513 -0.997 1.00 72.06 385 ARG A C 1
ATOM 3151 O O . ARG A 1 385 ? -5.687 -28.005 -1.877 1.00 72.06 385 ARG A O 1
ATOM 3158 N N . LYS A 1 386 ? -5.428 -28.588 0.271 1.00 74.31 386 LYS A N 1
ATOM 3159 C CA . LYS A 1 386 ? -6.711 -28.016 0.723 1.00 74.31 386 LYS A CA 1
ATOM 3160 C C . LYS A 1 386 ? -6.724 -26.486 0.687 1.00 74.31 386 LYS A C 1
ATOM 3162 O O . LYS A 1 386 ? -7.769 -25.908 0.411 1.00 74.31 386 LYS A O 1
ATOM 3167 N N . ILE A 1 387 ? -5.595 -25.850 1.004 1.00 74.75 387 ILE A N 1
ATOM 3168 C CA . ILE A 1 387 ? -5.437 -24.392 0.945 1.00 74.75 387 ILE A CA 1
ATOM 3169 C C . ILE A 1 387 ? -5.552 -23.931 -0.511 1.00 74.75 387 ILE A C 1
ATOM 3171 O O . ILE A 1 387 ? -6.414 -23.111 -0.802 1.00 74.75 387 ILE A O 1
ATOM 3175 N N . TYR A 1 388 ? -4.777 -24.530 -1.419 1.00 70.44 388 TYR A N 1
ATOM 3176 C CA . TYR A 1 388 ? -4.800 -24.204 -2.851 1.00 70.44 388 TYR A CA 1
ATOM 3177 C C . TYR A 1 388 ? -6.175 -24.417 -3.490 1.00 70.44 388 TYR A C 1
ATOM 3179 O O . TYR A 1 388 ? -6.729 -23.494 -4.078 1.00 70.44 388 TYR A O 1
ATOM 3187 N N . GLN A 1 389 ? -6.799 -25.578 -3.251 1.00 71.62 389 GLN A N 1
ATOM 3188 C CA . GLN A 1 389 ? -8.151 -25.870 -3.747 1.00 71.62 389 GLN A CA 1
ATOM 3189 C C . GLN A 1 389 ? -9.182 -24.798 -3.381 1.00 71.62 389 GLN A C 1
ATOM 3191 O O . GLN A 1 389 ? -10.110 -24.562 -4.146 1.00 71.62 389 GLN A O 1
ATOM 3196 N N . ARG A 1 390 ? -9.047 -24.179 -2.204 1.00 71.25 390 ARG A N 1
ATOM 3197 C CA . ARG A 1 390 ? -9.987 -23.162 -1.728 1.00 71.25 390 ARG A CA 1
ATOM 3198 C C . ARG A 1 390 ? -9.611 -21.748 -2.159 1.00 71.25 390 ARG A C 1
ATOM 3200 O O . ARG A 1 390 ? -10.511 -20.953 -2.364 1.00 71.25 390 ARG A O 1
ATOM 3207 N N . LEU A 1 391 ? -8.326 -21.466 -2.367 1.00 68.38 391 LEU A N 1
ATOM 3208 C CA . LEU A 1 391 ? -7.858 -20.223 -2.988 1.00 68.38 391 LEU A CA 1
ATOM 3209 C C . LEU A 1 391 ? -8.143 -20.165 -4.502 1.00 68.38 391 LEU A C 1
ATOM 3211 O O . LEU A 1 391 ? -7.692 -19.236 -5.160 1.00 68.38 391 LEU A O 1
ATOM 3215 N N . GLY A 1 392 ? -8.828 -21.166 -5.072 1.00 56.88 392 GLY A N 1
ATOM 3216 C CA . GLY A 1 392 ? -9.117 -21.232 -6.508 1.00 56.88 392 GLY A CA 1
ATOM 3217 C C . GLY A 1 392 ? -7.874 -21.443 -7.376 1.00 56.88 392 GLY A C 1
ATOM 3218 O O . GLY A 1 392 ? -7.950 -21.341 -8.596 1.00 56.88 392 GLY A O 1
ATOM 3219 N N . THR A 1 393 ? -6.735 -21.758 -6.761 1.00 49.84 393 THR A N 1
ATOM 3220 C CA . THR A 1 393 ? -5.456 -21.966 -7.435 1.00 49.84 393 THR A CA 1
ATOM 3221 C C . THR A 1 393 ? -5.181 -23.467 -7.522 1.00 49.84 393 THR A C 1
ATOM 3223 O O . THR A 1 393 ? -5.306 -24.211 -6.546 1.00 49.84 393 THR A O 1
ATOM 3226 N N . ASN A 1 394 ? -4.815 -23.962 -8.707 1.00 50.44 394 ASN A N 1
ATOM 3227 C CA . ASN A 1 394 ? -4.181 -25.279 -8.797 1.00 50.44 394 ASN A CA 1
ATOM 3228 C C . ASN A 1 394 ? -2.841 -25.228 -8.030 1.00 50.44 394 ASN A C 1
ATOM 3230 O O . ASN A 1 394 ? -2.305 -24.139 -7.825 1.00 50.44 394 ASN A O 1
ATOM 3234 N N . GLU A 1 395 ? -2.278 -26.374 -7.601 1.00 48.31 395 GLU A N 1
ATOM 3235 C CA . GLU A 1 395 ? -0.853 -26.390 -7.205 1.00 48.31 395 GLU A CA 1
ATOM 3236 C C . GLU A 1 395 ? -0.076 -25.637 -8.293 1.00 48.31 395 GLU A C 1
ATOM 3238 O O . GLU A 1 395 ? -0.325 -25.931 -9.469 1.00 48.31 395 GLU A O 1
ATOM 3243 N N . PRO A 1 396 ? 0.787 -24.663 -7.950 1.00 44.84 396 PRO A N 1
ATOM 3244 C CA . PRO A 1 396 ? 1.384 -23.786 -8.938 1.00 44.84 396 PRO A CA 1
ATOM 3245 C C . PRO A 1 396 ? 2.263 -24.631 -9.856 1.00 44.84 396 PRO A C 1
ATOM 3247 O O . PRO A 1 396 ? 3.429 -24.906 -9.583 1.00 44.84 396 PRO A O 1
ATOM 3250 N N . LYS A 1 397 ? 1.703 -25.056 -10.986 1.00 44.19 397 LYS A N 1
ATOM 3251 C CA . LYS A 1 397 ? 2.480 -25.110 -12.206 1.00 44.19 397 LYS A CA 1
ATOM 3252 C C . LYS A 1 397 ? 2.619 -23.651 -12.561 1.00 44.19 397 LYS A C 1
ATOM 3254 O O . LYS A 1 397 ? 1.636 -23.041 -12.958 1.00 44.19 397 LYS A O 1
ATOM 3259 N N . ARG A 1 398 ? 3.799 -23.084 -12.327 1.00 45.19 398 ARG A N 1
ATOM 3260 C CA . ARG A 1 398 ? 4.146 -21.778 -12.872 1.00 45.19 398 ARG A CA 1
ATOM 3261 C C . ARG A 1 398 ? 3.914 -21.853 -14.380 1.00 45.19 398 ARG A C 1
ATOM 3263 O O . ARG A 1 398 ? 4.745 -22.396 -15.107 1.00 45.19 398 ARG A O 1
ATOM 3270 N N . GLU A 1 399 ? 2.758 -21.392 -14.833 1.00 46.56 399 GLU A N 1
ATOM 3271 C CA . GLU A 1 399 ? 2.525 -21.159 -16.243 1.00 46.56 399 GLU A CA 1
ATOM 3272 C C . GLU A 1 399 ? 3.330 -19.910 -16.556 1.00 46.56 399 GLU A C 1
ATOM 3274 O O . GLU A 1 399 ? 2.979 -18.802 -16.173 1.00 46.56 399 GLU A O 1
ATOM 3279 N N . ILE A 1 400 ? 4.507 -20.129 -17.138 1.00 52.78 400 ILE A N 1
ATOM 3280 C CA . ILE A 1 400 ? 5.318 -19.063 -17.711 1.00 52.78 400 ILE A CA 1
ATOM 3281 C C . ILE A 1 400 ? 4.400 -18.369 -18.721 1.00 52.78 400 ILE A C 1
ATOM 3283 O O . ILE A 1 400 ? 4.080 -18.973 -19.754 1.00 52.78 400 ILE A O 1
ATOM 3287 N N . GLU A 1 401 ? 3.933 -17.158 -18.385 1.00 54.66 401 GLU A N 1
ATOM 3288 C CA . GLU A 1 401 ? 3.121 -16.339 -19.287 1.00 54.66 401 GLU A CA 1
ATOM 3289 C C . GLU A 1 401 ? 3.842 -16.273 -20.640 1.00 54.66 401 GLU A C 1
ATOM 3291 O O . GLU A 1 401 ? 5.074 -16.306 -20.694 1.00 54.66 401 GLU A O 1
ATOM 3296 N N . GLU A 1 402 ? 3.099 -16.243 -21.748 1.00 56.53 402 GLU A N 1
ATOM 3297 C CA . GLU A 1 402 ? 3.673 -16.368 -23.098 1.00 56.53 402 GLU A CA 1
ATOM 3298 C C . GLU A 1 402 ? 4.852 -15.415 -23.329 1.00 56.53 402 GLU A C 1
ATOM 3300 O O . GLU A 1 402 ? 5.843 -15.787 -23.943 1.00 56.53 402 GLU A O 1
ATOM 3305 N N . TYR A 1 403 ? 4.817 -14.240 -22.708 1.00 55.56 403 TYR A N 1
ATOM 3306 C CA . TYR A 1 403 ? 5.894 -13.271 -22.781 1.00 55.56 403 TYR A CA 1
ATOM 3307 C C . TYR A 1 403 ? 7.134 -13.547 -21.922 1.00 55.56 403 TYR A C 1
ATOM 3309 O O . TYR A 1 403 ? 8.218 -13.037 -22.209 1.00 55.56 403 TYR A O 1
ATOM 3317 N N . GLU A 1 404 ? 7.006 -14.295 -20.825 1.00 60.44 404 GLU A N 1
ATOM 3318 C CA . GLU A 1 404 ? 8.167 -14.719 -20.049 1.00 60.44 404 GLU A CA 1
ATOM 3319 C C . GLU A 1 404 ? 8.955 -15.753 -20.854 1.00 60.44 404 GLU A C 1
ATOM 3321 O O . GLU A 1 404 ? 10.173 -15.847 -20.695 1.00 60.44 404 GLU A O 1
ATOM 3326 N N . LYS A 1 405 ? 8.281 -16.489 -21.754 1.00 67.75 405 LYS A N 1
ATOM 3327 C CA . LYS A 1 405 ? 8.941 -17.407 -22.685 1.00 67.75 405 LYS A CA 1
ATOM 3328 C C . LYS A 1 405 ? 9.918 -16.653 -23.572 1.00 67.75 405 LYS A C 1
ATOM 3330 O O . LYS A 1 405 ? 11.059 -17.081 -23.616 1.00 67.75 405 LYS A O 1
ATOM 3335 N N . ASP A 1 406 ? 9.547 -15.507 -24.144 1.00 68.19 406 ASP A N 1
ATOM 3336 C CA . ASP A 1 406 ? 10.458 -14.697 -24.971 1.00 68.19 406 ASP A CA 1
ATOM 3337 C C . ASP A 1 406 ? 11.731 -14.309 -24.200 1.00 68.19 406 ASP A C 1
ATOM 3339 O O . ASP A 1 406 ? 12.852 -14.512 -24.669 1.00 68.19 406 ASP A O 1
ATOM 3343 N N . PHE A 1 407 ? 11.578 -13.826 -22.960 1.00 69.31 407 PHE A N 1
ATOM 3344 C CA . PHE A 1 407 ? 12.714 -13.521 -22.085 1.00 69.31 407 PHE A CA 1
ATOM 3345 C C . PHE A 1 407 ? 13.594 -14.757 -21.834 1.00 69.31 407 PHE A C 1
ATOM 3347 O O . PHE A 1 407 ? 14.822 -14.690 -21.953 1.00 69.31 407 PHE A O 1
ATOM 3354 N N . TYR A 1 408 ? 12.987 -15.893 -21.478 1.00 71.06 408 TYR A N 1
ATOM 3355 C CA . TYR A 1 408 ? 13.717 -17.123 -21.178 1.00 71.06 408 TYR A CA 1
ATOM 3356 C C . TYR A 1 408 ? 14.373 -17.731 -22.426 1.00 71.06 408 TYR A C 1
ATOM 3358 O O . TYR A 1 408 ? 15.529 -18.152 -22.357 1.00 71.06 408 TYR A O 1
ATOM 3366 N N . GLU A 1 409 ? 13.688 -17.751 -23.563 1.00 75.88 409 GLU A N 1
ATOM 3367 C CA . GLU A 1 409 ? 14.181 -18.256 -24.842 1.00 75.88 409 GLU A CA 1
ATOM 3368 C C . GLU A 1 409 ? 15.344 -17.413 -25.360 1.00 75.88 409 GLU A C 1
ATOM 3370 O O . GLU A 1 409 ? 16.355 -17.965 -25.783 1.00 75.88 409 GLU A O 1
ATOM 3375 N N . GLU A 1 410 ? 15.284 -16.088 -25.254 1.00 72.88 410 GLU A N 1
ATOM 3376 C CA . GLU A 1 410 ? 16.353 -15.214 -25.748 1.00 72.88 410 GLU A CA 1
ATOM 3377 C C . GLU A 1 410 ? 17.584 -15.180 -24.841 1.00 72.88 410 GLU A C 1
ATOM 3379 O O . GLU A 1 410 ? 18.715 -15.020 -25.315 1.00 72.88 410 GLU A O 1
ATOM 3384 N N . ILE A 1 411 ? 17.394 -15.353 -23.532 1.00 72.31 411 ILE A N 1
ATOM 3385 C CA . ILE A 1 411 ? 18.501 -15.455 -22.578 1.00 72.31 411 ILE A CA 1
ATOM 3386 C C . ILE A 1 411 ? 19.136 -16.854 -22.600 1.00 72.31 411 ILE A C 1
ATOM 3388 O O . ILE A 1 411 ? 20.356 -16.976 -22.438 1.00 72.31 411 ILE A O 1
ATOM 3392 N N . HIS A 1 412 ? 18.358 -17.922 -22.795 1.00 69.38 412 HIS A N 1
ATOM 3393 C CA . HIS A 1 412 ? 18.841 -19.306 -22.672 1.00 69.38 412 HIS A CA 1
ATOM 3394 C C . HIS A 1 412 ? 18.983 -20.065 -24.007 1.00 69.38 412 HIS A C 1
ATOM 3396 O O . HIS A 1 412 ? 19.610 -21.128 -24.041 1.00 69.38 412 HIS A O 1
ATOM 3402 N N . GLY A 1 413 ? 18.486 -19.527 -25.119 1.00 52.16 413 GLY A N 1
ATOM 3403 C CA . GLY A 1 413 ? 18.437 -20.180 -26.427 1.00 52.16 413 GLY A CA 1
ATOM 3404 C C . GLY A 1 413 ? 19.694 -20.016 -27.285 1.00 52.16 413 GLY A C 1
ATOM 3405 O O . GLY A 1 413 ? 19.813 -19.076 -28.063 1.00 52.16 413 GLY A O 1
ATOM 3406 N N . LYS A 1 414 ? 20.613 -20.986 -27.176 1.00 44.09 414 LYS A N 1
ATOM 3407 C CA . LYS A 1 414 ? 21.278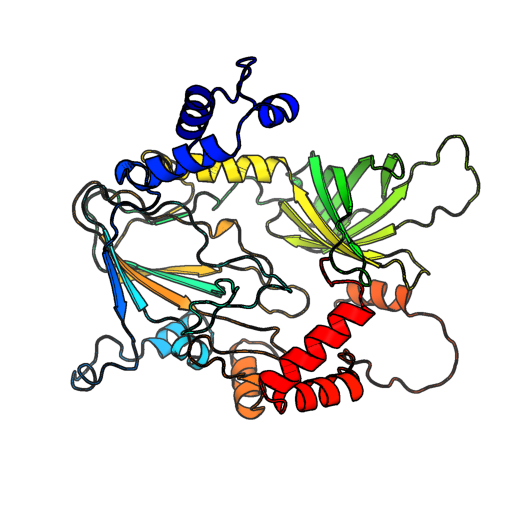 -21.729 -28.279 1.00 44.09 414 LYS A CA 1
ATOM 3408 C C . LYS A 1 414 ? 22.404 -22.605 -27.711 1.00 44.09 414 LYS A C 1
ATOM 3410 O O . LYS A 1 414 ? 23.544 -22.170 -27.567 1.00 44.09 414 LYS A O 1
ATOM 3415 N N . LYS A 1 415 ? 22.101 -23.884 -27.480 1.00 39.12 415 LYS A N 1
ATOM 3416 C CA . LYS A 1 415 ? 23.031 -24.996 -27.733 1.00 39.12 415 LYS A CA 1
ATOM 3417 C C . LYS A 1 415 ? 22.243 -26.126 -28.383 1.00 39.12 415 LYS A C 1
ATOM 3419 O O . LYS A 1 415 ? 21.456 -26.800 -27.734 1.00 39.12 415 LYS A O 1
ATOM 3424 N N . THR A 1 416 ? 22.456 -26.307 -29.680 1.00 38.06 416 THR A N 1
ATOM 3425 C CA . THR A 1 416 ? 22.140 -27.552 -30.376 1.00 38.06 416 THR A CA 1
ATOM 3426 C C . THR A 1 416 ? 22.996 -28.661 -29.776 1.00 38.06 416 THR A C 1
ATOM 3428 O O . THR A 1 416 ? 24.223 -28.616 -29.864 1.00 38.06 416 THR A O 1
ATOM 3431 N N . GLY A 1 417 ? 22.353 -29.637 -29.156 1.00 32.41 417 GLY A N 1
ATOM 3432 C CA . GLY A 1 417 ? 22.994 -30.835 -28.638 1.00 32.41 417 GLY A CA 1
ATOM 3433 C C . GLY A 1 417 ? 21.996 -31.585 -27.780 1.00 32.41 417 GLY A C 1
ATOM 3434 O O . GLY A 1 417 ? 21.595 -31.071 -26.743 1.00 32.41 417 GLY A O 1
ATOM 3435 N N . ASN A 1 418 ? 21.565 -32.748 -28.270 1.00 37.59 418 ASN A N 1
ATOM 3436 C CA . ASN A 1 418 ? 20.701 -33.695 -27.576 1.00 37.59 418 ASN A CA 1
ATOM 3437 C C . ASN A 1 418 ? 21.034 -33.775 -26.084 1.00 37.59 418 ASN A C 1
ATOM 3439 O O . ASN A 1 418 ? 22.047 -34.357 -25.719 1.00 37.59 418 ASN A O 1
ATOM 3443 N N . ASP A 1 419 ? 20.137 -33.261 -25.254 1.00 32.56 419 ASP A N 1
ATOM 3444 C CA . ASP A 1 419 ? 19.843 -33.848 -23.961 1.00 32.56 419 ASP A CA 1
ATOM 3445 C C . ASP A 1 419 ? 18.389 -33.532 -23.628 1.00 32.56 419 ASP A C 1
ATOM 3447 O O . ASP A 1 419 ? 17.936 -32.388 -23.669 1.00 32.56 419 ASP A O 1
ATOM 3451 N N . SER A 1 420 ? 17.646 -34.601 -23.362 1.00 31.66 420 SER A N 1
ATOM 3452 C CA . SER A 1 420 ? 16.265 -34.619 -22.894 1.00 31.66 420 SER A CA 1
ATOM 3453 C C . SER A 1 420 ? 15.950 -33.454 -21.955 1.00 31.66 420 SER A C 1
ATOM 3455 O O . SER A 1 420 ? 16.681 -33.238 -20.984 1.00 31.66 420 SER A O 1
ATOM 3457 N N . ALA A 1 421 ? 14.830 -32.772 -22.210 1.00 36.56 421 ALA A N 1
ATOM 3458 C CA . ALA A 1 421 ? 14.240 -31.773 -21.333 1.00 36.56 421 ALA A CA 1
ATOM 3459 C C . ALA A 1 421 ? 14.094 -32.327 -19.905 1.00 36.56 421 ALA A C 1
ATOM 3461 O O . ALA A 1 421 ? 13.130 -33.013 -19.568 1.00 36.56 421 ALA A O 1
ATOM 3462 N N . LYS A 1 422 ? 15.087 -32.047 -19.058 1.00 31.97 422 LYS A N 1
ATOM 3463 C CA . LYS A 1 422 ? 14.969 -32.156 -17.611 1.00 31.97 422 LYS A CA 1
ATOM 3464 C C . LYS A 1 422 ? 14.529 -30.799 -17.107 1.00 31.97 422 LYS A C 1
ATOM 3466 O O . LYS A 1 422 ? 15.346 -29.890 -17.008 1.00 31.97 422 LYS A O 1
ATOM 3471 N N . ASP A 1 423 ? 13.231 -30.721 -16.839 1.00 34.06 423 ASP A N 1
ATOM 3472 C CA . ASP A 1 423 ? 12.609 -29.967 -15.754 1.00 34.06 423 ASP A CA 1
ATOM 3473 C C . ASP A 1 423 ? 13.584 -29.027 -15.023 1.00 34.06 423 ASP A C 1
ATOM 3475 O O . ASP A 1 423 ? 14.228 -29.383 -14.029 1.00 34.06 423 ASP A O 1
ATOM 3479 N N . SER A 1 424 ? 13.743 -27.820 -15.567 1.00 30.14 424 SER A N 1
ATOM 3480 C CA . SER A 1 424 ? 14.378 -26.711 -14.870 1.00 30.14 424 SER A CA 1
ATOM 3481 C C . SER A 1 424 ? 13.318 -25.981 -14.057 1.00 30.14 424 SER A C 1
ATOM 3483 O O . SER A 1 424 ? 13.115 -24.777 -14.214 1.00 30.14 424 SER A O 1
ATOM 3485 N N . GLY A 1 425 ? 12.667 -26.706 -13.144 1.00 27.61 425 GLY A N 1
ATOM 3486 C CA . GLY A 1 425 ? 12.187 -26.091 -11.920 1.00 27.61 425 GLY A CA 1
ATOM 3487 C C . GLY A 1 425 ? 13.321 -25.238 -11.362 1.00 27.61 425 GLY A C 1
ATOM 3488 O O . GLY A 1 425 ? 14.487 -25.650 -11.397 1.00 27.61 425 GLY A O 1
ATOM 3489 N N . TYR A 1 426 ? 12.995 -24.022 -10.931 1.00 27.45 426 TYR A N 1
ATOM 3490 C CA . TYR A 1 426 ? 13.914 -23.114 -10.259 1.00 27.45 426 TYR A CA 1
ATOM 3491 C C . TYR A 1 426 ? 14.751 -23.908 -9.247 1.00 27.45 426 TYR A C 1
ATOM 3493 O O . TYR A 1 426 ? 14.314 -24.204 -8.135 1.00 27.45 426 TYR A O 1
ATOM 3501 N N . LYS A 1 427 ? 15.976 -24.291 -9.624 1.00 28.20 427 LYS A N 1
ATOM 3502 C CA . LYS A 1 427 ? 16.929 -24.826 -8.666 1.00 28.20 427 LYS A CA 1
ATOM 3503 C C . LYS A 1 427 ? 17.362 -23.622 -7.865 1.00 28.20 427 LYS A C 1
ATOM 3505 O O . LYS A 1 427 ? 18.305 -22.921 -8.232 1.00 28.20 427 LYS A O 1
ATOM 3510 N N . TYR A 1 428 ? 16.653 -23.396 -6.760 1.00 33.03 428 TYR A N 1
ATOM 3511 C CA . TYR A 1 428 ? 17.231 -22.772 -5.587 1.00 33.03 428 TYR A CA 1
ATOM 3512 C C . TYR A 1 428 ? 18.626 -23.374 -5.472 1.00 33.03 428 TYR A C 1
ATOM 3514 O O . TYR A 1 428 ? 18.766 -24.593 -5.327 1.00 33.03 428 TYR A O 1
ATOM 3522 N N . LYS A 1 429 ? 19.660 -22.560 -5.697 1.00 32.12 429 LYS A N 1
ATOM 3523 C CA . LYS A 1 429 ? 21.034 -23.017 -5.555 1.00 32.12 429 LYS A CA 1
ATOM 3524 C C . LYS A 1 429 ? 21.096 -23.497 -4.114 1.00 32.12 429 LYS A C 1
ATOM 3526 O O . LYS A 1 429 ? 20.994 -22.666 -3.212 1.00 32.12 429 LYS A O 1
ATOM 3531 N N . GLN A 1 430 ? 21.121 -24.819 -3.903 1.00 34.41 430 GLN A N 1
ATOM 3532 C CA . GLN A 1 430 ? 21.311 -25.382 -2.575 1.00 34.41 430 GLN A CA 1
ATOM 3533 C C . GLN A 1 430 ? 22.489 -24.608 -2.005 1.00 34.41 430 GLN A C 1
ATOM 3535 O O . GLN A 1 430 ? 23.541 -24.516 -2.650 1.00 34.41 430 GLN A O 1
ATOM 3540 N N . SER A 1 431 ? 22.264 -23.945 -0.869 1.00 42.62 431 SER A N 1
ATOM 3541 C CA . SER A 1 431 ? 23.348 -23.442 -0.037 1.00 42.62 431 SER A CA 1
ATOM 3542 C C . SER A 1 431 ? 24.409 -24.527 -0.060 1.00 42.62 431 SER A C 1
ATOM 3544 O O . SER A 1 431 ? 24.071 -25.664 0.273 1.00 42.62 431 SER A O 1
ATOM 3546 N N . SER A 1 432 ? 25.602 -24.206 -0.574 1.00 50.91 432 SER A N 1
ATOM 3547 C CA . SER A 1 432 ? 26.704 -25.162 -0.707 1.00 50.91 432 SER A CA 1
ATOM 3548 C C . SER A 1 432 ? 26.707 -26.082 0.513 1.00 50.91 432 SER A C 1
ATOM 3550 O O . SER A 1 432 ? 26.530 -25.578 1.623 1.00 50.91 432 SER A O 1
ATOM 3552 N N . ASN A 1 433 ? 26.891 -27.394 0.347 1.00 55.06 433 ASN A N 1
ATOM 3553 C CA . ASN A 1 433 ? 27.004 -28.309 1.492 1.00 55.06 433 ASN A CA 1
ATOM 3554 C C . ASN A 1 433 ? 28.027 -27.784 2.518 1.00 55.06 433 ASN A C 1
ATOM 3556 O O . ASN A 1 433 ? 27.860 -27.995 3.712 1.00 55.06 433 ASN A O 1
ATOM 3560 N N . ALA A 1 434 ? 29.014 -27.000 2.064 1.00 50.59 434 ALA A N 1
ATOM 3561 C CA . ALA A 1 434 ? 29.931 -26.263 2.921 1.00 50.59 434 ALA A CA 1
ATOM 3562 C C . ALA A 1 434 ? 29.254 -25.172 3.772 1.00 50.59 434 ALA A C 1
ATOM 3564 O O . ALA A 1 434 ? 29.588 -25.054 4.935 1.00 50.59 434 ALA A O 1
ATOM 3565 N N . LEU A 1 435 ? 28.298 -24.397 3.246 1.00 50.66 435 LEU A N 1
ATOM 3566 C CA . LEU A 1 435 ? 27.566 -23.358 3.987 1.00 50.66 435 LEU A CA 1
ATOM 3567 C C . LEU A 1 435 ? 26.568 -23.956 4.993 1.00 50.66 435 LEU A C 1
ATOM 3569 O O . LEU A 1 435 ? 26.402 -23.410 6.078 1.00 50.66 435 LEU A O 1
ATOM 3573 N N . GLN A 1 436 ? 25.926 -25.081 4.658 1.00 55.38 436 GLN A N 1
ATOM 3574 C CA . GLN A 1 436 ? 25.101 -25.822 5.624 1.00 55.38 436 GLN A CA 1
ATOM 3575 C C . GLN A 1 436 ? 25.954 -26.470 6.714 1.00 55.38 436 GLN A C 1
ATOM 3577 O O . GLN A 1 436 ? 25.615 -26.341 7.886 1.00 55.38 436 GLN A O 1
ATOM 3582 N N . ALA A 1 437 ? 27.079 -27.091 6.351 1.00 58.97 437 ALA A N 1
ATOM 3583 C CA . ALA A 1 437 ? 28.033 -27.624 7.318 1.00 58.97 437 ALA A CA 1
ATOM 3584 C C . ALA A 1 437 ? 28.618 -26.514 8.204 1.00 58.97 437 ALA A C 1
ATOM 3586 O O . ALA A 1 437 ? 28.727 -26.703 9.408 1.00 58.97 437 ALA A O 1
ATOM 3587 N N . LEU A 1 438 ? 28.920 -25.341 7.635 1.00 62.53 438 LEU A N 1
ATOM 3588 C CA . LEU A 1 438 ? 29.403 -24.182 8.384 1.00 62.53 438 LEU A CA 1
ATOM 3589 C C . LEU A 1 438 ? 28.336 -23.659 9.350 1.00 62.53 438 LEU A C 1
ATOM 3591 O O . LEU A 1 438 ? 28.661 -23.383 10.492 1.00 62.53 438 LEU A O 1
ATOM 3595 N N . ASN A 1 439 ? 27.071 -23.560 8.927 1.00 59.22 439 ASN A N 1
ATOM 3596 C CA . ASN A 1 439 ? 25.981 -23.143 9.815 1.00 59.22 439 ASN A CA 1
ATOM 3597 C C . ASN A 1 439 ? 25.752 -24.136 10.957 1.00 59.22 439 ASN A C 1
ATOM 3599 O O . ASN A 1 439 ? 25.511 -23.713 12.081 1.00 59.22 439 ASN A O 1
ATOM 3603 N N . LEU A 1 440 ? 25.828 -25.441 10.686 1.00 70.56 440 LEU A N 1
ATOM 3604 C CA . LEU A 1 440 ? 25.723 -26.464 11.728 1.00 70.56 440 LEU A CA 1
ATOM 3605 C C . LEU A 1 440 ? 26.902 -26.382 12.703 1.00 70.56 440 LEU A C 1
ATOM 3607 O O . LEU A 1 440 ? 26.681 -26.355 13.905 1.00 70.56 440 LEU A O 1
ATOM 3611 N N . LEU A 1 441 ? 28.129 -26.241 12.191 1.00 67.56 441 LEU A N 1
ATOM 3612 C CA . LEU A 1 441 ? 29.327 -26.045 13.010 1.00 67.56 441 LEU A CA 1
ATOM 3613 C C . LEU A 1 441 ? 29.223 -24.788 13.874 1.00 67.56 441 LEU A C 1
ATOM 3615 O O . LEU A 1 441 ? 29.441 -24.872 15.071 1.00 67.56 441 LEU A O 1
ATOM 3619 N N . VAL A 1 442 ? 28.858 -23.643 13.291 1.00 74.50 442 VAL A N 1
ATOM 3620 C CA . VAL A 1 442 ? 28.735 -22.356 13.997 1.00 74.50 442 VAL A CA 1
ATOM 3621 C C . VAL A 1 442 ? 27.658 -22.411 15.082 1.00 74.50 442 VAL A C 1
ATOM 3623 O O . VAL A 1 442 ? 27.863 -21.849 16.152 1.00 74.50 442 VAL A O 1
ATOM 3626 N N . ASN A 1 443 ? 26.544 -23.107 14.844 1.00 73.00 443 ASN A N 1
ATOM 3627 C CA . ASN A 1 443 ? 25.470 -23.235 15.833 1.00 73.00 443 ASN A CA 1
ATOM 3628 C C . ASN A 1 443 ? 25.827 -24.148 17.021 1.00 73.00 443 ASN A C 1
ATOM 3630 O O . ASN A 1 443 ? 25.206 -24.009 18.071 1.00 73.00 443 ASN A O 1
ATOM 3634 N N . ASP A 1 444 ? 26.813 -25.037 16.869 1.00 81.75 444 ASP A N 1
ATOM 3635 C CA . ASP A 1 444 ? 27.302 -25.925 17.935 1.00 81.75 444 ASP A CA 1
ATOM 3636 C C . ASP A 1 444 ? 28.500 -25.339 18.714 1.00 81.75 444 ASP A C 1
ATOM 3638 O O . ASP A 1 444 ? 28.936 -25.922 19.710 1.00 81.75 444 ASP A O 1
ATOM 3642 N N . LEU A 1 445 ? 29.050 -24.191 18.295 1.00 79.94 445 LEU A N 1
ATOM 3643 C CA . LEU A 1 445 ? 30.160 -23.540 18.996 1.00 79.94 445 LEU A CA 1
ATOM 3644 C C . LEU A 1 445 ? 29.683 -22.806 20.255 1.00 79.94 445 LEU A C 1
ATOM 3646 O O . LEU A 1 445 ? 28.662 -22.118 20.258 1.00 79.94 445 LEU A O 1
ATOM 3650 N N . SER A 1 446 ? 30.481 -22.877 21.323 1.00 83.56 446 SER A N 1
ATOM 3651 C CA . SER A 1 446 ? 30.254 -22.046 22.509 1.00 83.56 446 SER A CA 1
ATOM 3652 C C . SER A 1 446 ? 30.518 -20.564 22.205 1.00 83.56 446 SER A C 1
ATOM 3654 O O . SER A 1 446 ? 31.269 -20.223 21.290 1.00 83.56 446 SER A O 1
ATOM 3656 N N . ASN A 1 447 ? 29.962 -19.656 23.015 1.00 71.88 447 ASN A N 1
ATOM 3657 C CA . ASN A 1 447 ? 30.189 -18.210 22.863 1.00 71.88 447 ASN A CA 1
ATOM 3658 C C . ASN A 1 447 ? 31.685 -17.830 22.855 1.00 71.88 447 ASN A C 1
ATOM 3660 O O . ASN A 1 447 ? 32.089 -16.908 22.148 1.00 71.88 447 ASN A O 1
ATOM 3664 N N . GLU A 1 448 ? 32.519 -18.559 23.601 1.00 80.31 448 GLU A N 1
ATOM 3665 C CA . GLU A 1 448 ? 33.970 -18.354 23.632 1.00 80.31 448 GLU A CA 1
ATOM 3666 C C . GLU A 1 448 ? 34.632 -18.773 22.307 1.00 80.31 448 GLU A C 1
ATOM 3668 O O . GLU A 1 448 ? 35.447 -18.038 21.749 1.00 80.31 448 GLU A O 1
ATOM 3673 N N . GLN A 1 449 ? 34.212 -19.903 21.732 1.00 75.62 449 GLN A N 1
ATOM 3674 C CA . GLN A 1 449 ? 34.701 -20.377 20.435 1.00 75.62 449 GLN A CA 1
ATOM 3675 C C . GLN A 1 449 ? 34.228 -19.494 19.272 1.00 75.62 449 GLN A C 1
ATOM 3677 O O . GLN A 1 449 ? 35.003 -19.216 18.354 1.00 75.62 449 GLN A O 1
ATOM 3682 N N . LEU A 1 450 ? 32.987 -19.003 19.331 1.00 72.56 450 LEU A N 1
ATOM 3683 C CA . LEU A 1 450 ? 32.449 -18.033 18.375 1.00 72.56 450 LEU A CA 1
ATOM 3684 C C . LEU A 1 450 ? 33.238 -16.724 18.399 1.00 72.56 450 LEU A C 1
ATOM 3686 O O . LEU A 1 450 ? 33.547 -16.181 17.340 1.00 72.56 450 LEU A O 1
ATOM 3690 N N . SER A 1 451 ? 33.621 -16.250 19.587 1.00 70.75 451 SER A N 1
ATOM 3691 C CA . SER A 1 451 ? 34.453 -15.054 19.750 1.00 70.75 451 SER A CA 1
ATOM 3692 C C . SER A 1 451 ? 35.837 -15.225 19.108 1.00 70.75 451 SER A C 1
ATOM 3694 O O . SER A 1 451 ? 36.281 -14.366 18.343 1.00 70.75 451 SER A O 1
ATOM 3696 N N . ILE A 1 452 ? 36.492 -16.373 19.319 1.00 79.31 452 ILE A N 1
ATOM 3697 C CA . ILE A 1 452 ? 37.794 -16.692 18.707 1.00 79.31 452 ILE A CA 1
ATOM 3698 C C . ILE A 1 452 ? 37.679 -16.791 17.178 1.00 79.31 452 ILE A C 1
ATOM 3700 O O . ILE A 1 452 ? 38.530 -16.271 16.449 1.00 79.31 452 ILE A O 1
ATOM 3704 N N . MET A 1 453 ? 36.620 -17.432 16.676 1.00 77.25 453 MET A N 1
ATOM 3705 C CA . MET A 1 453 ? 36.356 -17.540 15.241 1.00 77.25 453 MET A CA 1
ATOM 3706 C C . MET A 1 453 ? 36.109 -16.162 14.619 1.00 77.25 453 MET A C 1
ATOM 3708 O O . MET A 1 453 ? 36.731 -15.835 13.608 1.00 77.25 453 MET A O 1
ATOM 3712 N N . ALA A 1 454 ? 35.267 -15.334 15.240 1.00 72.56 454 ALA A N 1
ATOM 3713 C CA . ALA A 1 454 ? 34.991 -13.972 14.796 1.00 72.56 454 ALA A CA 1
ATOM 3714 C C . ALA A 1 454 ? 36.262 -13.111 14.786 1.00 72.56 454 ALA A C 1
ATOM 3716 O O . ALA A 1 454 ? 36.526 -12.430 13.799 1.00 72.56 454 ALA A O 1
ATOM 3717 N N . ALA A 1 455 ? 37.104 -13.204 15.821 1.00 72.62 455 ALA A N 1
ATOM 3718 C CA . ALA A 1 455 ? 38.383 -12.499 15.879 1.00 72.62 455 ALA A CA 1
ATOM 3719 C C . ALA A 1 455 ? 39.321 -12.903 14.728 1.00 72.62 455 ALA A C 1
ATOM 3721 O O . ALA A 1 455 ? 39.940 -12.042 14.100 1.00 72.62 455 ALA A O 1
ATOM 3722 N N . ASN A 1 456 ? 39.392 -14.197 14.398 1.00 73.88 456 ASN A N 1
ATOM 3723 C CA . ASN A 1 456 ? 40.193 -14.683 13.273 1.00 73.88 456 ASN A CA 1
ATOM 3724 C C . ASN A 1 456 ? 39.619 -14.263 11.912 1.00 73.88 456 ASN A C 1
ATOM 3726 O O . ASN A 1 456 ? 40.382 -13.888 11.023 1.00 73.88 456 ASN A O 1
ATOM 3730 N N . VAL A 1 457 ? 38.293 -14.285 11.749 1.00 70.25 457 VAL A N 1
ATOM 3731 C CA . VAL A 1 457 ? 37.614 -13.818 10.529 1.00 70.25 457 VAL A CA 1
ATOM 3732 C C . VAL A 1 457 ? 37.829 -12.317 10.339 1.00 70.25 457 VAL A C 1
ATOM 3734 O O . VAL A 1 457 ? 38.231 -11.898 9.258 1.00 70.25 457 VAL A O 1
ATOM 3737 N N . HIS A 1 458 ? 37.657 -11.510 11.387 1.00 67.50 458 HIS A N 1
ATOM 3738 C CA . HIS A 1 458 ? 37.923 -10.072 11.339 1.00 67.50 458 HIS A CA 1
ATOM 3739 C C . HIS A 1 458 ? 39.391 -9.773 11.019 1.00 67.50 458 HIS A C 1
ATOM 3741 O O . HIS A 1 458 ? 39.660 -8.877 10.225 1.00 67.50 458 HIS A O 1
ATOM 3747 N N . ARG A 1 459 ? 40.343 -10.552 11.551 1.00 75.00 459 ARG A N 1
ATOM 3748 C CA . ARG A 1 459 ? 41.769 -10.438 11.202 1.00 75.00 459 ARG A CA 1
ATOM 3749 C C . ARG A 1 459 ? 42.035 -10.732 9.722 1.00 75.00 459 ARG A C 1
ATOM 3751 O O . ARG A 1 459 ? 42.759 -9.983 9.079 1.00 75.00 459 ARG A O 1
ATOM 3758 N N . ILE A 1 460 ? 41.455 -11.804 9.173 1.00 65.94 460 ILE A N 1
ATOM 3759 C CA . ILE A 1 460 ? 41.625 -12.189 7.757 1.00 65.94 460 ILE A CA 1
ATOM 3760 C C . ILE A 1 460 ? 40.984 -11.161 6.818 1.00 65.94 460 ILE A C 1
ATOM 3762 O O . ILE A 1 460 ? 41.530 -10.871 5.758 1.00 65.94 460 ILE A O 1
ATOM 3766 N N . LEU A 1 461 ? 39.838 -10.605 7.210 1.00 55.25 461 LEU A N 1
ATOM 3767 C CA . LEU A 1 461 ? 39.102 -9.615 6.426 1.00 55.25 461 LEU A CA 1
ATOM 3768 C C . LEU A 1 461 ? 39.606 -8.176 6.628 1.00 55.25 461 LEU A C 1
ATOM 3770 O O . LEU A 1 461 ? 39.054 -7.261 6.024 1.00 55.25 461 LEU A O 1
ATOM 3774 N N . GLY A 1 462 ? 40.630 -7.961 7.462 1.00 56.16 462 GLY A N 1
ATOM 3775 C CA . GLY A 1 462 ? 41.176 -6.628 7.740 1.00 56.16 462 GLY A CA 1
ATOM 3776 C C . GLY A 1 462 ? 40.213 -5.702 8.494 1.00 56.16 462 GLY A C 1
ATOM 3777 O O . GLY A 1 462 ? 40.314 -4.488 8.377 1.00 56.16 462 GLY A O 1
ATOM 3778 N N . LEU A 1 463 ? 39.269 -6.268 9.252 1.00 54.91 463 LEU A N 1
ATOM 3779 C CA . LEU A 1 463 ? 38.213 -5.565 9.994 1.00 54.91 463 LEU A CA 1
ATOM 3780 C C . LEU A 1 463 ? 38.566 -5.334 11.474 1.00 54.91 463 LEU A C 1
ATOM 3782 O O . LEU A 1 463 ? 37.682 -5.103 12.297 1.00 54.91 463 LEU A O 1
ATOM 3786 N N . GLN A 1 464 ? 39.843 -5.436 11.841 1.00 52.62 464 GLN A N 1
ATOM 3787 C CA . GLN A 1 464 ? 40.296 -5.084 13.184 1.00 52.62 464 GLN A CA 1
ATOM 3788 C C . GLN A 1 464 ? 40.622 -3.588 13.225 1.00 52.62 464 GLN A C 1
ATOM 3790 O O . GLN A 1 464 ? 41.473 -3.119 12.473 1.00 52.62 464 GLN A O 1
ATOM 3795 N N . CYS A 1 465 ? 39.939 -2.841 14.094 1.00 43.47 465 CYS A N 1
ATOM 3796 C CA . CYS A 1 465 ? 40.370 -1.494 14.460 1.00 43.47 465 CYS A CA 1
ATOM 3797 C C . CYS A 1 465 ? 41.735 -1.589 15.163 1.00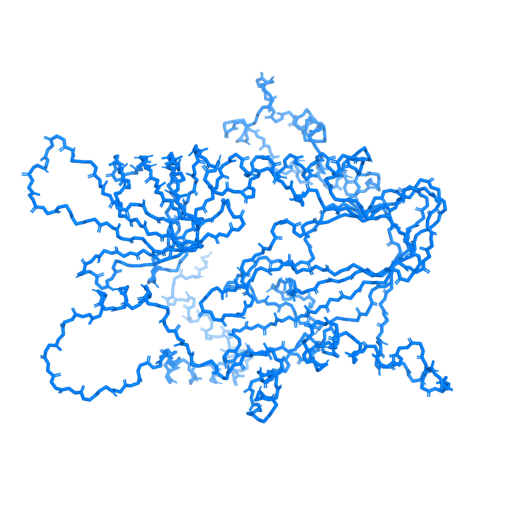 43.47 465 CYS A C 1
ATOM 3799 O O . CYS A 1 465 ? 41.896 -2.453 16.028 1.00 43.47 465 CYS A O 1
ATOM 3801 N N . MET A 1 466 ? 42.694 -0.736 14.780 1.00 35.19 466 MET A N 1
ATOM 3802 C CA . MET A 1 466 ? 43.897 -0.492 15.591 1.00 35.19 466 MET A CA 1
ATOM 3803 C C . MET A 1 466 ? 43.532 0.197 16.900 1.00 35.19 466 MET A C 1
ATOM 3805 O O . MET A 1 466 ? 42.643 1.082 16.856 1.00 35.19 466 MET A O 1
#

pLDDT: mean 78.62, std 16.01, range [27.45, 98.0]

InterPro domains:
  IPR018247 EF-Hand 1, calcium-binding site [PS00018] (16-28)
  IPR045054 Prolyl 4-hydroxylase [PTHR10869] (52-355)

Secondary structure (DSSP, 8-state):
--HHHHHHHHHHTT--SS-SS---HHHHTTS-HHHHHHHHHHHTT-GGGSSB---EEEEE-SS--TTGGGSTT-TTTTHHHHHHHHH---HHHHHTSPPEEEEEE-TT--EEEE-SS----SSSPBP-TT-SSS--B---SEEEEEESS--SEE--EEETTTT-TTS-GGG--EEEEEEEEETTSSSPEEEEEEEEEEEE-STT-EEEEEEEEETTEEEEEEEEEEETTEEEEEEEEPPPTT---S---PEEEEEEEETTTEEEEEEE-TT-TTSEEEEEEEEHHHHHHHHHHHHHHTSTTHHHH-SEEE---TT-EEEEESEEEPTTTSSEEEE-GGG-EEE--EEES-EEEEEEEE--BS-SSS--B-TTT--BGGG-HHHHHHHHHHTT--S------HHHHHHHHHHH--------------------HHHHHHHHHHHHS-HHHHHHHHHHHHHHTT----

Foldseek 3Di:
DFLVVVVVVCVVQVQPVVPPSDRDPVSNVVGDVVVVVVVVVVLVPDLVSDQWNDKDKDFDQLPPPPVQVPPPCGPSVCVLVVVCVVVLFDSVLQNLFGTKMKIKADFQGKHAWDQQWDWDDPVAFAAFPPPDPDRHTHFFFKKKKAWAAAAPDAFWKFQQLPPPPLQQLQPLFFKKKKWWDFPPDPPDTDIWIKGKHWDDDPPSKTFIKIWTADPVGIWIWDPWIDDNQKTKTWIFHDDDPPDPDDDRQTKIWIFGDDSSFKTKGKIAGFPDLRGIGIMIMGRPVVVVVLVVSSSLLSDLCSQVNRPDIGGRHRRDMDMDTQADQDPQQRAGHTGDSSSTIMTHGRNGDMIMMIMGTRGFGDRLAFAGARRHPRDGLNVDPVSSCVSCVSVVHHNDPRPCPPVNCVVCCRSPDDDPDDDDDDDPPPPPPPPPPVNVVVVVVLVPDDPVRVVVVVVVVCVVVVVDDD

Radius of gyration: 26.69 Å; chains: 1; bounding box: 69×67×67 Å

Sequence (466 aa):
MNLEQVDDMFFMLKMDQNKDGKVELNELKKIDLSSIGNYVTQLRHDPSRLRNVTVESGWVWADEDDLLKYEKNGYFEDYHARLSTLTEVPSILWEMSEPLQIRHYGASQFQTHRHDSEAPNKDIPCCLYGDQDKKCRVCRYLSFTMFLNDVEEGGELVFPLANNPFKDIMKNSGEWHGYYLYSKTTGSRTFFTVDMHFTPGENDNGTFNASGRENGGEFVFRNAVIEGETVKFEKVYKPSEAEETGNEQGIRYHGKIIEQTQIMGYWWVPGNQRMNGRFFMWNREFEIYSARAVDQSNRNEGCLKAPLKIKPKKGKAVFWYNHHLNPLNDMVGPLNHEAIFAHCEVNQGVKWTASGRLNIIGDGELKLRTWRRGTNLMHDRKKMRKIYQRLGTNEPKREIEEYEKDFYEEIHGKKTGNDSAKDSGYKYKQSSNALQALNLLVNDLSNEQLSIMAANVHRILGLQCM